Protein AF-0000000084647351 (afdb_homodimer)

Organism: NCBI:txid1178482

Structure (mmCIF, N/CA/C/O backbone):
data_AF-0000000084647351-model_v1
#
loop_
_entity.id
_entity.type
_entity.pdbx_description
1 polymer 'Uncharacterized protein'
#
loop_
_atom_site.group_PDB
_atom_site.id
_atom_site.type_symbol
_atom_site.label_atom_id
_atom_site.label_alt_id
_atom_site.label_comp_id
_atom_site.label_asym_id
_atom_site.label_entity_id
_atom_site.label_seq_id
_atom_site.pdbx_PDB_ins_code
_atom_site.Cartn_x
_atom_site.Cartn_y
_atom_site.Cartn_z
_atom_site.occupancy
_atom_site.B_iso_or_equiv
_atom_site.auth_seq_id
_atom_site.auth_comp_id
_atom_site.auth_asym_id
_atom_site.auth_atom_id
_atom_site.pdbx_PDB_model_num
ATOM 1 N N . MET A 1 1 ? -30.25 36.188 62.219 1 30.83 1 MET A N 1
ATOM 2 C CA . MET A 1 1 ? -29.047 35.375 62.094 1 30.83 1 MET A CA 1
ATOM 3 C C . MET A 1 1 ? -28.906 34.844 60.656 1 30.83 1 MET A C 1
ATOM 5 O O . MET A 1 1 ? -29.672 33.969 60.25 1 30.83 1 MET A O 1
ATOM 9 N N . GLY A 1 2 ? -28.453 35.656 59.656 1 36.5 2 GLY A N 1
ATOM 10 C CA . GLY A 1 2 ? -28.406 35.469 58.219 1 36.5 2 GLY A CA 1
ATOM 11 C C . GLY A 1 2 ? -27.438 34.375 57.781 1 36.5 2 GLY A C 1
ATOM 12 O O . GLY A 1 2 ? -26.375 34.219 58.375 1 36.5 2 GLY A O 1
ATOM 13 N N . ILE A 1 3 ? -27.953 33.156 57.438 1 47.47 3 ILE A N 1
ATOM 14 C CA . ILE A 1 3 ? -27.172 32 56.938 1 47.47 3 ILE A CA 1
ATOM 15 C C . ILE A 1 3 ? -26.188 32.5 55.875 1 47.47 3 ILE A C 1
ATOM 17 O O . ILE A 1 3 ? -26.578 33.094 54.875 1 47.47 3 ILE A O 1
ATOM 21 N N . PRO A 1 4 ? -24.891 32.688 56.312 1 42.12 4 PRO A N 1
ATOM 22 C CA . PRO A 1 4 ? -23.906 33.125 55.312 1 42.12 4 PRO A CA 1
ATOM 23 C C . PRO A 1 4 ? -23.828 32.219 54.094 1 42.12 4 PRO A C 1
ATOM 25 O O . PRO A 1 4 ? -23.938 31 54.25 1 42.12 4 PRO A O 1
ATOM 28 N N . LEU A 1 5 ? -24.438 32.562 53 1 42.91 5 LEU A N 1
ATOM 29 C CA . LEU A 1 5 ? -24.297 31.875 51.719 1 42.91 5 LEU A CA 1
ATOM 30 C C . LEU A 1 5 ? -22.828 31.578 51.406 1 42.91 5 LEU A C 1
ATOM 32 O O . LEU A 1 5 ? -21.984 32.469 51.438 1 42.91 5 LEU A O 1
ATOM 36 N N . SER A 1 6 ? -22.297 30.438 51.969 1 42.84 6 SER A N 1
ATOM 37 C CA . SER A 1 6 ? -20.953 30.016 51.625 1 42.84 6 SER A CA 1
ATOM 38 C C . SER A 1 6 ? -20.656 30.328 50.156 1 42.84 6 SER A C 1
ATOM 40 O O . SER A 1 6 ? -21.5 30.125 49.281 1 42.84 6 SER A O 1
ATOM 42 N N . PRO A 1 7 ? -19.719 31.25 49.875 1 44.84 7 PRO A N 1
ATOM 43 C CA . PRO A 1 7 ? -19.328 31.547 48.469 1 44.84 7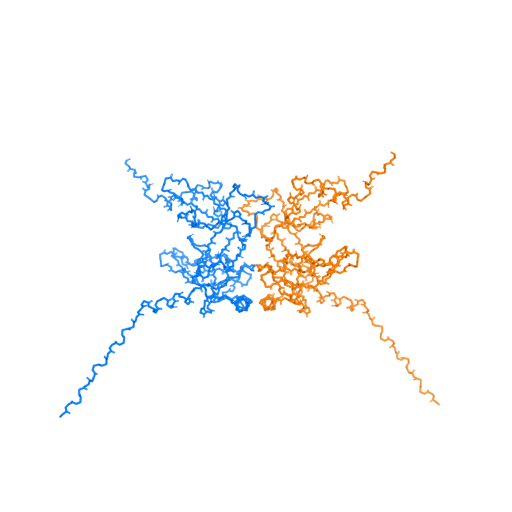 PRO A CA 1
ATOM 44 C C . PRO A 1 7 ? -19 30.281 47.688 1 44.84 7 PRO A C 1
ATOM 46 O O . PRO A 1 7 ? -18.359 29.359 48.219 1 44.84 7 PRO A O 1
ATOM 49 N N . ARG A 1 8 ? -19.906 29.719 46.938 1 44.06 8 ARG A N 1
ATOM 50 C CA . ARG A 1 8 ? -19.641 28.672 45.969 1 44.06 8 ARG A CA 1
ATOM 51 C C . ARG A 1 8 ? -18.297 28.891 45.281 1 44.06 8 ARG A C 1
ATOM 53 O O . ARG A 1 8 ? -18.016 29.969 44.75 1 44.06 8 ARG A O 1
ATOM 60 N N . SER A 1 9 ? -17.219 28.359 45.812 1 42.5 9 SER A N 1
ATOM 61 C CA . SER A 1 9 ? -15.891 28.328 45.188 1 42.5 9 SER A CA 1
ATOM 62 C C . SER A 1 9 ? -15.984 28.062 43.688 1 42.5 9 SER A C 1
ATOM 64 O O . SER A 1 9 ? -16.688 27.141 43.281 1 42.5 9 SER A O 1
ATOM 66 N N . ALA A 1 10 ? -15.805 29.016 42.844 1 42.88 10 ALA A N 1
ATOM 67 C CA . ALA A 1 10 ? -15.672 28.922 41.406 1 42.88 10 ALA A CA 1
ATOM 68 C C . ALA A 1 10 ? -14.773 27.75 41 1 42.88 10 ALA A C 1
ATOM 70 O O . ALA A 1 10 ? -13.648 27.625 41.5 1 42.88 10 ALA A O 1
ATOM 71 N N . ARG A 1 11 ? -15.266 26.641 40.812 1 49 11 ARG A N 1
ATOM 72 C CA . ARG A 1 11 ? -14.531 25.5 40.281 1 49 11 ARG A CA 1
ATOM 73 C C . ARG A 1 11 ? -13.641 25.938 39.125 1 49 11 ARG A C 1
ATOM 75 O O . ARG A 1 11 ? -14.133 26.391 38.094 1 49 11 ARG A O 1
ATOM 82 N N . VAL A 1 12 ? -12.484 26.469 39.312 1 48.19 12 VAL A N 1
ATOM 83 C CA . VAL A 1 12 ? -11.492 26.812 38.312 1 48.19 12 VAL A CA 1
ATOM 84 C C . VAL A 1 12 ? -11.352 25.672 37.312 1 48.19 12 VAL A C 1
ATOM 86 O O . VAL A 1 12 ? -11 24.547 37.688 1 48.19 12 VAL A O 1
ATOM 89 N N . ILE A 1 13 ? -12.07 25.672 36.25 1 58.06 13 ILE A N 1
ATOM 90 C CA . ILE A 1 13 ? -11.953 24.719 35.156 1 58.06 13 ILE A CA 1
ATOM 91 C C . ILE A 1 13 ? -10.57 24.844 34.5 1 58.06 13 ILE A C 1
ATOM 93 O O . ILE A 1 13 ? -10.195 25.922 34.031 1 58.06 13 ILE A O 1
ATOM 97 N N . ASP A 1 14 ? -9.594 24.062 34.906 1 65.62 14 ASP A N 1
ATOM 98 C CA . ASP A 1 14 ? -8.273 23.969 34.281 1 65.62 14 ASP A CA 1
ATOM 99 C C . ASP A 1 14 ? -8.391 23.688 32.781 1 65.62 14 ASP A C 1
ATOM 101 O O . ASP A 1 14 ? -8.508 22.547 32.375 1 65.62 14 ASP A O 1
ATOM 105 N N . LEU A 1 15 ? -8.562 24.672 32.062 1 71.75 15 LEU A N 1
ATOM 106 C CA . LEU A 1 15 ? -8.75 24.656 30.609 1 71.75 15 LEU A CA 1
ATOM 107 C C . LEU A 1 15 ? -7.586 23.953 29.922 1 71.75 15 LEU A C 1
ATOM 109 O O . LEU A 1 15 ? -7.781 23.266 28.922 1 71.75 15 LEU A O 1
ATOM 113 N N . GLU A 1 16 ? -6.43 24.141 30.594 1 69.62 16 GLU A N 1
ATOM 114 C CA . GLU A 1 16 ? -5.266 23.516 29.984 1 69.62 16 GLU A CA 1
ATOM 115 C C . GLU A 1 16 ? -5.375 21.984 30.031 1 69.62 16 GLU A C 1
ATOM 117 O O . GLU A 1 16 ? -5.094 21.312 29.047 1 69.62 16 GLU A O 1
ATOM 122 N N . SER A 1 17 ? -5.672 21.5 31.156 1 70.31 17 SER A N 1
ATOM 123 C CA . SER A 1 17 ? -5.855 20.062 31.312 1 70.31 17 SER A CA 1
ATOM 124 C C . SER A 1 17 ? -6.953 19.547 30.375 1 70.31 17 SER A C 1
ATOM 126 O O . SER A 1 17 ? -6.828 18.469 29.797 1 70.31 17 SER A O 1
ATOM 128 N N . MET A 1 18 ? -7.977 20.344 30.25 1 68.5 18 MET A N 1
ATOM 129 C CA . MET A 1 18 ? -9.07 19.969 29.359 1 68.5 18 MET A CA 1
ATOM 130 C C . MET A 1 18 ? -8.609 19.922 27.906 1 68.5 18 MET A C 1
ATOM 132 O O . MET A 1 18 ? -8.961 19.016 27.156 1 68.5 18 MET A O 1
ATOM 136 N N . ARG A 1 19 ? -7.891 20.984 27.594 1 66.62 19 ARG A N 1
ATOM 137 C CA . ARG A 1 19 ? -7.363 21.016 26.234 1 66.62 19 ARG A CA 1
ATOM 138 C C . ARG A 1 19 ? -6.449 19.828 25.969 1 66.62 19 ARG A C 1
ATOM 140 O O . ARG A 1 19 ? -6.527 19.203 24.906 1 66.62 19 ARG A O 1
ATOM 147 N N . GLN A 1 20 ? -5.648 19.531 26.891 1 68.44 20 GLN A N 1
ATOM 148 C CA . GLN A 1 20 ? -4.727 18.406 26.75 1 68.44 20 GLN A CA 1
ATOM 149 C C . GLN A 1 20 ? -5.484 17.094 26.594 1 68.44 20 GLN A C 1
ATOM 151 O O . GLN A 1 20 ? -5.109 16.25 25.781 1 68.44 20 GLN A O 1
ATOM 156 N N . ARG A 1 21 ? -6.441 17.078 27.391 1 69.5 21 ARG A N 1
ATOM 157 C CA . ARG A 1 21 ? -7.27 15.883 27.312 1 69.5 21 ARG A CA 1
ATOM 158 C C . ARG A 1 21 ? -7.98 15.789 25.969 1 69.5 21 ARG A C 1
ATOM 160 O O . ARG A 1 21 ? -8.078 14.703 25.391 1 69.5 21 ARG A O 1
ATOM 167 N N . GLN A 1 22 ? -8.43 16.859 25.516 1 69.12 22 GLN A N 1
ATOM 168 C CA . GLN A 1 22 ? -9.117 16.891 24.234 1 69.12 22 GLN A CA 1
ATOM 169 C C . GLN A 1 22 ? -8.164 16.547 23.094 1 69.12 22 GLN A C 1
ATOM 171 O O . GLN A 1 22 ? -8.516 15.805 22.172 1 69.12 22 GLN A O 1
ATOM 176 N N . GLN A 1 23 ? -7.023 17.141 23.172 1 71.44 23 GLN A N 1
ATOM 177 C CA . GLN A 1 23 ? -6.02 16.859 22.156 1 71.44 23 GLN A CA 1
ATOM 178 C C . GLN A 1 23 ? -5.629 15.383 22.172 1 71.44 23 GLN A C 1
ATOM 180 O O . GLN A 1 23 ? -5.441 14.773 21.125 1 71.44 23 GLN A O 1
ATOM 185 N N . ALA A 1 24 ? -5.535 14.945 23.344 1 71.75 24 ALA A N 1
ATOM 186 C CA . ALA A 1 24 ? -5.199 13.531 23.5 1 71.75 24 ALA A CA 1
ATOM 187 C C . ALA A 1 24 ? -6.273 12.648 22.859 1 71.75 24 ALA A C 1
ATOM 189 O O . ALA A 1 24 ? -5.961 11.617 22.266 1 71.75 24 ALA A O 1
ATOM 190 N N . ARG A 1 25 ? -7.391 13.203 22.906 1 79.06 25 ARG A N 1
ATOM 191 C CA . ARG A 1 25 ? -8.5 12.422 22.375 1 79.06 25 ARG A CA 1
ATOM 192 C C . ARG A 1 25 ? -8.516 12.461 20.859 1 79.06 25 ARG A C 1
ATOM 194 O O . ARG A 1 25 ? -9.109 11.594 20.219 1 79.06 25 ARG A O 1
ATOM 201 N N . ARG A 1 26 ? -7.711 13.375 20.375 1 83.44 26 ARG A N 1
ATOM 202 C CA . ARG A 1 26 ? -7.73 13.516 18.922 1 83.44 26 ARG A CA 1
ATOM 203 C C . ARG A 1 26 ? -6.477 12.922 18.297 1 83.44 26 ARG A C 1
ATOM 205 O O . ARG A 1 26 ? -6.262 13.039 17.078 1 83.44 26 ARG A O 1
ATOM 212 N N . ARG A 1 27 ? -5.809 12.281 19.094 1 91.81 27 ARG A N 1
ATOM 213 C CA . ARG A 1 27 ? -4.602 11.617 18.609 1 91.81 27 ARG A CA 1
ATOM 214 C C . ARG A 1 27 ? -4.945 10.391 17.766 1 91.81 27 ARG A C 1
ATOM 216 O O . ARG A 1 27 ? -5.828 9.609 18.141 1 91.81 27 ARG A O 1
ATOM 223 N N . PHE A 1 28 ? -4.277 10.312 16.688 1 95.69 28 PHE A N 1
ATOM 224 C CA . PHE A 1 28 ? -4.48 9.133 15.859 1 95.69 28 PHE A CA 1
ATOM 225 C C . PHE A 1 28 ? -3.84 7.906 16.5 1 95.69 28 PHE A C 1
ATOM 227 O O . PHE A 1 28 ? -2.73 7.988 17.031 1 95.69 28 PHE A O 1
ATOM 234 N N . VAL A 1 29 ? -4.539 6.762 16.422 1 95.69 29 VAL A N 1
ATOM 235 C CA . VAL A 1 29 ? -4.023 5.559 17.062 1 95.69 29 VAL A CA 1
ATOM 236 C C . VAL A 1 29 ? -3.852 4.449 16.031 1 95.69 29 VAL A C 1
ATOM 238 O O . VAL A 1 29 ? -3.182 3.449 16.281 1 95.69 29 VAL A O 1
ATOM 241 N N . ARG A 1 30 ? -4.445 4.574 14.883 1 97.5 30 ARG A N 1
ATOM 242 C CA . ARG A 1 30 ? -4.332 3.578 13.82 1 97.5 30 ARG A CA 1
ATOM 243 C C . ARG A 1 30 ? -4.664 4.188 12.461 1 97.5 30 ARG A C 1
ATOM 245 O O . ARG A 1 30 ? -5.508 5.078 12.359 1 97.5 30 ARG A O 1
ATOM 252 N N . LEU A 1 31 ? -3.992 3.738 11.477 1 98.31 31 LEU A N 1
ATOM 253 C CA . LEU A 1 31 ? -4.254 4.164 10.102 1 98.31 31 LEU A CA 1
ATOM 254 C C . LEU A 1 31 ? -4.582 2.967 9.219 1 98.31 31 LEU A C 1
ATOM 256 O O . LEU A 1 31 ? -4.16 1.844 9.5 1 98.31 31 LEU A O 1
ATOM 260 N N . SER A 1 32 ? -5.324 3.205 8.203 1 98.44 32 SER A N 1
ATOM 261 C CA . SER A 1 32 ? -5.633 2.25 7.145 1 98.44 32 SER A CA 1
ATOM 262 C C . SER A 1 32 ? -5.547 2.902 5.77 1 98.44 32 SER A C 1
ATOM 264 O O . SER A 1 32 ? -6.234 3.889 5.5 1 98.44 32 SER A O 1
ATOM 266 N N . PRO A 1 33 ? -4.727 2.365 4.906 1 98.38 33 PRO A N 1
ATOM 267 C CA . PRO A 1 33 ? -4.633 2.98 3.582 1 98.38 33 PRO A CA 1
ATOM 268 C C . PRO A 1 33 ? -5.941 2.906 2.801 1 98.38 33 PRO A C 1
ATOM 270 O O . PRO A 1 33 ? -6.699 1.942 2.945 1 98.38 33 PRO A O 1
ATOM 273 N N . GLU A 1 34 ? -6.203 3.904 2.064 1 98.19 34 GLU A N 1
ATOM 274 C CA . GLU A 1 34 ? -7.344 3.893 1.153 1 98.19 34 GLU A CA 1
ATOM 275 C C . GLU A 1 34 ? -6.953 3.346 -0.216 1 98.19 34 GLU A C 1
ATOM 277 O O . GLU A 1 34 ? -6.16 3.961 -0.932 1 98.19 34 GLU A O 1
ATOM 282 N N . LEU A 1 35 ? -7.551 2.275 -0.582 1 96.81 35 LEU A N 1
ATOM 283 C CA . LEU A 1 35 ? -7.109 1.594 -1.794 1 96.81 35 LEU A CA 1
ATOM 284 C C . LEU A 1 35 ? -8.281 1.377 -2.75 1 96.81 35 LEU A C 1
ATOM 286 O O . LEU A 1 35 ? -8.125 0.721 -3.783 1 96.81 35 LEU A O 1
ATOM 290 N N . ASP A 1 36 ? -9.391 1.951 -2.434 1 94.5 36 ASP A N 1
ATOM 291 C CA . ASP A 1 36 ? -10.578 1.743 -3.252 1 94.5 36 ASP A CA 1
ATOM 292 C C . ASP A 1 36 ? -10.953 3.014 -4.012 1 94.5 36 ASP A C 1
ATOM 294 O O . ASP A 1 36 ? -12.055 3.125 -4.543 1 94.5 36 ASP A O 1
ATOM 298 N N . SER A 1 37 ? -10.141 3.99 -4.023 1 93.62 37 SER A N 1
ATOM 299 C CA . SER A 1 37 ? -10.219 5.176 -4.871 1 93.62 37 SER A CA 1
ATOM 300 C C . SER A 1 37 ? -11.242 6.172 -4.34 1 93.62 37 SER A C 1
ATOM 302 O O . SER A 1 37 ? -11.797 6.965 -5.102 1 93.62 37 SER A O 1
ATOM 304 N N . LEU A 1 38 ? -11.539 6.066 -3.055 1 96.12 38 LEU A N 1
ATOM 305 C CA . LEU A 1 38 ? -12.406 7.086 -2.475 1 96.12 38 LEU A CA 1
ATOM 306 C C . LEU A 1 38 ? -11.703 8.438 -2.428 1 96.12 38 LEU A C 1
ATOM 308 O O . LEU A 1 38 ? -10.477 8.5 -2.322 1 96.12 38 LEU A O 1
ATOM 312 N N . GLU A 1 39 ? -12.578 9.461 -2.49 1 97 39 GLU A N 1
ATOM 313 C CA . GLU A 1 39 ? -12.023 10.812 -2.6 1 97 39 GLU A CA 1
ATOM 314 C C . GLU A 1 39 ? -12.656 11.75 -1.574 1 97 39 GLU A C 1
ATOM 316 O O . GLU A 1 39 ? -13.781 11.523 -1.129 1 97 39 GLU A O 1
ATOM 321 N N . MET A 1 40 ? -11.828 12.688 -1.189 1 97.19 40 MET A N 1
ATOM 322 C CA . MET A 1 40 ? -12.359 13.852 -0.483 1 97.19 40 MET A CA 1
ATOM 323 C C . MET A 1 40 ? -12.938 14.867 -1.462 1 97.19 40 MET A C 1
ATOM 325 O O . MET A 1 40 ? -12.32 15.164 -2.488 1 97.19 40 MET A O 1
ATOM 329 N N . VAL A 1 41 ? -14.07 15.383 -1.156 1 95.94 41 VAL A N 1
ATOM 330 C CA . VAL A 1 41 ? -14.688 16.438 -1.951 1 95.94 41 VAL A CA 1
ATOM 331 C C . VAL A 1 41 ? -14.43 17.797 -1.297 1 95.94 41 VAL A C 1
ATOM 333 O O . VAL A 1 41 ? -14.695 17.984 -0.107 1 95.94 41 VAL A O 1
ATOM 336 N N . TYR A 1 42 ? -13.828 18.672 -2.094 1 95 42 TYR A N 1
ATOM 337 C CA . TYR A 1 42 ? -13.414 20 -1.624 1 95 42 TYR A CA 1
ATOM 338 C C . TYR A 1 42 ? -13.977 21.094 -2.521 1 95 42 TYR A C 1
ATOM 340 O O . TYR A 1 42 ? -13.992 20.953 -3.746 1 95 42 TYR A O 1
ATOM 348 N N . CYS A 1 43 ? -14.43 22.125 -1.896 1 94.31 43 CYS A N 1
ATOM 349 C CA . CYS A 1 43 ? -14.938 23.281 -2.619 1 94.31 43 CYS A CA 1
ATOM 350 C C . CYS A 1 43 ? -14 24.484 -2.477 1 94.31 43 CYS A C 1
ATOM 352 O O . CYS A 1 43 ? -13.641 24.859 -1.362 1 94.31 43 CYS A O 1
ATOM 354 N N . LEU A 1 44 ? -13.688 25.031 -3.607 1 91.75 44 LEU A N 1
ATOM 355 C CA . LEU A 1 44 ? -12.836 26.203 -3.578 1 91.75 44 LEU A CA 1
ATOM 356 C C . LEU A 1 44 ? -13.664 27.469 -3.332 1 91.75 44 LEU A C 1
ATOM 358 O O . LEU A 1 44 ? -14.758 27.609 -3.885 1 91.75 44 LEU A O 1
ATOM 362 N N . ALA A 1 45 ? -13.086 28.312 -2.578 1 90.62 45 ALA A N 1
ATOM 363 C CA . ALA A 1 45 ? -13.773 29.578 -2.316 1 90.62 45 ALA A CA 1
ATOM 364 C C . ALA A 1 45 ? -13.867 30.422 -3.584 1 90.62 45 ALA A C 1
ATOM 366 O O . ALA A 1 45 ? -14.859 31.109 -3.799 1 90.62 45 ALA A O 1
ATOM 367 N N . SER A 1 46 ? -12.906 30.344 -4.414 1 89.81 46 SER A N 1
ATOM 368 C CA . SER A 1 46 ? -12.828 31.125 -5.641 1 89.81 46 SER A CA 1
ATOM 369 C C . SER A 1 46 ? -13.797 30.609 -6.695 1 89.81 46 SER A C 1
ATOM 371 O O . SER A 1 46 ? -14.117 31.312 -7.656 1 89.81 46 SER A O 1
ATOM 373 N N . ASP A 1 47 ? -14.219 29.391 -6.551 1 90.62 47 ASP A N 1
ATOM 374 C CA . ASP A 1 47 ? -15.133 28.766 -7.496 1 90.62 47 ASP A CA 1
ATOM 375 C C . ASP A 1 47 ? -16.141 27.859 -6.777 1 90.62 47 ASP A C 1
ATOM 377 O O . ASP A 1 47 ? -16.062 26.641 -6.883 1 90.62 47 ASP A O 1
ATOM 381 N N . PRO A 1 48 ? -17.125 28.469 -6.199 1 87.44 48 PRO A N 1
ATOM 382 C CA . PRO A 1 48 ? -18.031 27.734 -5.32 1 87.44 48 PRO A CA 1
ATOM 383 C C . PRO A 1 48 ? -18.922 26.75 -6.086 1 87.44 48 PRO A C 1
ATOM 385 O O . PRO A 1 48 ? -19.531 25.859 -5.484 1 87.44 48 PRO A O 1
ATOM 388 N N . ASP A 1 49 ? -18.953 26.828 -7.348 1 89.94 49 ASP A N 1
ATOM 389 C CA . ASP A 1 49 ? -19.828 25.969 -8.141 1 89.94 49 ASP A CA 1
ATOM 390 C C . ASP A 1 49 ? -19.109 24.703 -8.57 1 89.94 49 ASP A C 1
ATOM 392 O O . ASP A 1 49 ? -19.734 23.781 -9.125 1 89.94 49 ASP A O 1
ATOM 396 N N . THR A 1 50 ? -17.844 24.719 -8.242 1 88.75 50 THR A N 1
ATOM 397 C CA . THR A 1 50 ? -17.062 23.562 -8.695 1 88.75 50 THR A CA 1
ATOM 398 C C . THR A 1 50 ? -16.547 22.75 -7.512 1 88.75 50 THR A C 1
ATOM 400 O O . THR A 1 50 ? -15.961 23.297 -6.582 1 88.75 50 THR A O 1
ATOM 403 N N . LEU A 1 51 ? -16.828 21.453 -7.562 1 90.56 51 LEU A N 1
ATOM 404 C CA . LEU A 1 51 ? -16.359 20.531 -6.551 1 90.56 51 LEU A CA 1
ATOM 405 C C . LEU A 1 51 ? -15.156 19.734 -7.062 1 90.56 51 LEU A C 1
ATOM 407 O O . LEU A 1 51 ? -15.188 19.203 -8.172 1 90.56 51 LEU A O 1
ATOM 411 N N . TYR A 1 52 ? -14.125 19.781 -6.219 1 91.94 52 TYR A N 1
ATOM 412 C CA . TYR A 1 52 ? -12.891 19.078 -6.566 1 91.94 52 TYR A CA 1
ATOM 413 C C . TYR A 1 52 ? -12.75 17.797 -5.754 1 91.94 52 TYR A C 1
ATOM 415 O O . TYR A 1 52 ? -13.047 17.766 -4.559 1 91.94 52 TYR A O 1
ATOM 423 N N . GLY A 1 53 ? -12.328 16.688 -6.43 1 93.06 53 GLY A N 1
ATOM 424 C CA . GLY A 1 53 ? -12.023 15.438 -5.77 1 93.06 53 GLY A CA 1
ATOM 425 C C . GLY A 1 53 ? -10.539 15.211 -5.57 1 93.06 53 GLY A C 1
ATOM 426 O O . GLY A 1 53 ? -9.75 15.391 -6.496 1 93.06 53 GLY A O 1
ATOM 427 N N . MET A 1 54 ? -10.18 14.875 -4.359 1 94.19 54 MET A N 1
ATOM 428 C CA . MET A 1 54 ? -8.805 14.508 -4.039 1 94.19 54 MET A CA 1
ATOM 429 C C . MET A 1 54 ? -8.742 13.102 -3.447 1 94.19 54 MET A C 1
ATOM 431 O O . MET A 1 54 ? -9.492 12.773 -2.531 1 94.19 54 MET A O 1
ATOM 435 N N . PRO A 1 55 ? -7.863 12.32 -4 1 96.44 55 PRO A N 1
ATOM 436 C CA . PRO A 1 55 ? -7.766 10.961 -3.457 1 96.44 55 PRO A CA 1
ATOM 437 C C . PRO A 1 55 ? -7.387 10.945 -1.979 1 96.44 55 PRO A C 1
ATOM 439 O O . PRO A 1 55 ? -6.449 11.633 -1.568 1 96.44 55 PRO A O 1
ATOM 442 N N . ILE A 1 56 ? -8.133 10.133 -1.226 1 98.12 56 ILE A N 1
ATOM 443 C CA . ILE A 1 56 ? -7.809 9.922 0.18 1 98.12 56 ILE A CA 1
ATOM 444 C C . ILE A 1 56 ? -6.613 8.977 0.298 1 98.12 56 ILE A C 1
ATOM 446 O O . ILE A 1 56 ? -6.582 7.926 -0.344 1 98.12 56 ILE A O 1
ATOM 450 N N . LEU A 1 57 ? -5.645 9.43 1.083 1 98.44 57 LEU A N 1
ATOM 451 C CA . LEU A 1 57 ? -4.469 8.586 1.26 1 98.44 57 LEU A CA 1
ATOM 452 C C . LEU A 1 57 ? -4.75 7.461 2.25 1 98.44 57 LEU A C 1
ATOM 454 O O . LEU A 1 57 ? -4.387 6.309 2.006 1 98.44 57 LEU A O 1
ATOM 458 N N . ALA A 1 58 ? -5.367 7.828 3.344 1 98.69 58 ALA A N 1
ATOM 459 C CA . ALA A 1 58 ? -5.621 6.863 4.41 1 98.69 58 ALA A CA 1
ATOM 460 C C . ALA A 1 58 ? -6.781 7.32 5.293 1 98.69 58 ALA A C 1
ATOM 462 O O . ALA A 1 58 ? -7.188 8.484 5.246 1 98.69 58 ALA A O 1
ATOM 463 N N . TRP A 1 59 ? -7.32 6.359 5.957 1 98.75 59 TRP A N 1
ATOM 464 C CA . TRP A 1 59 ? -8.258 6.613 7.043 1 98.75 59 TRP A CA 1
ATOM 465 C C . TRP A 1 59 ? -7.57 6.504 8.398 1 98.75 59 TRP A C 1
ATOM 467 O O . TRP A 1 59 ? -6.777 5.586 8.625 1 98.75 59 TRP A O 1
ATOM 477 N N . GLY A 1 60 ? -7.883 7.496 9.281 1 98.44 60 GLY A N 1
ATOM 478 C CA . GLY A 1 60 ? -7.281 7.488 10.609 1 98.44 60 GLY A CA 1
ATOM 479 C C . GLY A 1 60 ? -8.297 7.367 11.727 1 98.44 60 GLY A C 1
ATOM 480 O O . GLY A 1 60 ? -9.336 8.031 11.703 1 98.44 60 GLY A O 1
ATOM 481 N N . LEU A 1 61 ? -7.957 6.5 12.625 1 98.06 61 LEU A N 1
ATOM 482 C CA . LEU A 1 61 ? -8.742 6.344 13.844 1 98.06 61 LEU A CA 1
ATOM 483 C C . LEU A 1 61 ? -8.148 7.16 14.984 1 98.06 61 LEU A C 1
ATOM 485 O O . LEU A 1 61 ? -6.973 6.996 15.32 1 98.06 61 LEU A O 1
ATOM 489 N N . ARG A 1 62 ? -8.984 7.902 15.539 1 96.12 62 ARG A N 1
ATOM 490 C CA . ARG A 1 62 ? -8.578 8.688 16.703 1 96.12 62 ARG A CA 1
ATOM 491 C C . ARG A 1 62 ? -8.852 7.938 18 1 96.12 62 ARG A C 1
ATOM 493 O O . ARG A 1 62 ? -9.656 7 18.016 1 96.12 62 ARG A O 1
ATOM 500 N N . GLU A 1 63 ? -8.227 8.414 19 1 92.88 63 GLU A N 1
ATOM 501 C CA . GLU A 1 63 ? -8.406 7.816 20.328 1 92.88 63 GLU A CA 1
ATOM 502 C C . GLU A 1 63 ? -9.867 7.895 20.766 1 92.88 63 GLU A C 1
ATOM 504 O O . GLU A 1 63 ? -10.367 6.988 21.438 1 92.88 63 GLU A O 1
ATOM 509 N N . ASN A 1 64 ? -10.547 8.883 20.359 1 92.81 64 ASN A N 1
ATOM 510 C CA . ASN A 1 64 ? -11.938 9.07 20.766 1 92.81 64 ASN A CA 1
ATOM 511 C C . ASN A 1 64 ? -12.891 8.234 19.922 1 92.81 64 ASN A C 1
ATOM 513 O O . ASN A 1 64 ? -14.109 8.297 20.094 1 92.81 64 ASN A O 1
ATOM 517 N N . GLY A 1 65 ? -12.32 7.598 18.953 1 94.31 65 GLY A N 1
ATOM 518 C CA . GLY A 1 65 ? -13.148 6.707 18.156 1 94.31 65 GLY A CA 1
ATOM 519 C C . GLY A 1 65 ? -13.523 7.289 16.812 1 94.31 65 GLY A C 1
ATOM 520 O O . GLY A 1 65 ? -14.047 6.582 15.945 1 94.31 65 GLY A O 1
ATOM 521 N N . ASP A 1 66 ? -13.227 8.555 16.641 1 95.69 66 ASP A N 1
ATOM 522 C CA . ASP A 1 66 ? -13.523 9.18 15.344 1 95.69 66 ASP A CA 1
ATOM 523 C C . ASP A 1 66 ? -12.609 8.633 14.25 1 95.69 66 ASP A C 1
ATOM 525 O O . ASP A 1 66 ? -11.422 8.414 14.477 1 95.69 66 ASP A O 1
ATOM 529 N N . ILE A 1 67 ? -13.234 8.406 13.109 1 97.81 67 ILE A N 1
ATOM 530 C CA . ILE A 1 67 ? -12.477 8.016 11.93 1 97.81 67 ILE A CA 1
ATOM 531 C C . ILE A 1 67 ? -12.617 9.086 10.852 1 97.81 67 ILE A C 1
ATOM 533 O O . ILE A 1 67 ? -13.734 9.492 10.516 1 97.81 67 ILE A O 1
ATOM 537 N N . VAL A 1 68 ? -11.453 9.531 10.336 1 97.69 68 VAL A N 1
ATOM 538 C CA . VAL A 1 68 ? -11.477 10.602 9.344 1 97.69 68 VAL A CA 1
ATOM 539 C C . VAL A 1 68 ? -10.531 10.266 8.195 1 97.69 68 VAL A C 1
ATOM 541 O O . VAL A 1 68 ? -9.555 9.531 8.383 1 97.69 68 VAL A O 1
ATOM 544 N N . GLY A 1 69 ? -10.898 10.758 7.016 1 98.38 69 GLY A N 1
ATOM 545 C CA . GLY A 1 69 ? -9.977 10.664 5.895 1 98.38 69 GLY A CA 1
ATOM 546 C C . GLY A 1 69 ? -8.805 11.609 6 1 98.38 69 GLY A C 1
ATOM 547 O O . GLY A 1 69 ? -8.938 12.727 6.516 1 98.38 69 GLY A O 1
ATOM 548 N N . LEU A 1 70 ? -7.664 11.156 5.508 1 98.5 70 LEU A N 1
ATOM 549 C CA . LEU A 1 70 ? -6.441 11.945 5.539 1 98.5 70 LEU A CA 1
ATOM 550 C C . LEU A 1 70 ? -5.918 12.203 4.129 1 98.5 70 LEU A C 1
ATOM 552 O O . LEU A 1 70 ? -5.926 11.305 3.289 1 98.5 70 LEU A O 1
ATOM 556 N N . VAL A 1 71 ? -5.504 13.414 3.859 1 97.88 71 VAL A N 1
ATOM 557 C CA . VAL A 1 71 ? -4.906 13.789 2.582 1 97.88 71 VAL A CA 1
ATOM 558 C C . VAL A 1 71 ? -3.629 14.594 2.826 1 97.88 71 VAL A C 1
ATOM 560 O O . VAL A 1 71 ? -3.535 15.336 3.807 1 97.88 71 VAL A O 1
ATOM 563 N N . PRO A 1 72 ? -2.592 14.328 1.997 1 96.5 72 PRO A N 1
ATOM 564 C CA . PRO A 1 72 ? -1.442 15.227 2.078 1 96.5 72 PRO A CA 1
ATOM 565 C C . PRO A 1 72 ? -1.785 16.656 1.655 1 96.5 72 PRO A C 1
ATOM 567 O O . PRO A 1 72 ? -2.176 16.891 0.508 1 96.5 72 PRO A O 1
ATOM 570 N N . TRP A 1 73 ? -1.686 17.531 2.533 1 91.56 73 TRP A N 1
ATOM 571 C CA . TRP A 1 73 ? -2.059 18.922 2.338 1 91.56 73 TRP A CA 1
ATOM 572 C C . TRP A 1 73 ? -1.031 19.859 2.973 1 91.56 73 TRP A C 1
ATOM 574 O O . TRP A 1 73 ? -0.898 19.891 4.199 1 91.56 73 TRP A O 1
ATOM 584 N N . MET A 1 74 ? -0.346 20.5 2.133 1 88.25 74 MET A N 1
ATOM 585 C CA . MET A 1 74 ? 0.701 21.422 2.57 1 88.25 74 MET A CA 1
ATOM 586 C C . MET A 1 74 ? 1.784 20.688 3.346 1 88.25 74 MET A C 1
ATOM 588 O O . MET A 1 74 ? 2.471 19.828 2.795 1 88.25 74 MET A O 1
ATOM 592 N N . GLU A 1 75 ? 1.852 20.859 4.66 1 89.69 75 GLU A N 1
ATOM 593 C CA . GLU A 1 75 ? 2.998 20.344 5.398 1 89.69 75 GLU A CA 1
ATOM 594 C C . GLU A 1 75 ? 2.6 19.156 6.273 1 89.69 75 GLU A C 1
ATOM 596 O O . GLU A 1 75 ? 3.381 18.703 7.117 1 89.69 75 GLU A O 1
ATOM 601 N N . SER A 1 76 ? 1.402 18.672 6.02 1 91.5 76 SER A N 1
ATOM 602 C CA . SER A 1 76 ? 0.956 17.594 6.906 1 91.5 76 SER A CA 1
ATOM 603 C C . SER A 1 76 ? -0.036 16.672 6.207 1 91.5 76 SER A C 1
ATOM 605 O O . SER A 1 76 ? -0.604 17.031 5.172 1 91.5 76 SER A O 1
ATOM 607 N N . LEU A 1 77 ? -0.038 15.453 6.77 1 95.5 77 LEU A N 1
ATOM 608 C CA . LEU A 1 77 ? -1.208 14.625 6.488 1 95.5 77 LEU A CA 1
ATOM 609 C C . LEU A 1 77 ? -2.414 15.102 7.289 1 95.5 77 LEU A C 1
ATOM 611 O O . LEU A 1 77 ? -2.518 14.828 8.484 1 95.5 77 LEU A O 1
ATOM 615 N N . THR A 1 78 ? -3.346 15.719 6.605 1 95.75 78 THR A N 1
ATOM 616 C CA . THR A 1 78 ? -4.375 16.516 7.27 1 95.75 78 THR A CA 1
ATOM 617 C C . THR A 1 78 ? -5.719 15.789 7.234 1 95.75 78 THR A C 1
ATOM 619 O O . THR A 1 78 ? -6.121 15.273 6.191 1 95.75 78 THR A O 1
ATOM 622 N N . PRO A 1 79 ? -6.336 15.75 8.406 1 97 79 PRO A N 1
ATOM 623 C CA . PRO A 1 79 ? -7.723 15.281 8.383 1 97 79 PRO A CA 1
ATOM 624 C C . PRO A 1 79 ? -8.617 16.109 7.477 1 97 79 PRO A C 1
ATOM 626 O O . PRO A 1 79 ? -8.602 17.344 7.551 1 97 79 PRO A O 1
ATOM 629 N N . CYS A 1 80 ? -9.422 15.492 6.707 1 97.12 80 CYS A N 1
ATOM 630 C CA . CYS A 1 80 ? -10.242 16.156 5.707 1 97.12 80 CYS A CA 1
ATOM 631 C C . CYS A 1 80 ? -11.18 17.172 6.355 1 97.12 80 CYS A C 1
ATOM 633 O O . CYS A 1 80 ? -11.344 18.281 5.848 1 97.12 80 CYS A O 1
ATOM 635 N N . GLU A 1 81 ? -11.68 16.812 7.453 1 94.69 81 GLU A N 1
ATOM 636 C CA . GLU A 1 81 ? -12.688 17.656 8.102 1 94.69 81 GLU A CA 1
ATOM 637 C C . GLU A 1 81 ? -12.078 18.969 8.594 1 94.69 81 GLU A C 1
ATOM 639 O O . GLU A 1 81 ? -12.805 19.906 8.914 1 94.69 81 GLU A O 1
ATOM 644 N N . GLN A 1 82 ? -10.789 19.047 8.641 1 94.75 82 GLN A N 1
ATOM 645 C CA . GLN A 1 82 ? -10.109 20.25 9.117 1 94.75 82 GLN A CA 1
ATOM 646 C C . GLN A 1 82 ? -9.812 21.203 7.961 1 94.75 82 GLN A C 1
ATOM 648 O O . GLN A 1 82 ? -9.367 22.328 8.18 1 94.75 82 GLN A O 1
ATOM 653 N N . LEU A 1 83 ? -10.055 20.75 6.801 1 94.88 83 LEU A N 1
ATOM 654 C CA . LEU A 1 83 ? -9.812 21.594 5.633 1 94.88 83 LEU A CA 1
ATOM 655 C C . LEU A 1 83 ? -10.992 22.531 5.387 1 94.88 83 LEU A C 1
ATOM 657 O O . LEU A 1 83 ? -11.75 22.344 4.434 1 94.88 83 LEU A O 1
ATOM 661 N N . ASN A 1 84 ? -11.039 23.547 6.223 1 93.75 84 ASN A N 1
ATOM 662 C CA . ASN A 1 84 ? -12.07 24.578 6.176 1 93.75 84 ASN A CA 1
ATOM 663 C C . ASN A 1 84 ? -11.477 25.969 6.348 1 93.75 84 ASN A C 1
ATOM 665 O O . ASN A 1 84 ? -11.125 26.359 7.461 1 93.75 84 ASN A O 1
ATOM 669 N N . ASP A 1 85 ? -11.32 26.562 5.23 1 90.88 85 ASP A N 1
ATOM 670 C CA . ASP A 1 85 ? -10.781 27.922 5.203 1 90.88 85 ASP A CA 1
ATOM 671 C C . ASP A 1 85 ? -11.641 28.844 4.348 1 90.88 85 ASP A C 1
ATOM 673 O O . ASP A 1 85 ? -11.781 28.625 3.141 1 90.88 85 ASP A O 1
ATOM 677 N N . PRO A 1 86 ? -12.148 29.859 4.887 1 90.56 86 PRO A N 1
ATOM 678 C CA . PRO A 1 86 ? -13.023 30.766 4.125 1 90.56 86 PRO A CA 1
ATOM 679 C C . PRO A 1 86 ? -12.32 31.391 2.922 1 90.56 86 PRO A C 1
ATOM 681 O O . PRO A 1 86 ? -12.969 31.688 1.916 1 90.56 86 PRO A O 1
ATOM 684 N N . ASP A 1 87 ? -11.062 31.516 3.031 1 90.56 87 ASP A N 1
ATOM 685 C CA . ASP A 1 87 ? -10.328 32.156 1.955 1 90.56 87 ASP A CA 1
ATOM 686 C C . ASP A 1 87 ? -9.961 31.172 0.858 1 90.56 87 ASP A C 1
ATOM 688 O O . ASP A 1 87 ? -9.773 31.547 -0.299 1 90.56 87 ASP A O 1
ATOM 692 N N . TYR A 1 88 ? -9.898 29.953 1.165 1 87.25 88 TYR A N 1
ATOM 693 C CA . TYR A 1 88 ? -9.383 29 0.191 1 87.25 88 TYR A CA 1
ATOM 694 C C . TYR A 1 88 ? -10.445 27.984 -0.203 1 87.25 88 TYR A C 1
ATOM 696 O O . TYR A 1 88 ? -10.586 27.641 -1.38 1 87.25 88 TYR A O 1
ATOM 704 N N . GLY A 1 89 ? -11.188 27.469 0.75 1 93.94 89 GLY A N 1
ATOM 705 C CA . GLY A 1 89 ? -12.195 26.453 0.467 1 93.94 89 GLY A CA 1
ATOM 706 C C . GLY A 1 89 ? -12.555 25.625 1.678 1 93.94 89 GLY A C 1
ATOM 707 O O . GLY A 1 89 ? -12.195 25.969 2.807 1 93.94 89 GLY A O 1
ATOM 708 N N . HIS A 1 90 ? -13.422 24.625 1.362 1 94.75 90 HIS A N 1
ATOM 709 C CA . HIS A 1 90 ? -13.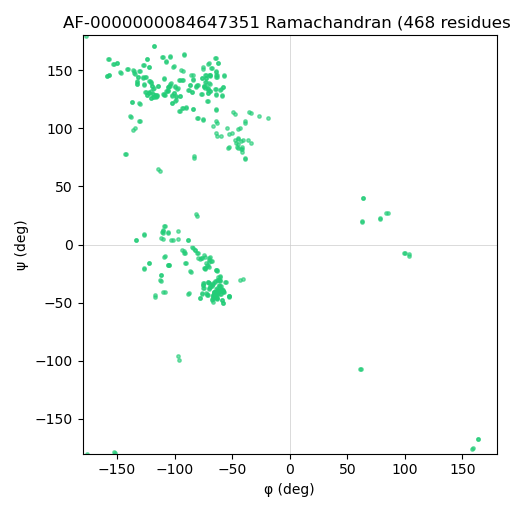844 23.828 2.504 1 94.75 90 HIS A CA 1
ATOM 710 C C . HIS A 1 90 ? -14.164 22.391 2.082 1 94.75 90 HIS A C 1
ATOM 712 O O . HIS A 1 90 ? -14.484 22.141 0.919 1 94.75 90 HIS A O 1
ATOM 718 N N . PHE A 1 91 ? -14.031 21.609 3.145 1 95.88 91 PHE A N 1
ATOM 719 C CA . PHE A 1 91 ? -14.375 20.203 3.035 1 95.88 91 PHE A CA 1
ATOM 720 C C . PHE A 1 91 ? -15.883 20.016 2.92 1 95.88 91 PHE A C 1
ATOM 722 O O . PHE A 1 91 ? -16.641 20.578 3.707 1 95.88 91 PHE A O 1
ATOM 729 N N . VAL A 1 92 ? -16.297 19.141 1.942 1 94.62 92 VAL A N 1
ATOM 730 C CA . VAL A 1 92 ? -17.719 18.922 1.712 1 94.62 92 VAL A CA 1
ATOM 731 C C . VAL A 1 92 ? -18.109 17.516 2.174 1 94.62 92 VAL A C 1
ATOM 733 O O . VAL A 1 92 ? -19.172 17.312 2.756 1 94.62 92 VAL A O 1
ATOM 736 N N . GLY A 1 93 ? -17.25 16.531 1.895 1 96.31 93 GLY A N 1
ATOM 737 C CA . GLY A 1 93 ? -17.5 15.133 2.205 1 96.31 93 GLY A CA 1
ATOM 738 C C . GLY A 1 93 ? -16.594 14.18 1.453 1 96.31 93 GLY A C 1
ATOM 739 O O . GLY A 1 93 ? -15.531 14.578 0.972 1 96.31 93 GLY A O 1
ATOM 740 N N . TYR A 1 94 ? -17 12.961 1.544 1 97.19 94 TYR A N 1
ATOM 741 C CA . TYR A 1 94 ? -16.297 11.922 0.795 1 97.19 94 TYR A CA 1
ATOM 742 C C . TYR A 1 94 ? -17.125 11.438 -0.384 1 97.19 94 TYR A C 1
ATOM 744 O O . TYR A 1 94 ? -18.344 11.625 -0.405 1 97.19 94 TYR A O 1
ATOM 752 N N . ARG A 1 95 ? -16.375 10.875 -1.374 1 95.56 95 ARG A N 1
ATOM 753 C CA . ARG A 1 95 ? -17.141 10.375 -2.518 1 95.56 95 ARG A CA 1
ATOM 754 C C . ARG A 1 95 ? -16.484 9.133 -3.109 1 95.56 95 ARG A C 1
ATOM 756 O O . ARG A 1 95 ? -15.258 8.977 -3.045 1 95.56 95 ARG A O 1
ATOM 763 N N . ASP A 1 96 ? -17.359 8.305 -3.6 1 90.38 96 ASP A N 1
ATOM 764 C CA . ASP A 1 96 ? -16.953 7.23 -4.508 1 90.38 96 ASP A CA 1
ATOM 765 C C . ASP A 1 96 ? -17.125 7.648 -5.965 1 90.38 96 ASP A C 1
ATOM 767 O O . ASP A 1 96 ? -18.266 7.824 -6.43 1 90.38 96 ASP A O 1
ATOM 771 N N . PRO A 1 97 ? -16.031 7.73 -6.609 1 88 97 PRO A N 1
ATOM 772 C CA . PRO A 1 97 ? -16.141 8.219 -7.984 1 88 97 PRO A CA 1
ATOM 773 C C . PRO A 1 97 ? -16.953 7.285 -8.875 1 88 97 PRO A C 1
ATOM 775 O O . PRO A 1 97 ? -17.484 7.715 -9.906 1 88 97 PRO A O 1
ATOM 778 N N . GLU A 1 98 ? -17.062 6.059 -8.508 1 82.88 98 GLU A N 1
ATOM 779 C CA . GLU A 1 98 ? -17.812 5.109 -9.32 1 82.88 98 GLU A CA 1
ATOM 780 C C . GLU A 1 98 ? -19.328 5.324 -9.164 1 82.88 98 GLU A C 1
ATOM 782 O O . GLU A 1 98 ? -20.078 5.176 -10.117 1 82.88 98 GLU A O 1
ATOM 787 N N . THR A 1 99 ? -19.781 5.695 -8.008 1 81.88 99 THR A N 1
ATOM 788 C CA . THR A 1 99 ? -21.203 5.859 -7.754 1 81.88 99 THR A CA 1
ATOM 789 C C . THR A 1 99 ? -21.578 7.336 -7.711 1 81.88 99 THR A C 1
ATOM 791 O O . THR A 1 99 ? -22.75 7.688 -7.801 1 81.88 99 THR A O 1
ATOM 794 N N . GLU A 1 100 ? -20.672 8.172 -7.559 1 82.38 100 GLU A N 1
ATOM 795 C CA . GLU A 1 100 ? -20.844 9.617 -7.441 1 82.38 100 GLU A CA 1
ATOM 796 C C . GLU A 1 100 ? -21.656 9.977 -6.203 1 82.38 100 GLU A C 1
ATOM 798 O O . GLU A 1 100 ? -22.203 11.078 -6.113 1 82.38 100 GLU A O 1
ATOM 803 N N . GLU A 1 101 ? -21.688 9.078 -5.332 1 84.81 101 GLU A N 1
ATOM 804 C CA . GLU A 1 101 ? -22.406 9.32 -4.086 1 84.81 101 GLU A CA 1
ATOM 805 C C . GLU A 1 101 ? -21.516 10.008 -3.057 1 84.81 101 GLU A C 1
ATOM 807 O O . GLU A 1 101 ? -20.344 9.68 -2.924 1 84.81 101 GLU A O 1
ATOM 812 N N . LEU A 1 102 ? -22.156 10.945 -2.445 1 89.75 102 LEU A N 1
ATOM 813 C CA . LEU A 1 102 ? -21.469 11.594 -1.341 1 89.75 102 LEU A CA 1
ATOM 814 C C . LEU A 1 102 ? -21.641 10.805 -0.047 1 89.75 102 LEU A C 1
ATOM 816 O O . LEU A 1 102 ? -22.734 10.336 0.25 1 89.75 102 LEU A O 1
ATOM 820 N N . LEU A 1 103 ? -20.516 10.602 0.581 1 91.25 103 LEU A N 1
ATOM 821 C CA . LEU A 1 103 ? -20.5 9.914 1.866 1 91.25 103 LEU A CA 1
ATOM 822 C C . LEU A 1 103 ? -20.172 10.891 2.998 1 91.25 103 LEU A C 1
ATOM 824 O O . LEU A 1 103 ? -19.359 11.789 2.832 1 91.25 103 LEU A O 1
ATOM 828 N N . ASP A 1 104 ? -20.812 10.688 4.094 1 88.94 104 ASP A N 1
ATOM 829 C CA . ASP A 1 104 ? -20.594 11.555 5.246 1 88.94 104 ASP A CA 1
ATOM 830 C C . ASP A 1 104 ? -19.469 11.008 6.125 1 88.94 104 ASP A C 1
ATOM 832 O O . ASP A 1 104 ? -18.922 11.734 6.965 1 88.94 104 ASP A O 1
ATOM 836 N N . GLY A 1 105 ? -19.156 9.789 5.895 1 93 105 GLY A N 1
ATOM 837 C CA . GLY A 1 105 ? -18.156 9.148 6.73 1 93 105 GLY A CA 1
ATOM 838 C C . GLY A 1 105 ? -17.406 8.031 6.02 1 93 105 GLY A C 1
ATOM 839 O O . GLY A 1 105 ? -17.594 7.82 4.82 1 93 105 GLY A O 1
ATOM 840 N N . PRO A 1 106 ? -16.547 7.473 6.797 1 95.44 106 PRO A N 1
ATOM 841 C CA . PRO A 1 106 ? -15.781 6.367 6.219 1 95.44 106 PRO A CA 1
ATOM 842 C C . PRO A 1 106 ? -16.656 5.172 5.844 1 95.44 106 PRO A C 1
ATOM 844 O O . PRO A 1 106 ? -17.719 4.965 6.445 1 95.44 106 PRO A O 1
ATOM 847 N N . PRO A 1 107 ? -16.234 4.484 4.828 1 95.06 107 PRO A N 1
ATOM 848 C CA . PRO A 1 107 ? -16.969 3.25 4.543 1 95.06 107 PRO A CA 1
ATOM 849 C C . PRO A 1 107 ? -16.891 2.24 5.688 1 95.06 107 PRO A C 1
ATOM 851 O O . PRO A 1 107 ? -15.914 2.227 6.438 1 95.06 107 PRO A O 1
ATOM 854 N N . GLU A 1 108 ? -17.828 1.401 5.75 1 95 108 GLU A N 1
ATOM 855 C CA . GLU A 1 108 ? -17.984 0.485 6.875 1 95 108 GLU A CA 1
ATOM 856 C C . GLU A 1 108 ? -16.781 -0.448 6.996 1 95 108 GLU A C 1
ATOM 858 O O . GLU A 1 108 ? -16.344 -0.764 8.102 1 95 108 GLU A O 1
ATOM 863 N N . HIS A 1 109 ? -16.297 -0.888 5.91 1 96.5 109 HIS A N 1
ATOM 864 C CA . HIS A 1 109 ? -15.188 -1.842 5.969 1 96.5 109 HIS A CA 1
ATOM 865 C C . HIS A 1 109 ? -13.938 -1.205 6.57 1 96.5 109 HIS A C 1
ATOM 867 O O . HIS A 1 109 ? -13.164 -1.877 7.25 1 96.5 109 HIS A O 1
ATOM 873 N N . LYS A 1 110 ? -13.75 0.023 6.359 1 97.94 110 LYS A N 1
ATOM 874 C CA . LYS A 1 110 ? -12.617 0.707 6.977 1 97.94 110 LYS A CA 1
ATOM 875 C C . LYS A 1 110 ? -12.867 0.953 8.461 1 97.94 110 LYS A C 1
ATOM 877 O O . LYS A 1 110 ? -11.953 0.843 9.281 1 97.94 110 LYS A O 1
ATOM 882 N N . GLU A 1 111 ? -14.109 1.276 8.773 1 97.56 111 GLU A N 1
ATOM 883 C CA . GLU A 1 111 ? -14.461 1.438 10.18 1 97.56 111 GLU A CA 1
ATOM 884 C C . GLU A 1 111 ? -14.195 0.159 10.961 1 97.56 111 GLU A C 1
ATOM 886 O O . GLU A 1 111 ? -13.57 0.195 12.031 1 97.56 111 GLU A O 1
ATOM 891 N N . MET A 1 112 ? -14.641 -0.889 10.43 1 97.38 112 MET A N 1
ATOM 892 C CA . MET A 1 112 ? -14.477 -2.184 11.086 1 97.38 112 MET A CA 1
ATOM 893 C C . MET A 1 112 ? -13.008 -2.564 11.195 1 97.38 112 MET A C 1
ATOM 895 O O . MET A 1 112 ? -12.555 -3.027 12.242 1 97.38 112 MET A O 1
ATOM 899 N N . GLU A 1 113 ? -12.281 -2.379 10.156 1 98.06 113 GLU A N 1
ATOM 900 C CA . GLU A 1 113 ? -10.852 -2.686 10.172 1 98.06 113 GLU A CA 1
ATOM 901 C C . GLU A 1 113 ? -10.133 -1.906 11.266 1 98.06 113 GLU A C 1
ATOM 903 O O . GLU A 1 113 ? -9.406 -2.488 12.078 1 98.06 113 GLU A O 1
ATOM 908 N N . LEU A 1 114 ? -10.375 -0.643 11.273 1 98.12 114 LEU A N 1
ATOM 909 C CA . LEU A 1 114 ? -9.641 0.25 12.156 1 98.12 114 LEU A CA 1
ATOM 910 C C . LEU A 1 114 ? -9.969 -0.04 13.617 1 98.12 114 LEU A C 1
ATOM 912 O O . LEU A 1 114 ? -9.07 -0.128 14.453 1 98.12 114 LEU A O 1
ATOM 916 N N . HIS A 1 115 ? -11.203 -0.239 13.914 1 96.81 115 HIS A N 1
ATOM 917 C CA . HIS A 1 115 ? -11.586 -0.521 15.289 1 96.81 115 HIS A CA 1
ATOM 918 C C . HIS A 1 115 ? -11 -1.842 15.773 1 96.81 115 HIS A C 1
ATOM 920 O O . HIS A 1 115 ? -10.43 -1.914 16.859 1 96.81 115 HIS A O 1
ATOM 926 N N . HIS A 1 116 ? -11.062 -2.779 14.969 1 96 116 HIS A N 1
ATOM 927 C CA . HIS A 1 116 ? -10.57 -4.094 15.367 1 96 116 HIS A CA 1
ATOM 928 C C . HIS A 1 116 ? -9.047 -4.129 15.383 1 96 116 HIS A C 1
ATOM 930 O O . HIS A 1 116 ? -8.445 -4.82 16.203 1 96 116 HIS A O 1
ATOM 936 N N . ALA A 1 117 ? -8.461 -3.404 14.5 1 95.56 117 ALA A N 1
ATOM 937 C CA . ALA A 1 117 ? -7.004 -3.322 14.5 1 95.56 117 ALA A CA 1
ATOM 938 C C . ALA A 1 117 ? -6.492 -2.631 15.766 1 95.56 117 ALA A C 1
ATOM 940 O O . ALA A 1 117 ? -5.527 -3.084 16.375 1 95.56 117 ALA A O 1
ATOM 941 N N . ALA A 1 118 ? -7.133 -1.576 16.078 1 94 118 ALA A N 1
ATOM 942 C CA . ALA A 1 118 ? -6.73 -0.856 17.281 1 94 118 ALA A CA 1
ATOM 943 C C . ALA A 1 118 ? -6.848 -1.746 18.516 1 94 118 ALA A C 1
ATOM 945 O O . ALA A 1 118 ? -5.992 -1.7 19.406 1 94 118 ALA A O 1
ATOM 946 N N . ALA A 1 119 ? -7.863 -2.512 18.547 1 91.69 119 ALA A N 1
ATOM 947 C CA . ALA A 1 119 ? -8.062 -3.436 19.656 1 91.69 119 ALA A CA 1
ATOM 948 C C . ALA A 1 119 ? -7.004 -4.531 19.672 1 91.69 119 ALA A C 1
ATOM 950 O O . ALA A 1 119 ? -6.523 -4.938 20.734 1 91.69 119 ALA A O 1
ATOM 951 N N . TYR A 1 120 ? -6.594 -4.957 18.547 1 88.62 120 TYR A N 1
ATOM 952 C CA . TYR A 1 120 ? -5.637 -6.043 18.375 1 88.62 120 TYR A CA 1
ATOM 953 C C . TYR A 1 120 ? -4.238 -5.602 18.797 1 88.62 120 TYR A C 1
ATOM 955 O O . TYR A 1 120 ? -3.533 -6.332 19.5 1 88.62 120 TYR A O 1
ATOM 963 N N . PHE A 1 121 ? -3.838 -4.414 18.422 1 86.94 121 PHE A N 1
ATOM 964 C CA . PHE A 1 121 ? -2.469 -3.957 18.625 1 86.94 121 PHE A CA 1
ATOM 965 C C . PHE A 1 121 ? -2.369 -3.115 19.906 1 86.94 121 PHE A C 1
ATOM 967 O O . PHE A 1 121 ? -1.273 -2.732 20.312 1 86.94 121 PHE A O 1
ATOM 974 N N . GLU A 1 122 ? -3.283 -2.961 20.641 1 75.5 122 GLU A N 1
ATOM 975 C CA . GLU A 1 122 ? -3.354 -2.162 21.859 1 75.5 122 GLU A CA 1
ATOM 976 C C . GLU A 1 122 ? -1.959 -1.858 22.391 1 75.5 122 GLU A C 1
ATOM 978 O O . GLU A 1 122 ? -1.244 -2.766 22.828 1 75.5 122 GLU A O 1
ATOM 983 N N . TYR A 1 123 ? -1.658 -0.581 22.219 1 68 123 TYR A N 1
ATOM 984 C CA . TYR A 1 123 ? -0.328 -0.163 22.656 1 68 123 TYR A CA 1
ATOM 985 C C . TYR A 1 123 ? -0.374 0.454 24.047 1 68 123 TYR A C 1
ATOM 987 O O . TYR A 1 123 ? -1.354 1.108 24.406 1 68 123 TYR A O 1
ATOM 995 N N . GLU A 1 124 ? 0.558 -0.009 24.719 1 67.5 124 GLU A N 1
ATOM 996 C CA . GLU A 1 124 ? 0.692 0.535 26.078 1 67.5 124 GLU A CA 1
ATOM 997 C C . GLU A 1 124 ? 1.233 1.961 26.047 1 67.5 124 GLU A C 1
ATOM 999 O O . GLU A 1 124 ? 2.072 2.293 25.203 1 67.5 124 GLU A O 1
ATOM 1004 N N . ASP A 1 125 ? 0.582 2.709 26.859 1 66.31 125 ASP A N 1
ATOM 1005 C CA . ASP A 1 125 ? 1.061 4.082 27 1 66.31 125 ASP A CA 1
ATOM 1006 C C . ASP A 1 125 ? 2.467 4.113 27.594 1 66.31 125 ASP A C 1
ATOM 1008 O O . ASP A 1 125 ? 2.713 3.531 28.656 1 66.31 125 ASP A O 1
ATOM 1012 N N . THR A 1 126 ? 3.289 4.398 26.703 1 69.69 126 THR A N 1
ATOM 1013 C CA . THR A 1 126 ? 4.637 4.602 27.219 1 69.69 126 THR A CA 1
ATOM 1014 C C . THR A 1 126 ? 4.957 6.09 27.328 1 69.69 126 THR A C 1
ATOM 1016 O O . THR A 1 126 ? 4.32 6.914 26.672 1 69.69 126 THR A O 1
ATOM 1019 N N . ALA A 1 127 ? 5.824 6.367 28.234 1 74.5 127 ALA A N 1
ATOM 1020 C CA . ALA A 1 127 ? 6.254 7.746 28.438 1 74.5 127 ALA A CA 1
ATOM 1021 C C . ALA A 1 127 ? 6.949 8.297 27.188 1 74.5 127 ALA A C 1
ATOM 1023 O O . ALA A 1 127 ? 6.711 9.438 26.781 1 74.5 127 ALA A O 1
ATOM 1024 N N . GLU A 1 128 ? 7.703 7.43 26.609 1 89.19 128 GLU A N 1
ATOM 1025 C CA . GLU A 1 128 ? 8.438 7.867 25.422 1 89.19 128 GLU A CA 1
ATOM 1026 C C . GLU A 1 128 ? 7.645 7.574 24.141 1 89.19 128 GLU A C 1
ATOM 1028 O O . GLU A 1 128 ? 6.961 6.555 24.047 1 89.19 128 GLU A O 1
ATOM 1033 N N . THR A 1 129 ? 7.746 8.508 23.266 1 91 129 THR A N 1
ATOM 1034 C CA . THR A 1 129 ? 7.082 8.359 21.969 1 91 129 THR A CA 1
ATOM 1035 C C . THR A 1 129 ? 7.672 7.188 21.188 1 91 129 THR A C 1
ATOM 1037 O O . THR A 1 129 ? 8.891 7.074 21.062 1 91 129 THR A O 1
ATOM 1040 N N . THR A 1 130 ? 6.762 6.305 20.703 1 92.56 130 THR A N 1
ATOM 1041 C CA . THR A 1 130 ? 7.207 5.117 19.984 1 92.56 130 THR A CA 1
ATOM 1042 C C . THR A 1 130 ? 6.508 5.008 18.625 1 92.56 130 THR A C 1
ATOM 1044 O O . THR A 1 130 ? 5.426 5.57 18.438 1 92.56 130 THR A O 1
ATOM 1047 N N . LEU A 1 131 ? 7.203 4.336 17.75 1 93.31 131 LEU A N 1
ATOM 1048 C CA . LEU A 1 131 ? 6.617 4.031 16.453 1 93.31 131 LEU A CA 1
ATOM 1049 C C . LEU A 1 131 ? 5.52 2.982 16.594 1 93.31 131 LEU A C 1
ATOM 1051 O O . LEU A 1 131 ? 5.738 1.921 17.172 1 93.31 131 LEU A O 1
ATOM 1055 N N . ILE A 1 132 ? 4.332 3.275 15.992 1 92.69 132 ILE A N 1
ATOM 1056 C CA . ILE A 1 132 ? 3.227 2.34 16.156 1 92.69 132 ILE A CA 1
ATOM 1057 C C . ILE A 1 132 ? 2.906 1.678 14.82 1 92.69 132 ILE A C 1
ATOM 1059 O O . ILE A 1 132 ? 2.455 0.53 14.781 1 92.69 132 ILE A O 1
ATOM 1063 N N . GLN A 1 133 ? 3.135 2.414 13.758 1 95.94 133 GLN A N 1
ATOM 1064 C CA . GLN A 1 133 ? 2.73 1.865 12.469 1 95.94 133 GLN A CA 1
ATOM 1065 C C . GLN A 1 133 ? 3.529 2.494 11.328 1 95.94 133 GLN A C 1
ATOM 1067 O O . GLN A 1 133 ? 3.922 3.66 11.414 1 95.94 133 GLN A O 1
ATOM 1072 N N . THR A 1 134 ? 3.764 1.7 10.375 1 97.12 134 THR A N 1
ATOM 1073 C CA . THR A 1 134 ? 4.312 2.18 9.109 1 97.12 134 THR A CA 1
ATOM 1074 C C . THR A 1 134 ? 3.416 1.775 7.945 1 97.12 134 THR A C 1
ATOM 1076 O O . THR A 1 134 ? 3 0.62 7.844 1 97.12 134 THR A O 1
ATOM 1079 N N . LEU A 1 135 ? 3.07 2.752 7.137 1 98.06 135 LEU A N 1
ATOM 1080 C CA . LEU A 1 135 ? 2.281 2.496 5.938 1 98.06 135 LEU A CA 1
ATOM 1081 C C . LEU A 1 135 ? 3.088 2.801 4.68 1 98.06 135 LEU A C 1
ATOM 1083 O O . LEU A 1 135 ? 3.777 3.822 4.609 1 98.06 135 LEU A O 1
ATOM 1087 N N . PRO A 1 136 ? 2.988 1.928 3.713 1 98.38 136 PRO A N 1
ATOM 1088 C CA . PRO A 1 136 ? 3.586 2.287 2.426 1 98.38 136 PRO A CA 1
ATOM 1089 C C . PRO A 1 136 ? 2.836 3.414 1.72 1 98.38 136 PRO A C 1
ATOM 1091 O O . PRO A 1 136 ? 1.614 3.523 1.85 1 98.38 136 PRO A O 1
ATOM 1094 N N . GLU A 1 137 ? 3.586 4.223 1.029 1 98.25 137 GLU A N 1
ATOM 1095 C CA . GLU A 1 137 ? 2.99 5.223 0.151 1 98.25 137 GLU A CA 1
ATOM 1096 C C . GLU A 1 137 ? 2.559 4.609 -1.177 1 98.25 137 GLU A C 1
ATOM 1098 O O . GLU A 1 137 ? 3.301 3.828 -1.775 1 98.25 137 GLU A O 1
ATOM 1103 N N . HIS A 1 138 ? 1.347 5.012 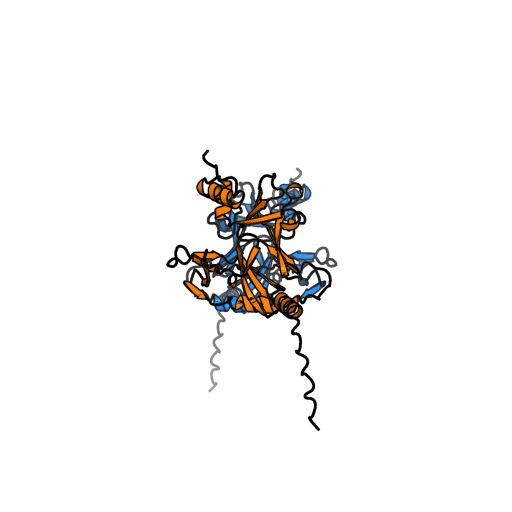-1.629 1 97.75 138 HIS A N 1
ATOM 1104 C CA . HIS A 1 138 ? 0.871 4.309 -2.814 1 97.75 138 HIS A CA 1
ATOM 1105 C C . HIS A 1 138 ? 0.328 5.285 -3.854 1 97.75 138 HIS A C 1
ATOM 1107 O O . HIS A 1 138 ? -0.148 4.871 -4.91 1 97.75 138 HIS A O 1
ATOM 1113 N N . GLN A 1 139 ? 0.434 6.566 -3.576 1 97.38 139 GLN A N 1
ATOM 1114 C CA . GLN A 1 139 ? -0.166 7.539 -4.48 1 97.38 139 GLN A CA 1
ATOM 1115 C C . GLN A 1 139 ? 0.904 8.305 -5.254 1 97.38 139 GLN A C 1
ATOM 1117 O O . GLN A 1 139 ? 0.592 9.047 -6.188 1 97.38 139 GLN A O 1
ATOM 1122 N N . GLY A 1 140 ? 2.098 8.156 -4.898 1 97.75 140 GLY A N 1
ATOM 1123 C CA . GLY A 1 140 ? 3.186 8.859 -5.566 1 97.75 140 GLY A CA 1
ATOM 1124 C C . GLY A 1 140 ? 3.404 10.266 -5.039 1 97.75 140 GLY A C 1
ATOM 1125 O O . GLY A 1 140 ? 3.934 11.125 -5.75 1 97.75 140 GLY A O 1
ATOM 1126 N N . THR A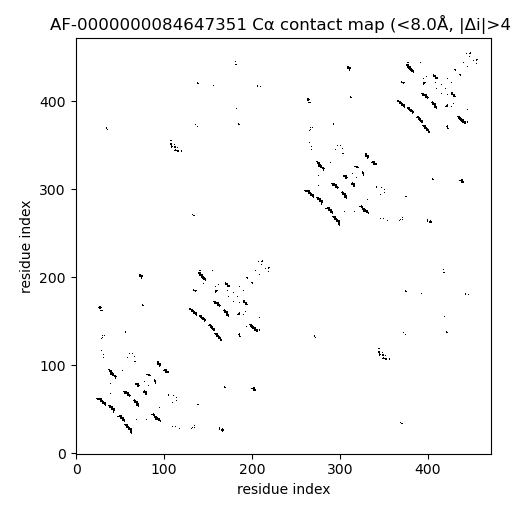 1 141 ? 3.059 10.5 -3.803 1 97.31 141 THR A N 1
ATOM 1127 C CA . THR A 1 141 ? 3.215 11.812 -3.172 1 97.31 141 THR A CA 1
ATOM 1128 C C . THR A 1 141 ? 4.691 12.188 -3.076 1 97.31 141 THR A C 1
ATOM 1130 O O . THR A 1 141 ? 5.547 11.328 -2.885 1 97.31 141 THR A O 1
ATOM 1133 N N . HIS A 1 142 ? 4.906 13.531 -3.223 1 97.12 142 HIS A N 1
ATOM 1134 C CA . HIS A 1 142 ? 6.262 14.062 -3.1 1 97.12 142 HIS A CA 1
ATOM 1135 C C . HIS A 1 142 ? 6.328 15.156 -2.037 1 97.12 142 HIS A C 1
ATOM 1137 O O . HIS A 1 142 ? 5.301 15.711 -1.646 1 97.12 142 HIS A O 1
ATOM 1143 N N . ALA A 1 143 ? 7.574 15.32 -1.621 1 95.94 143 ALA A N 1
ATOM 1144 C CA . ALA A 1 143 ? 7.848 16.375 -0.658 1 95.94 143 ALA A CA 1
ATOM 1145 C C . ALA A 1 143 ? 8.859 17.375 -1.215 1 95.94 143 ALA A C 1
ATOM 1147 O O . ALA A 1 143 ? 9.898 16.984 -1.743 1 95.94 143 ALA A O 1
ATOM 1148 N N . LEU A 1 144 ? 8.461 18.594 -1.182 1 92.25 144 LEU A N 1
ATOM 1149 C CA . LEU A 1 144 ? 9.445 19.656 -1.348 1 92.25 144 LEU A CA 1
ATOM 1150 C C . LEU A 1 144 ? 10.125 19.984 -0.021 1 92.25 144 LEU A C 1
ATOM 1152 O O . LEU A 1 144 ? 9.469 20.438 0.917 1 92.25 144 LEU A O 1
ATOM 1156 N N . CYS A 1 145 ? 11.383 19.766 0.028 1 92.69 145 CYS A N 1
ATOM 1157 C CA . CYS A 1 145 ? 12.125 19.891 1.273 1 92.69 145 CYS A CA 1
ATOM 1158 C C . CYS A 1 145 ? 13.023 21.125 1.242 1 92.69 145 CYS A C 1
ATOM 1160 O O . CYS A 1 145 ? 13.766 21.344 0.283 1 92.69 145 CYS A O 1
ATOM 1162 N N . LEU A 1 146 ? 12.883 21.938 2.334 1 87.38 146 LEU A N 1
ATOM 1163 C CA . LEU A 1 146 ? 13.742 23.094 2.533 1 87.38 146 LEU A CA 1
ATOM 1164 C C . LEU A 1 146 ? 14.547 22.969 3.82 1 87.38 146 LEU A C 1
ATOM 1166 O O . LEU A 1 146 ? 14 22.594 4.863 1 87.38 146 LEU A O 1
ATOM 1170 N N . ASP A 1 147 ? 15.805 23.109 3.768 1 81.94 147 ASP A N 1
ATOM 1171 C CA . ASP A 1 147 ? 16.656 23.031 4.949 1 81.94 147 ASP A CA 1
ATOM 1172 C C . ASP A 1 147 ? 16.969 24.422 5.5 1 81.94 147 ASP A C 1
ATOM 1174 O O . ASP A 1 147 ? 16.547 24.75 6.609 1 81.94 147 ASP A O 1
ATOM 1178 N N . GLU A 1 148 ? 18.062 24.938 5.137 1 71.5 148 GLU A N 1
ATOM 1179 C CA . GLU A 1 148 ? 18.438 26.281 5.562 1 71.5 148 GLU A CA 1
ATOM 1180 C C . GLU A 1 148 ? 18.047 27.328 4.52 1 71.5 148 GLU A C 1
ATOM 1182 O O . GLU A 1 148 ? 17.812 27 3.357 1 71.5 148 GLU A O 1
ATOM 1187 N N . GLU A 1 149 ? 17.766 28.531 4.953 1 64.19 149 GLU A N 1
ATOM 1188 C CA . GLU A 1 149 ? 17.312 29.656 4.133 1 64.19 149 GLU A CA 1
ATOM 1189 C C . GLU A 1 149 ? 18.109 29.734 2.832 1 64.19 149 GLU A C 1
ATOM 1191 O O . GLU A 1 149 ? 17.547 30.062 1.78 1 64.19 149 GLU A O 1
ATOM 1196 N N . GLN A 1 150 ? 19.297 29.328 2.893 1 65.94 150 GLN A N 1
ATOM 1197 C CA . GLN A 1 150 ? 20.094 29.531 1.689 1 65.94 150 GLN A CA 1
ATOM 1198 C C . GLN A 1 150 ? 20.359 28.203 0.972 1 65.94 150 GLN A C 1
ATOM 1200 O O . GLN A 1 150 ? 21.016 28.188 -0.074 1 65.94 150 GLN A O 1
ATOM 1205 N N . SER A 1 151 ? 19.609 27.266 1.341 1 71.75 151 SER A N 1
ATOM 1206 C CA . SER A 1 151 ? 19.859 25.984 0.695 1 71.75 151 SER A CA 1
ATOM 1207 C C . SER A 1 151 ? 18.812 25.703 -0.384 1 71.75 151 SER A C 1
ATOM 1209 O O . SER A 1 151 ? 17.656 26.109 -0.267 1 71.75 151 SER A O 1
ATOM 1211 N N . PRO A 1 152 ? 19.297 25.172 -1.469 1 81 152 PRO A N 1
ATOM 1212 C CA . PRO A 1 152 ? 18.359 24.797 -2.521 1 81 152 PRO A CA 1
ATOM 1213 C C . PRO A 1 152 ? 17.297 23.812 -2.039 1 81 152 PRO A C 1
ATOM 1215 O O . PRO A 1 152 ? 17.562 23 -1.154 1 81 152 PRO A O 1
ATOM 1218 N N . TRP A 1 153 ? 16.141 24 -2.604 1 83.19 153 TRP A N 1
ATOM 1219 C CA . TRP A 1 153 ? 15.062 23.062 -2.291 1 83.19 153 TRP A CA 1
ATOM 1220 C C . TRP A 1 153 ? 15.266 21.734 -3.014 1 83.19 153 TRP A C 1
ATOM 1222 O O . TRP A 1 153 ? 15.945 21.688 -4.043 1 83.19 153 TRP A O 1
ATOM 1232 N N . GLN A 1 154 ? 14.734 20.672 -2.414 1 89.25 154 GLN A N 1
ATOM 1233 C CA . GLN A 1 154 ? 14.805 19.328 -2.998 1 89.25 154 GLN A CA 1
ATOM 1234 C C . GLN A 1 154 ? 13.406 18.719 -3.117 1 89.25 154 GLN A C 1
ATOM 1236 O O . GLN A 1 154 ? 12.609 18.781 -2.182 1 89.25 154 GLN A O 1
ATOM 1241 N N . LEU A 1 155 ? 13.148 18.219 -4.277 1 93 155 LEU A N 1
ATOM 1242 C CA . LEU A 1 155 ? 11.938 17.453 -4.488 1 93 155 LEU A CA 1
ATOM 1243 C C . LEU A 1 155 ? 12.203 15.961 -4.281 1 93 155 LEU A C 1
ATOM 1245 O O . LEU A 1 155 ? 13.016 15.367 -4.992 1 93 155 LEU A O 1
ATOM 1249 N N . LYS A 1 156 ? 11.523 15.367 -3.271 1 96.12 156 LYS A N 1
ATOM 1250 C CA . LYS A 1 156 ? 11.797 13.977 -2.918 1 96.12 156 LYS A CA 1
ATOM 1251 C C . LYS A 1 156 ? 10.516 13.148 -2.936 1 96.12 156 LYS A C 1
ATOM 1253 O O . LYS A 1 156 ? 9.453 13.633 -2.547 1 96.12 156 LYS A O 1
ATOM 1258 N N . GLN A 1 157 ? 10.688 11.938 -3.354 1 97.56 157 GLN A N 1
ATOM 1259 C CA . GLN A 1 157 ? 9.578 10.984 -3.297 1 97.56 157 GLN A CA 1
ATOM 1260 C C . GLN A 1 157 ? 9.336 10.508 -1.867 1 97.56 157 GLN A C 1
ATOM 1262 O O . GLN A 1 157 ? 10.281 10.258 -1.121 1 97.56 157 GLN A O 1
ATOM 1267 N N . ILE A 1 158 ? 8.07 10.453 -1.505 1 98.38 158 ILE A N 1
ATOM 1268 C CA . ILE A 1 158 ? 7.703 9.859 -0.222 1 98.38 158 ILE A CA 1
ATOM 1269 C C . ILE A 1 158 ? 7.488 8.359 -0.385 1 98.38 158 ILE A C 1
ATOM 1271 O O . ILE A 1 158 ? 6.754 7.922 -1.273 1 98.38 158 ILE A O 1
ATOM 1275 N N . PHE A 1 159 ? 8.102 7.543 0.549 1 98.56 159 PHE A N 1
ATOM 1276 C CA . PHE A 1 159 ? 8.047 6.094 0.401 1 98.56 159 PHE A CA 1
ATOM 1277 C C . PHE A 1 159 ? 7.07 5.484 1.397 1 98.56 159 PHE A C 1
ATOM 1279 O O . PHE A 1 159 ? 6.652 4.336 1.241 1 98.56 159 PHE A O 1
ATOM 1286 N N . GLY A 1 160 ? 6.75 6.246 2.398 1 98.5 160 GLY A N 1
ATOM 1287 C CA . GLY A 1 160 ? 5.848 5.754 3.426 1 98.5 160 GLY A CA 1
ATOM 1288 C C . GLY A 1 160 ? 5.512 6.793 4.477 1 98.5 160 GLY A C 1
ATOM 1289 O O . GLY A 1 160 ? 5.918 7.953 4.363 1 98.5 160 GLY A O 1
ATOM 1290 N N . TRP A 1 161 ? 4.703 6.344 5.398 1 98.56 161 TRP A N 1
ATOM 1291 C CA . TRP A 1 161 ? 4.223 7.16 6.508 1 98.56 161 TRP A CA 1
ATOM 1292 C C . TRP A 1 161 ? 4.359 6.418 7.832 1 98.56 161 TRP A C 1
ATOM 1294 O O . TRP A 1 161 ? 4.07 5.223 7.914 1 98.56 161 TRP A O 1
ATOM 1304 N N . ARG A 1 162 ? 4.793 7.156 8.828 1 97.94 162 ARG A N 1
ATOM 1305 C CA . ARG A 1 162 ? 4.918 6.582 10.164 1 97.94 162 ARG A CA 1
ATOM 1306 C C . ARG A 1 162 ? 3.967 7.262 11.141 1 97.94 162 ARG A C 1
ATOM 1308 O O . ARG A 1 162 ? 3.908 8.492 11.203 1 97.94 162 ARG A O 1
ATOM 1315 N N . LEU A 1 163 ? 3.252 6.438 11.781 1 97.06 163 LEU A N 1
ATOM 1316 C CA . LEU A 1 163 ? 2.422 6.906 12.891 1 97.06 163 LEU A CA 1
ATOM 1317 C C . LEU A 1 163 ? 3.105 6.648 14.227 1 97.06 163 LEU A C 1
ATOM 1319 O O . LEU A 1 163 ? 3.506 5.52 14.516 1 97.06 163 LEU A O 1
ATOM 1323 N N . TYR A 1 164 ? 3.197 7.734 15 1 95.12 164 TYR A N 1
ATOM 1324 C CA . TYR A 1 164 ? 3.811 7.629 16.312 1 95.12 164 TYR A CA 1
ATOM 1325 C C . TYR A 1 164 ? 2.752 7.641 17.422 1 95.12 164 TYR A C 1
ATOM 1327 O O . TYR A 1 164 ? 1.606 8.031 17.172 1 95.12 164 TYR A O 1
ATOM 1335 N N . SER A 1 165 ? 3.156 7.188 18.609 1 92.69 165 SER A N 1
ATOM 1336 C CA . SER A 1 165 ? 2.238 6.988 19.719 1 92.69 165 SER A CA 1
ATOM 1337 C C . SER A 1 165 ? 1.626 8.312 20.172 1 92.69 165 SER A C 1
ATOM 1339 O O . SER A 1 165 ? 0.587 8.328 20.844 1 92.69 165 SER A O 1
ATOM 1341 N N . ASP A 1 166 ? 2.244 9.391 19.891 1 91.81 166 ASP A N 1
ATOM 1342 C CA . ASP A 1 166 ? 1.691 10.695 20.266 1 91.81 166 ASP A CA 1
ATOM 1343 C C . ASP A 1 166 ? 0.697 11.188 19.219 1 91.81 166 ASP A C 1
ATOM 1345 O O . ASP A 1 166 ? 0.146 12.281 19.344 1 91.81 166 ASP A O 1
ATOM 1349 N N . GLY A 1 167 ? 0.544 10.406 18.172 1 93.44 167 GLY A N 1
ATOM 1350 C CA . GLY A 1 167 ? -0.453 10.727 17.156 1 93.44 167 GLY A CA 1
ATOM 1351 C C . GLY A 1 167 ? 0.132 11.414 15.945 1 93.44 167 GLY A C 1
ATOM 1352 O O . GLY A 1 167 ? -0.562 11.609 14.945 1 93.44 167 GLY A O 1
ATOM 1353 N N . ASN A 1 168 ? 1.368 11.742 16.047 1 94 168 ASN A N 1
ATOM 1354 C CA . ASN A 1 168 ? 2.012 12.398 14.914 1 94 168 ASN A CA 1
ATOM 1355 C C . ASN A 1 168 ? 2.266 11.422 13.766 1 94 168 ASN A C 1
ATOM 1357 O O . ASN A 1 168 ? 2.605 10.258 14 1 94 168 ASN A O 1
ATOM 1361 N N . ILE A 1 169 ? 2.1 11.984 12.555 1 97.25 169 ILE A N 1
ATOM 1362 C CA . ILE A 1 169 ? 2.379 11.219 11.344 1 97.25 169 ILE A CA 1
ATOM 1363 C C . ILE A 1 169 ? 3.498 11.898 10.555 1 97.25 169 ILE A C 1
ATOM 1365 O O . ILE A 1 169 ? 3.432 13.094 10.273 1 97.25 169 ILE A O 1
ATOM 1369 N N . GLU A 1 170 ? 4.492 11.117 10.18 1 97.56 170 GLU A N 1
ATOM 1370 C CA . GLU A 1 170 ? 5.637 11.656 9.453 1 97.56 170 GLU A CA 1
ATOM 1371 C C . GLU A 1 170 ? 5.816 10.953 8.109 1 97.56 170 GLU A C 1
ATOM 1373 O O . GLU A 1 170 ? 5.637 9.734 8.008 1 97.56 170 GLU A O 1
ATOM 1378 N N . ALA A 1 171 ? 6.164 11.742 7.137 1 98.31 171 ALA A N 1
ATOM 1379 C CA . ALA A 1 171 ? 6.531 11.188 5.836 1 98.31 171 ALA A CA 1
ATOM 1380 C C . ALA A 1 171 ? 7.934 10.586 5.867 1 98.31 171 ALA A C 1
ATOM 1382 O O . ALA A 1 171 ? 8.836 11.141 6.504 1 98.31 171 ALA A O 1
ATOM 1383 N N . LEU A 1 172 ? 8.086 9.492 5.141 1 98.62 172 LEU A N 1
ATOM 1384 C CA . LEU A 1 172 ? 9.383 8.836 5.066 1 98.62 172 LEU A CA 1
ATOM 1385 C C . LEU A 1 172 ? 10.086 9.148 3.748 1 98.62 172 LEU A C 1
ATOM 1387 O O . LEU A 1 172 ? 9.539 8.883 2.672 1 98.62 172 LEU A O 1
ATOM 1391 N N . LEU A 1 173 ? 11.211 9.703 3.895 1 98.38 173 LEU A N 1
ATOM 1392 C CA . LEU A 1 173 ? 12.078 10.016 2.764 1 98.38 173 LEU A CA 1
ATOM 1393 C C . LEU A 1 173 ? 13.32 9.133 2.758 1 98.38 173 LEU A C 1
ATOM 1395 O O . LEU A 1 173 ? 13.672 8.547 3.785 1 98.38 173 LEU A O 1
ATOM 1399 N N . ALA A 1 174 ? 13.945 9.086 1.599 1 98.25 174 ALA A N 1
ATOM 1400 C CA . ALA A 1 174 ? 15.078 8.18 1.477 1 98.25 174 ALA A CA 1
ATOM 1401 C C . ALA A 1 174 ? 16.406 8.945 1.483 1 98.25 174 ALA A C 1
ATOM 1403 O O . ALA A 1 174 ? 16.516 10.008 0.861 1 98.25 174 ALA A O 1
ATOM 1404 N N . ASP A 1 175 ? 17.328 8.398 2.254 1 97.38 175 ASP A N 1
ATOM 1405 C CA . ASP A 1 175 ? 18.734 8.766 2.068 1 97.38 175 ASP A CA 1
ATOM 1406 C C . ASP A 1 175 ? 19.344 8 0.896 1 97.38 175 ASP A C 1
ATOM 1408 O O . ASP A 1 175 ? 19.672 6.82 1.017 1 97.38 175 ASP A O 1
ATOM 1412 N N . GLU A 1 176 ? 19.594 8.664 -0.125 1 95 176 GLU A N 1
ATOM 1413 C CA . GLU A 1 176 ? 20 8.047 -1.379 1 95 176 GLU A CA 1
ATOM 1414 C C . GLU A 1 176 ? 21.328 7.312 -1.216 1 95 176 GLU A C 1
ATOM 1416 O O . GLU A 1 176 ? 21.578 6.297 -1.868 1 95 176 GLU A O 1
ATOM 1421 N N . GLU A 1 177 ? 22.141 7.75 -0.392 1 96.12 177 GLU A N 1
ATOM 1422 C CA . GLU A 1 177 ? 23.469 7.164 -0.198 1 96.12 177 GLU A CA 1
ATOM 1423 C C . GLU A 1 177 ? 23.375 5.859 0.59 1 96.12 177 GLU A C 1
ATOM 1425 O O . GLU A 1 177 ? 24.328 5.082 0.614 1 96.12 177 GLU A O 1
ATOM 1430 N N . GLN A 1 178 ? 22.25 5.633 1.122 1 97.31 178 GLN A N 1
ATOM 1431 C CA . GLN A 1 178 ? 22.109 4.473 1.995 1 97.31 178 GLN A CA 1
ATOM 1432 C C . GLN A 1 178 ? 21.234 3.398 1.357 1 97.31 178 GLN A C 1
ATOM 1434 O O . GLN A 1 178 ? 20.922 2.389 1.99 1 97.31 178 GLN A O 1
ATOM 1439 N N . ILE A 1 179 ? 20.844 3.604 0.168 1 96.12 179 ILE A N 1
ATOM 1440 C CA . ILE A 1 179 ? 19.984 2.633 -0.509 1 96.12 179 ILE A CA 1
ATOM 1441 C C . ILE A 1 179 ? 20.797 1.384 -0.85 1 96.12 179 ILE A C 1
ATOM 1443 O O . ILE A 1 179 ? 21.797 1.463 -1.562 1 96.12 179 ILE A O 1
ATOM 1447 N N . GLN A 1 180 ? 20.312 0.24 -0.358 1 93.25 180 GLN A N 1
ATOM 1448 C CA . GLN A 1 180 ? 21.016 -1.018 -0.584 1 93.25 180 GLN A CA 1
ATOM 1449 C C . GLN A 1 180 ? 20.219 -1.932 -1.515 1 93.25 180 GLN A C 1
ATOM 1451 O O . GLN A 1 180 ? 20.781 -2.82 -2.152 1 93.25 180 GLN A O 1
ATOM 1456 N N . SER A 1 181 ? 18.922 -1.715 -1.485 1 94 181 SER A N 1
ATOM 1457 C CA . SER A 1 181 ? 18.031 -2.561 -2.289 1 94 181 SER A CA 1
ATOM 1458 C C . SER A 1 181 ? 17 -1.729 -3.039 1 94 181 SER A C 1
ATOM 1460 O O . SER A 1 181 ? 16.609 -0.661 -2.574 1 94 181 SER A O 1
ATOM 1462 N N . VAL A 1 182 ? 16.688 -2.234 -4.176 1 93.56 182 VAL A N 1
ATOM 1463 C CA . VAL A 1 182 ? 15.641 -1.602 -4.977 1 93.56 182 VAL A CA 1
ATOM 1464 C C . VAL A 1 182 ? 14.586 -2.641 -5.367 1 93.56 182 VAL A C 1
ATOM 1466 O O . VAL A 1 182 ? 14.914 -3.807 -5.598 1 93.56 182 VAL A O 1
ATOM 1469 N N . PRO A 1 183 ? 13.273 -2.238 -5.41 1 96.88 183 PRO A N 1
ATOM 1470 C CA . PRO A 1 183 ? 12.766 -0.915 -5.043 1 96.88 183 PRO A CA 1
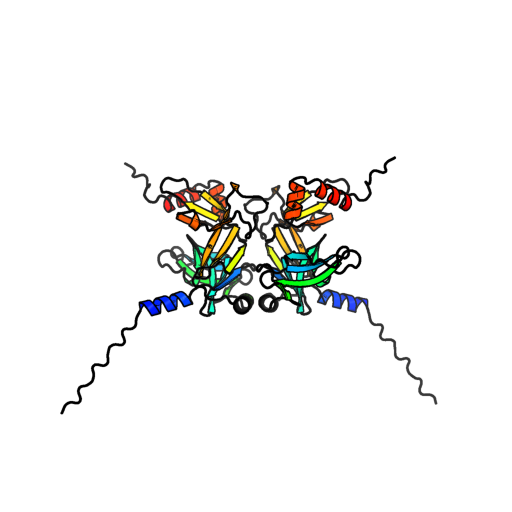ATOM 1471 C C . PRO A 1 183 ? 12.82 -0.653 -3.541 1 96.88 183 PRO A C 1
ATOM 1473 O O . PRO A 1 183 ? 12.906 -1.596 -2.75 1 96.88 183 PRO A O 1
ATOM 1476 N N . VAL A 1 184 ? 12.875 0.637 -3.199 1 97.81 184 VAL A N 1
ATOM 1477 C CA . VAL A 1 184 ? 12.797 1.018 -1.793 1 97.81 184 VAL A CA 1
ATOM 1478 C C . VAL A 1 184 ? 11.391 0.744 -1.266 1 97.81 184 VAL A C 1
ATOM 1480 O O . VAL A 1 184 ? 10.398 1.068 -1.925 1 97.81 184 VAL A O 1
ATOM 1483 N N . VAL A 1 185 ? 11.344 0.1 -0.112 1 97.44 185 VAL A N 1
ATOM 1484 C CA . VAL A 1 185 ? 10.047 -0.157 0.512 1 97.44 185 VAL A CA 1
ATOM 1485 C C . VAL A 1 185 ? 9.977 0.554 1.861 1 97.44 185 VAL A C 1
ATOM 1487 O O . VAL A 1 185 ? 10.992 0.998 2.393 1 97.44 185 VAL A O 1
ATOM 1490 N N . ALA A 1 186 ? 8.82 0.585 2.463 1 97.06 186 ALA A N 1
ATOM 1491 C CA . ALA A 1 186 ? 8.523 1.461 3.594 1 97.06 186 ALA A CA 1
ATOM 1492 C C . ALA A 1 186 ? 9.281 1.015 4.844 1 97.06 186 ALA A C 1
ATOM 1494 O O . ALA A 1 186 ? 9.391 1.768 5.812 1 97.06 186 ALA A O 1
ATOM 1495 N N . THR A 1 187 ? 9.82 -0.168 4.863 1 94.69 187 THR A N 1
ATOM 1496 C CA . THR A 1 187 ? 10.477 -0.69 6.055 1 94.69 187 THR A CA 1
ATOM 1497 C C . THR A 1 187 ? 11.992 -0.585 5.926 1 94.69 187 THR A C 1
ATOM 1499 O O . THR A 1 187 ? 12.734 -1.025 6.812 1 94.69 187 THR A O 1
ATOM 1502 N N . ASP A 1 188 ? 12.484 -0.017 4.898 1 97.56 188 ASP A N 1
ATOM 1503 C CA . ASP A 1 188 ? 13.922 0.031 4.648 1 97.56 188 ASP A CA 1
ATOM 1504 C C . ASP A 1 188 ? 14.617 0.949 5.648 1 97.56 188 ASP A C 1
ATOM 1506 O O . ASP A 1 188 ? 14.102 2.018 5.984 1 97.56 188 ASP A O 1
ATOM 1510 N N . PRO A 1 189 ? 15.805 0.563 5.988 1 97.19 189 PRO A N 1
ATOM 1511 C CA . PRO A 1 189 ? 16.531 1.367 6.969 1 97.19 189 PRO A CA 1
ATOM 1512 C C . PRO A 1 189 ? 17.031 2.695 6.398 1 97.19 189 PRO A C 1
ATOM 1514 O O . PRO A 1 189 ? 17.406 3.598 7.152 1 97.19 189 PRO A O 1
ATOM 1517 N N . CYS A 1 190 ? 17.062 2.834 5.152 1 98.25 190 CYS A N 1
ATOM 1518 C CA . CYS A 1 190 ? 17.547 4.066 4.535 1 98.25 190 CYS A CA 1
ATOM 1519 C C . CYS A 1 190 ? 16.516 5.18 4.676 1 98.25 190 CYS A C 1
ATOM 1521 O O . CYS A 1 190 ? 16.797 6.34 4.367 1 98.25 190 CYS A O 1
ATOM 1523 N N . LEU A 1 191 ? 15.352 4.855 5.121 1 98.5 191 LEU A N 1
ATOM 1524 C CA . LEU A 1 191 ? 14.289 5.848 5.207 1 98.5 191 LEU A CA 1
ATOM 1525 C C . LEU A 1 191 ? 14.375 6.625 6.52 1 98.5 191 LEU A C 1
ATOM 1527 O O . LEU A 1 191 ? 14.773 6.07 7.547 1 98.5 191 LEU A O 1
ATOM 1531 N N . TYR A 1 192 ? 14.023 7.859 6.461 1 98.12 192 TYR A N 1
ATOM 1532 C CA . TYR A 1 192 ? 14 8.727 7.629 1 98.12 192 TYR A CA 1
ATOM 1533 C C . TYR A 1 192 ? 12.789 9.648 7.605 1 98.12 192 TYR A C 1
ATOM 1535 O O . TYR A 1 192 ? 12.289 10 6.535 1 98.12 192 TYR A O 1
ATOM 1543 N N . PRO A 1 193 ? 12.312 10.047 8.812 1 97.38 193 PRO A N 1
ATOM 1544 C CA . PRO A 1 193 ? 11.227 11.023 8.852 1 97.38 193 PRO A CA 1
ATOM 1545 C C . PRO A 1 193 ? 11.625 12.383 8.289 1 97.38 193 PRO A C 1
ATOM 1547 O O . PRO A 1 193 ? 12.703 12.898 8.609 1 97.38 193 PRO A O 1
ATOM 1550 N N . GLY A 1 194 ? 10.805 12.938 7.469 1 96.5 194 GLY A N 1
ATOM 1551 C CA . GLY A 1 194 ? 11.117 14.172 6.766 1 96.5 194 GLY A CA 1
ATOM 1552 C C . GLY A 1 194 ? 11.555 15.289 7.691 1 96.5 194 GLY A C 1
ATOM 1553 O O . GLY A 1 194 ? 12.602 15.906 7.477 1 96.5 194 GLY A O 1
ATOM 1554 N N . HIS A 1 195 ? 10.883 15.453 8.75 1 94.38 195 HIS A N 1
ATOM 1555 C CA . HIS A 1 195 ? 11.125 16.594 9.625 1 94.38 195 HIS A CA 1
ATOM 1556 C C . HIS A 1 195 ? 12.344 16.359 10.516 1 94.38 195 HIS A C 1
ATOM 1558 O O . HIS A 1 195 ? 12.766 17.266 11.242 1 94.38 195 HIS A O 1
ATOM 1564 N N . SER A 1 196 ? 12.859 15.219 10.484 1 94.12 196 SER A N 1
ATOM 1565 C CA . SER A 1 196 ? 14.086 14.977 11.234 1 94.12 196 SER A CA 1
ATOM 1566 C C . SER A 1 196 ? 15.289 15.625 10.555 1 94.12 196 SER A C 1
ATOM 1568 O O . SER A 1 196 ? 16.312 15.891 11.195 1 94.12 196 SER A O 1
ATOM 1570 N N . ARG A 1 197 ? 15.148 15.906 9.289 1 93.56 197 ARG A N 1
ATOM 1571 C CA . ARG A 1 197 ? 16.312 16.422 8.555 1 93.56 197 ARG A CA 1
ATOM 1572 C C . ARG A 1 197 ? 15.969 17.719 7.848 1 93.56 197 ARG A C 1
ATOM 1574 O O . ARG A 1 197 ? 16.875 18.453 7.434 1 93.56 197 ARG A O 1
ATOM 1581 N N . HIS A 1 198 ? 14.703 17.922 7.645 1 93.19 198 HIS A N 1
ATOM 1582 C CA . HIS A 1 198 ? 14.305 19.109 6.891 1 93.19 198 HIS A CA 1
ATOM 1583 C C . HIS A 1 198 ? 13.398 20.016 7.723 1 93.19 198 HIS A C 1
ATOM 1585 O O . HIS A 1 198 ? 12.477 19.531 8.391 1 93.19 198 HIS A O 1
ATOM 1591 N N . ARG A 1 199 ? 13.633 21.25 7.594 1 90.44 199 ARG A N 1
ATOM 1592 C CA . ARG A 1 199 ? 12.844 22.219 8.344 1 90.44 199 ARG A CA 1
ATOM 1593 C C . ARG A 1 199 ? 11.422 22.312 7.801 1 90.44 199 ARG A C 1
ATOM 1595 O O . ARG A 1 199 ? 10.461 22.391 8.57 1 90.44 199 ARG A O 1
ATOM 1602 N N . VAL A 1 200 ? 11.422 22.344 6.477 1 89.38 200 VAL A N 1
ATOM 1603 C CA . VAL A 1 200 ? 10.125 22.422 5.812 1 89.38 200 VAL A CA 1
ATOM 1604 C C . VAL A 1 200 ? 9.938 21.219 4.891 1 89.38 200 VAL A C 1
ATOM 1606 O O . VAL A 1 200 ? 10.852 20.844 4.164 1 89.38 200 VAL A O 1
ATOM 1609 N N . VAL A 1 201 ? 8.812 20.641 5.02 1 93.62 201 VAL A N 1
ATOM 1610 C CA . VAL A 1 201 ? 8.406 19.547 4.148 1 93.62 201 VAL A CA 1
ATOM 1611 C C . VAL A 1 201 ? 7 19.812 3.605 1 93.62 201 VAL A C 1
ATOM 1613 O O . VAL A 1 201 ? 6.012 19.672 4.328 1 93.62 201 VAL A O 1
ATOM 1616 N N . TYR A 1 202 ? 6.957 20.188 2.299 1 92.62 202 TYR A N 1
ATOM 1617 C CA . TYR A 1 202 ? 5.68 20.484 1.652 1 92.62 202 TYR A CA 1
ATOM 1618 C C . TYR A 1 202 ? 5.277 19.359 0.713 1 92.62 202 TYR A C 1
ATOM 1620 O O . TYR A 1 202 ? 6.051 18.953 -0.158 1 92.62 202 TYR A O 1
ATOM 1628 N N . PHE A 1 203 ? 4.07 18.938 0.812 1 95 203 PHE A N 1
ATOM 1629 C CA . PHE A 1 203 ? 3.641 17.781 0.048 1 95 203 PHE A CA 1
ATOM 1630 C C . PHE A 1 203 ? 2.975 18.203 -1.256 1 95 203 PHE A C 1
ATOM 1632 O O . PHE A 1 203 ? 2.213 19.172 -1.283 1 95 203 PHE A O 1
ATOM 1639 N N . PHE A 1 204 ? 3.275 17.406 -2.26 1 92.56 204 PHE A N 1
ATOM 1640 C CA . PHE A 1 204 ? 2.67 17.578 -3.574 1 92.56 204 PHE A CA 1
ATOM 1641 C C . PHE A 1 204 ? 2.152 16.25 -4.113 1 92.56 204 PHE A C 1
ATOM 1643 O O . PHE A 1 204 ? 2.771 15.203 -3.902 1 92.56 204 PHE A O 1
ATOM 1650 N N . GLN A 1 205 ? 1.073 16.344 -4.785 1 93.06 205 GLN A N 1
ATOM 1651 C CA . GLN A 1 205 ? 0.596 15.188 -5.527 1 93.06 205 GLN A CA 1
ATOM 1652 C C . GLN A 1 205 ? 1.57 14.805 -6.637 1 93.06 205 GLN A C 1
ATOM 1654 O O . GLN A 1 205 ? 2.357 15.641 -7.094 1 93.06 205 GLN A O 1
ATOM 1659 N N . ARG A 1 206 ? 1.42 13.641 -7.023 1 95.5 206 ARG A N 1
ATOM 1660 C CA . ARG A 1 206 ? 2.311 13.07 -8.031 1 95.5 206 ARG A CA 1
ATOM 1661 C C . ARG A 1 206 ? 2.285 13.906 -9.312 1 95.5 206 ARG A C 1
ATOM 1663 O O . ARG A 1 206 ? 3.334 14.18 -9.898 1 95.5 206 ARG A O 1
ATOM 1670 N N . GLN A 1 207 ? 1.142 14.352 -9.703 1 92.38 207 GLN A N 1
ATOM 1671 C CA . GLN A 1 207 ? 1.01 15.117 -10.938 1 92.38 207 GLN A CA 1
ATOM 1672 C C . GLN A 1 207 ? 1.782 16.422 -10.859 1 92.38 207 GLN A C 1
ATOM 1674 O O . GLN A 1 207 ? 2.486 16.797 -11.797 1 92.38 207 GLN A O 1
ATOM 1679 N N . ILE A 1 208 ? 1.642 17.078 -9.82 1 91.25 208 ILE A N 1
ATOM 1680 C CA . ILE A 1 208 ? 2.326 18.359 -9.617 1 91.25 208 ILE A CA 1
ATOM 1681 C C . ILE A 1 208 ? 3.834 18.125 -9.539 1 91.25 208 ILE A C 1
ATOM 1683 O O . ILE A 1 208 ? 4.617 18.875 -10.125 1 91.25 208 ILE A O 1
ATOM 1687 N N . ALA A 1 209 ? 4.199 17.109 -8.844 1 93 209 ALA A N 1
ATOM 1688 C CA . ALA A 1 209 ? 5.617 16.766 -8.734 1 93 209 ALA A CA 1
ATOM 1689 C C . ALA A 1 209 ? 6.23 16.516 -10.109 1 93 209 ALA A C 1
ATOM 1691 O O . ALA A 1 209 ? 7.352 16.953 -10.383 1 93 209 ALA A O 1
ATOM 1692 N N . ASN A 1 210 ? 5.484 15.883 -10.922 1 93.69 210 ASN A N 1
ATOM 1693 C CA . ASN A 1 210 ? 5.98 15.609 -12.266 1 93.69 210 ASN A CA 1
ATOM 1694 C C . ASN A 1 210 ? 6.051 16.875 -13.109 1 93.69 210 ASN A C 1
ATOM 1696 O O . ASN A 1 210 ? 6.953 17.031 -13.93 1 93.69 210 ASN A O 1
ATOM 1700 N N . LEU A 1 211 ? 5.188 17.766 -12.883 1 92.5 211 LEU A N 1
ATOM 1701 C CA . LEU A 1 211 ? 5.246 19.062 -13.555 1 92.5 211 LEU A CA 1
ATOM 1702 C C . LEU A 1 211 ? 6.48 19.844 -13.117 1 92.5 211 LEU A C 1
ATOM 1704 O O . LEU A 1 211 ? 7.137 20.484 -13.938 1 92.5 211 LEU A O 1
ATOM 1708 N N . ILE A 1 212 ? 6.734 19.766 -11.883 1 89 212 ILE A N 1
ATOM 1709 C CA . ILE A 1 212 ? 7.922 20.438 -11.352 1 89 212 ILE A CA 1
ATOM 1710 C C . ILE A 1 212 ? 9.18 19.812 -11.953 1 89 212 ILE A C 1
ATOM 1712 O O . ILE A 1 212 ? 10.062 20.516 -12.43 1 89 212 ILE A O 1
ATOM 1716 N N . ARG A 1 213 ? 9.172 18.5 -11.961 1 88.62 213 ARG A N 1
ATOM 1717 C CA . ARG A 1 213 ? 10.312 17.766 -12.492 1 88.62 213 ARG A CA 1
ATOM 1718 C C . ARG A 1 213 ? 10.539 18.094 -13.969 1 88.62 213 ARG A C 1
ATOM 1720 O O . ARG A 1 213 ? 11.68 18.172 -14.422 1 88.62 213 ARG A O 1
ATOM 1727 N N . ASN A 1 214 ? 9.484 18.297 -14.633 1 90.88 214 ASN A N 1
ATOM 1728 C CA . ASN A 1 214 ? 9.547 18.594 -16.062 1 90.88 214 ASN A CA 1
ATOM 1729 C C . ASN A 1 214 ? 9.695 20.094 -16.312 1 90.88 214 ASN A C 1
ATOM 1731 O O . ASN A 1 214 ? 9.586 20.547 -17.453 1 90.88 214 ASN A O 1
ATOM 1735 N N . GLU A 1 215 ? 9.82 20.859 -15.281 1 91.12 215 GLU A N 1
ATOM 1736 C CA . GLU A 1 215 ? 10.094 22.297 -15.32 1 91.12 215 GLU A CA 1
ATOM 1737 C C . GLU A 1 215 ? 8.953 23.047 -15.992 1 91.12 215 GLU A C 1
ATOM 1739 O O . GLU A 1 215 ? 9.195 23.953 -16.812 1 91.12 215 GLU A O 1
ATOM 1744 N N . ASP A 1 216 ? 7.816 22.609 -15.672 1 91.31 216 ASP A N 1
ATOM 1745 C CA . ASP A 1 216 ? 6.656 23.359 -16.141 1 91.31 216 ASP A CA 1
ATOM 1746 C C . ASP A 1 216 ? 6.695 24.797 -15.633 1 91.31 216 ASP A C 1
ATOM 1748 O O . ASP A 1 216 ? 6.719 25.031 -14.422 1 91.31 216 ASP A O 1
ATOM 1752 N N . ALA A 1 217 ? 6.574 25.75 -16.438 1 90.75 217 ALA A N 1
ATOM 1753 C CA . ALA A 1 217 ? 6.805 27.141 -16.109 1 90.75 217 ALA A CA 1
ATOM 1754 C C . ALA A 1 217 ? 5.766 27.656 -15.117 1 90.75 217 ALA A C 1
ATOM 1756 O O . ALA A 1 217 ? 6.113 28.297 -14.125 1 90.75 217 ALA A O 1
ATOM 1757 N N . ALA A 1 218 ? 4.594 27.344 -15.398 1 88.88 218 ALA A N 1
ATOM 1758 C CA . ALA A 1 218 ? 3.516 27.828 -14.539 1 88.88 218 ALA A CA 1
ATOM 1759 C C . ALA A 1 218 ? 3.662 27.266 -13.125 1 88.88 218 ALA A C 1
ATOM 1761 O O . ALA A 1 218 ? 3.49 27.984 -12.141 1 88.88 218 ALA A O 1
ATOM 1762 N N . THR A 1 219 ? 4.008 26.047 -13.047 1 87 219 THR A N 1
ATOM 1763 C CA . THR A 1 219 ? 4.145 25.391 -11.758 1 87 219 THR A CA 1
ATOM 1764 C C . THR A 1 219 ? 5.355 25.922 -11 1 87 219 THR A C 1
ATOM 1766 O O . THR A 1 219 ? 5.277 26.172 -9.789 1 87 219 THR A O 1
ATOM 1769 N N . LEU A 1 220 ? 6.383 26.188 -11.664 1 86.25 220 LEU A N 1
ATOM 1770 C CA . LEU A 1 220 ? 7.594 26.703 -11.031 1 86.25 220 LEU A CA 1
ATOM 1771 C C . LEU A 1 220 ? 7.383 28.125 -10.516 1 86.25 220 LEU A C 1
ATOM 1773 O O . LEU A 1 220 ? 7.891 28.484 -9.445 1 86.25 220 LEU A O 1
ATOM 1777 N N . GLU A 1 221 ? 6.668 28.812 -11.227 1 83.62 221 GLU A N 1
ATOM 1778 C CA . GLU A 1 221 ? 6.348 30.172 -10.789 1 83.62 221 GLU A CA 1
ATOM 1779 C C . GLU A 1 221 ? 5.523 30.141 -9.508 1 83.62 221 GLU A C 1
ATOM 1781 O O . GLU A 1 221 ? 5.801 30.906 -8.57 1 83.62 221 GLU A O 1
ATOM 1786 N N . ALA A 1 222 ? 4.602 29.266 -9.484 1 80.5 222 ALA A N 1
ATOM 1787 C CA . ALA A 1 222 ? 3.768 29.141 -8.289 1 80.5 222 ALA A CA 1
ATOM 1788 C C . ALA A 1 222 ? 4.602 28.703 -7.086 1 80.5 222 ALA A C 1
ATOM 1790 O O . ALA A 1 222 ? 4.414 29.219 -5.98 1 80.5 222 ALA A O 1
ATOM 1791 N N . LEU A 1 223 ? 5.473 27.875 -7.355 1 81.94 223 LEU A N 1
ATOM 1792 C CA . LEU A 1 223 ? 6.348 27.375 -6.297 1 81.94 223 LEU A CA 1
ATOM 1793 C C . LEU A 1 223 ? 7.242 28.484 -5.762 1 81.94 223 LEU A C 1
ATOM 1795 O O . LEU A 1 223 ? 7.469 28.578 -4.551 1 81.94 223 LEU A O 1
ATOM 1799 N N . ALA A 1 224 ? 7.707 29.25 -6.637 1 78.06 224 ALA A N 1
ATOM 1800 C CA . ALA A 1 224 ? 8.57 30.375 -6.262 1 78.06 224 ALA A CA 1
ATOM 1801 C C . ALA A 1 224 ? 7.844 31.344 -5.336 1 78.06 224 ALA A C 1
ATOM 1803 O O . ALA A 1 224 ? 8.43 31.859 -4.387 1 78.06 224 ALA A O 1
ATOM 1804 N N . MET A 1 225 ? 6.66 31.469 -5.594 1 75.62 225 MET A N 1
ATOM 1805 C CA . MET A 1 225 ? 5.844 32.375 -4.777 1 75.62 225 MET A CA 1
ATOM 1806 C C . MET A 1 225 ? 5.629 31.797 -3.383 1 75.62 225 MET A C 1
ATOM 1808 O O . MET A 1 225 ? 5.539 32.531 -2.406 1 75.62 225 MET A O 1
ATOM 1812 N N . MET A 1 226 ? 5.582 30.516 -3.42 1 71.38 226 MET A N 1
ATOM 1813 C CA . MET A 1 226 ? 5.324 29.844 -2.152 1 71.38 226 MET A CA 1
ATOM 1814 C C . MET A 1 226 ? 6.574 29.828 -1.279 1 71.38 226 MET A C 1
ATOM 1816 O O . MET A 1 226 ? 6.492 30.031 -0.067 1 71.38 226 MET A O 1
ATOM 1820 N N . VAL A 1 227 ? 7.68 29.578 -1.9 1 68.06 227 VAL A N 1
ATOM 1821 C CA . VAL A 1 227 ? 8.906 29.344 -1.146 1 68.06 227 VAL A CA 1
ATOM 1822 C C . VAL A 1 227 ? 9.609 30.672 -0.885 1 68.06 227 VAL A C 1
ATOM 1824 O O . VAL A 1 227 ? 10.273 30.844 0.144 1 68.06 227 VAL A O 1
ATOM 1827 N N . MET A 1 228 ? 9.695 31.609 -1.865 1 61.97 228 MET A N 1
ATOM 1828 C CA . MET A 1 228 ? 10.391 32.875 -1.736 1 61.97 228 MET A CA 1
ATOM 1829 C C . MET A 1 228 ? 9.398 34.062 -1.772 1 61.97 228 MET A C 1
ATOM 1831 O O . MET A 1 228 ? 9.406 34.844 -2.711 1 61.97 228 MET A O 1
ATOM 1835 N N . PRO A 1 229 ? 8.578 34.125 -0.858 1 56.06 229 PRO A N 1
ATOM 1836 C CA . PRO A 1 229 ? 7.598 35.219 -0.995 1 56.06 229 PRO A CA 1
ATOM 1837 C C . PRO A 1 229 ? 8.25 36.562 -1.201 1 56.06 229 PRO A C 1
ATOM 1839 O O . PRO A 1 229 ? 7.695 37.438 -1.886 1 56.06 229 PRO A O 1
ATOM 1842 N N . ASP A 1 230 ? 9.266 36.906 -0.487 1 53.53 230 ASP A N 1
ATOM 1843 C CA . ASP A 1 230 ? 9.812 38.25 -0.518 1 53.53 230 ASP A CA 1
ATOM 1844 C C . ASP A 1 230 ? 10.523 38.531 -1.841 1 53.53 230 ASP A C 1
ATOM 1846 O O . ASP A 1 230 ? 10.961 39.656 -2.096 1 53.53 230 ASP A O 1
ATOM 1850 N N . SER A 1 231 ? 10.891 37.656 -2.58 1 45.72 231 SER A N 1
ATOM 1851 C CA . SER A 1 231 ? 11.695 38.062 -3.729 1 45.72 231 SER A CA 1
ATOM 1852 C C . SER A 1 231 ? 10.82 38.562 -4.867 1 45.72 231 SER A C 1
ATOM 1854 O O . SER A 1 231 ? 10.68 37.906 -5.895 1 45.72 231 SER A O 1
ATOM 1856 N N . SER A 1 232 ? 9.727 39.031 -4.672 1 43.44 232 SER A N 1
ATOM 1857 C CA . SER A 1 232 ? 9.031 39.781 -5.723 1 43.44 232 SER A CA 1
ATOM 1858 C C . SER A 1 232 ? 9.953 40.812 -6.375 1 43.44 232 SER A C 1
ATOM 1860 O O . SER A 1 232 ? 10.656 41.531 -5.68 1 43.44 232 SER A O 1
ATOM 1862 N N . PRO A 1 233 ? 10.344 40.656 -7.66 1 42.66 233 PRO A N 1
ATOM 1863 C CA . PRO A 1 233 ? 11.109 41.75 -8.273 1 42.66 233 PRO A CA 1
ATOM 1864 C C . PRO A 1 233 ? 10.516 43.125 -7.984 1 42.66 233 PRO A C 1
ATOM 1866 O O . PRO A 1 233 ? 9.312 43.344 -8.18 1 42.66 233 PRO A O 1
ATOM 1869 N N . GLU A 1 234 ? 10.836 43.781 -6.902 1 37.88 234 GLU A N 1
ATOM 1870 C CA . GLU A 1 234 ? 10.664 45.219 -6.949 1 37.88 234 GLU A CA 1
ATOM 1871 C C . GLU A 1 234 ? 11.133 45.781 -8.281 1 37.88 234 GLU A C 1
ATOM 1873 O O . GLU A 1 234 ? 12.281 45.594 -8.68 1 37.88 234 GLU A O 1
ATOM 1878 N N . THR A 1 235 ? 10.328 45.75 -9.344 1 35.41 235 THR A N 1
ATOM 1879 C CA . THR A 1 235 ? 10.555 46.688 -10.445 1 35.41 235 THR A CA 1
ATOM 1880 C C . THR A 1 235 ? 10.953 48.062 -9.922 1 35.41 235 THR A C 1
ATOM 1882 O O . THR A 1 235 ? 10.133 48.781 -9.344 1 35.41 235 THR A O 1
ATOM 1885 N N . SER A 1 236 ? 12.219 48.188 -9.445 1 27.75 236 SER A N 1
ATOM 1886 C CA . SER A 1 236 ? 12.742 49.531 -9.602 1 27.75 236 SER A CA 1
ATOM 1887 C C . SER A 1 236 ? 12.875 49.906 -11.07 1 27.75 236 SER A C 1
ATOM 1889 O O . SER A 1 236 ? 13.242 49.062 -11.898 1 27.75 236 SER A O 1
ATOM 1891 N N . MET B 1 1 ? -47.406 -62.094 -7.281 1 30.69 1 MET B N 1
ATOM 1892 C CA . MET B 1 1 ? -47.406 -60.844 -8.062 1 30.69 1 MET B CA 1
ATOM 1893 C C . MET B 1 1 ? -46.375 -59.844 -7.527 1 30.69 1 MET B C 1
ATOM 1895 O O . MET B 1 1 ? -46.562 -59.312 -6.43 1 30.69 1 MET B O 1
ATOM 1899 N N . GLY B 1 2 ? -45.031 -60.062 -7.82 1 35.5 2 GLY B N 1
ATOM 1900 C CA . GLY B 1 2 ? -43.812 -59.469 -7.309 1 35.5 2 GLY B CA 1
ATOM 1901 C C . GLY B 1 2 ? -43.719 -58 -7.641 1 35.5 2 GLY B C 1
ATOM 1902 O O . GLY B 1 2 ? -44.062 -57.562 -8.75 1 35.5 2 GLY B O 1
ATOM 1903 N N . ILE B 1 3 ? -44.125 -57.094 -6.684 1 46.34 3 ILE B N 1
ATOM 1904 C CA . ILE B 1 3 ? -44 -55.656 -6.855 1 46.34 3 ILE B CA 1
ATOM 1905 C C . ILE B 1 3 ? -42.625 -55.312 -7.453 1 46.34 3 ILE B C 1
ATOM 1907 O O . ILE B 1 3 ? -41.594 -55.719 -6.91 1 46.34 3 ILE B O 1
ATOM 1911 N N . PRO B 1 4 ? -42.594 -55.062 -8.812 1 41.97 4 PRO B N 1
ATOM 1912 C CA . PRO B 1 4 ? -41.312 -54.719 -9.438 1 41.97 4 PRO B CA 1
ATOM 1913 C C . PRO B 1 4 ? -40.594 -53.562 -8.742 1 41.97 4 PRO B C 1
ATOM 1915 O O . PRO B 1 4 ? -41.219 -52.594 -8.352 1 41.97 4 PRO B O 1
ATOM 1918 N N . LEU B 1 5 ? -39.688 -53.844 -7.828 1 42.75 5 LEU B N 1
ATOM 1919 C CA . LEU B 1 5 ? -38.844 -52.844 -7.242 1 42.75 5 LEU B CA 1
ATOM 1920 C C . LEU B 1 5 ? -38.281 -51.906 -8.312 1 42.75 5 LEU B C 1
ATOM 1922 O O . LEU B 1 5 ? -37.719 -52.344 -9.305 1 42.75 5 LEU B O 1
ATOM 1926 N N . SER B 1 6 ? -39.125 -50.875 -8.688 1 41.91 6 SER B N 1
ATOM 1927 C CA . SER B 1 6 ? -38.594 -49.844 -9.602 1 41.91 6 SER B CA 1
ATOM 1928 C C . SER B 1 6 ? -37.125 -49.594 -9.344 1 41.91 6 SER B C 1
ATOM 1930 O O . SER B 1 6 ? -36.656 -49.562 -8.195 1 41.91 6 SER B O 1
ATOM 1932 N N . PRO B 1 7 ? -36.219 -49.938 -10.305 1 43.78 7 PRO B N 1
ATOM 1933 C CA . PRO B 1 7 ? -34.781 -49.656 -10.188 1 43.78 7 PRO B CA 1
ATOM 1934 C C . PRO B 1 7 ? -34.5 -48.219 -9.758 1 43.78 7 PRO B C 1
ATOM 1936 O O . PRO B 1 7 ? -35.125 -47.281 -10.258 1 43.78 7 PRO B O 1
ATOM 1939 N N . ARG B 1 8 ? -34.406 -47.938 -8.492 1 43.59 8 ARG B N 1
ATOM 1940 C CA . ARG B 1 8 ? -33.906 -46.656 -8.008 1 43.59 8 ARG B CA 1
ATOM 1941 C C . ARG B 1 8 ? -32.812 -46.094 -8.93 1 43.59 8 ARG B C 1
ATOM 1943 O O . ARG B 1 8 ? -31.828 -46.781 -9.211 1 43.59 8 ARG B O 1
ATOM 1950 N N . SER B 1 9 ? -33.156 -45.344 -9.969 1 41.44 9 SER B N 1
ATOM 1951 C CA . SER B 1 9 ? -32.219 -44.625 -10.844 1 41.44 9 SER B CA 1
ATOM 1952 C C . SER B 1 9 ? -31.062 -44.031 -10.055 1 41.44 9 SER B C 1
ATOM 1954 O O . SER B 1 9 ? -31.266 -43.438 -9 1 41.44 9 SER B O 1
ATOM 1956 N N . ALA B 1 10 ? -29.859 -44.562 -10.109 1 42 10 ALA B N 1
ATOM 1957 C CA . ALA B 1 10 ? -28.594 -44.031 -9.609 1 42 10 ALA B CA 1
ATOM 1958 C C . ALA B 1 10 ? -28.5 -42.531 -9.875 1 42 10 ALA B C 1
ATOM 1960 O O . ALA B 1 10 ? -28.672 -42.094 -11.008 1 42 10 ALA B O 1
ATOM 1961 N N . ARG B 1 11 ? -28.922 -41.75 -9.031 1 48.06 11 ARG B N 1
ATOM 1962 C CA . ARG B 1 11 ? -28.719 -40.312 -9.117 1 48.06 11 ARG B CA 1
ATOM 1963 C C . ARG B 1 11 ? -27.297 -40 -9.578 1 48.06 11 ARG B C 1
ATOM 1965 O O . ARG B 1 11 ? -26.328 -40.312 -8.875 1 48.06 11 ARG B O 1
ATOM 1972 N N . VAL B 1 12 ? -26.922 -40.062 -10.812 1 47.59 12 VAL B N 1
ATOM 1973 C CA . VAL B 1 12 ? -25.641 -39.688 -11.398 1 47.59 12 VAL B CA 1
ATOM 1974 C C . VAL B 1 12 ? -25.203 -38.344 -10.828 1 47.59 12 VAL B C 1
ATOM 1976 O O . VAL B 1 12 ? -25.891 -37.344 -10.961 1 47.59 12 VAL B O 1
ATOM 1979 N N . ILE B 1 13 ? -24.469 -38.344 -9.766 1 57.72 13 ILE B N 1
ATOM 1980 C CA . ILE B 1 13 ? -23.844 -37.156 -9.188 1 57.72 13 ILE B CA 1
ATOM 1981 C C . ILE B 1 13 ? -22.906 -36.531 -10.211 1 57.72 13 ILE B C 1
ATOM 1983 O O . ILE B 1 13 ? -21.953 -37.156 -10.68 1 57.72 13 ILE B O 1
ATOM 1987 N N . ASP B 1 14 ? -23.359 -35.562 -10.992 1 65.94 14 ASP B N 1
ATOM 1988 C CA . ASP B 1 14 ? -22.547 -34.781 -11.906 1 65.94 14 ASP B CA 1
ATOM 1989 C C . ASP B 1 14 ? -21.359 -34.156 -11.188 1 65.94 14 ASP B C 1
ATOM 1991 O O . ASP B 1 14 ? -21.469 -33.062 -10.609 1 65.94 14 ASP B O 1
ATOM 1995 N N . LEU B 1 15 ? -20.328 -34.875 -11.023 1 71.56 15 LEU B N 1
ATOM 1996 C CA . LEU B 1 15 ? -19.094 -34.5 -10.336 1 71.56 15 LEU B CA 1
ATOM 1997 C C . LEU B 1 15 ? -18.5 -33.219 -10.93 1 71.56 15 LEU B C 1
ATOM 1999 O O . LEU B 1 15 ? -17.938 -32.406 -10.203 1 71.56 15 LEU B O 1
ATOM 2003 N N . GLU B 1 16 ? -18.781 -33.156 -12.25 1 69.62 16 GLU B N 1
ATOM 2004 C CA . GLU B 1 16 ? -18.219 -31.953 -12.883 1 69.62 16 GLU B CA 1
ATOM 2005 C C . GLU B 1 16 ? -18.906 -30.688 -12.375 1 69.62 16 GLU B C 1
ATOM 2007 O O . GLU B 1 16 ? -18.234 -29.688 -12.078 1 69.62 16 GLU B O 1
ATOM 2012 N N . SER B 1 17 ? -20.172 -30.719 -12.352 1 69.94 17 SER B N 1
ATOM 2013 C CA . SER B 1 17 ? -20.938 -29.578 -11.836 1 69.94 17 SER B CA 1
ATOM 2014 C C . SER B 1 17 ? -20.562 -29.281 -10.383 1 69.94 17 SER B C 1
ATOM 2016 O O . SER B 1 17 ? -20.453 -28.125 -9.984 1 69.94 17 SER B O 1
ATOM 2018 N N . MET B 1 18 ? -20.344 -30.344 -9.641 1 68.69 18 MET B N 1
ATOM 2019 C CA . MET B 1 18 ? -19.953 -30.172 -8.242 1 68.69 18 MET B CA 1
ATOM 2020 C C . MET B 1 18 ? -18.578 -29.531 -8.125 1 68.69 18 MET B C 1
ATOM 2022 O O . MET B 1 18 ? -18.375 -28.641 -7.289 1 68.69 18 MET B O 1
ATOM 2026 N N . ARG B 1 19 ? -17.719 -30.062 -8.945 1 66.62 19 ARG B N 1
ATOM 2027 C CA . ARG B 1 19 ? -16.375 -29.484 -8.945 1 66.62 19 ARG B CA 1
ATOM 2028 C C . ARG B 1 19 ? -16.406 -28.016 -9.328 1 66.62 19 ARG B C 1
ATOM 2030 O O . ARG B 1 19 ? -15.734 -27.188 -8.711 1 66.62 19 ARG B O 1
ATOM 2037 N N . GLN B 1 20 ? -17.188 -27.719 -10.305 1 68.44 20 GLN B N 1
ATOM 2038 C CA . GLN B 1 20 ? -17.297 -26.344 -10.758 1 68.44 20 GLN B CA 1
ATOM 2039 C C . GLN B 1 20 ? -17.859 -25.453 -9.656 1 68.44 20 GLN B C 1
ATOM 2041 O O . GLN B 1 20 ? -17.406 -24.328 -9.461 1 68.44 20 GLN B O 1
ATOM 2046 N N . ARG B 1 21 ? -18.797 -26.047 -9.062 1 69.56 21 ARG B N 1
ATOM 2047 C CA . ARG B 1 21 ? -19.406 -25.312 -7.961 1 69.56 21 ARG B CA 1
ATOM 2048 C C . ARG B 1 21 ? -18.406 -25.109 -6.824 1 69.56 21 ARG B C 1
ATOM 2050 O O . ARG B 1 21 ? -18.359 -24.031 -6.223 1 69.56 21 ARG B O 1
ATOM 2057 N N . GLN B 1 22 ? -17.672 -26.078 -6.566 1 69.5 22 GLN B N 1
ATOM 2058 C CA . GLN B 1 22 ? -16.688 -25.984 -5.504 1 69.5 22 GLN B CA 1
ATOM 2059 C C . GLN B 1 22 ? -15.586 -24.984 -5.855 1 69.5 22 GLN B C 1
ATOM 2061 O O . GLN B 1 22 ? -15.164 -24.188 -5.008 1 69.5 22 GLN B O 1
ATOM 2066 N N . GLN B 1 23 ? -15.172 -25.078 -7.074 1 71.44 23 GLN B N 1
ATOM 2067 C CA . GLN B 1 23 ? -14.156 -24.141 -7.531 1 71.44 23 GLN B CA 1
ATOM 2068 C C . GLN B 1 23 ? -14.68 -22.703 -7.477 1 71.44 23 GLN B C 1
ATOM 2070 O O . GLN B 1 23 ? -13.945 -21.781 -7.098 1 71.44 23 GLN B O 1
ATOM 2075 N N . ALA B 1 24 ? -15.875 -22.641 -7.848 1 71.69 24 ALA B N 1
ATOM 2076 C CA . ALA B 1 24 ? -16.5 -21.312 -7.805 1 71.69 24 ALA B CA 1
ATOM 2077 C C . ALA B 1 24 ? -16.547 -20.781 -6.375 1 71.69 24 ALA B C 1
ATOM 2079 O O . ALA B 1 24 ? -16.375 -19.578 -6.152 1 71.69 24 ALA B O 1
ATOM 2080 N N . ARG B 1 25 ? -16.594 -21.719 -5.551 1 79.12 25 ARG B N 1
ATOM 2081 C CA . ARG B 1 25 ? -16.688 -21.312 -4.152 1 79.12 25 ARG B CA 1
ATOM 2082 C C . ARG B 1 25 ? -15.336 -20.906 -3.607 1 79.12 25 ARG B C 1
ATOM 2084 O O . ARG B 1 25 ? -15.25 -20.203 -2.6 1 79.12 25 ARG B O 1
ATOM 2091 N N . ARG B 1 26 ? -14.359 -21.234 -4.398 1 83.38 26 ARG B N 1
ATOM 2092 C CA . ARG B 1 26 ? -13.023 -20.938 -3.906 1 83.38 26 ARG B CA 1
ATOM 2093 C C . ARG B 1 26 ? -12.43 -19.734 -4.637 1 83.38 26 ARG B C 1
ATOM 2095 O O . ARG B 1 26 ? -11.266 -19.391 -4.43 1 83.38 26 ARG B O 1
ATOM 2102 N N . ARG B 1 27 ? -13.258 -19.141 -5.316 1 91.75 27 ARG B N 1
ATOM 2103 C CA . ARG B 1 27 ? -12.828 -17.938 -6.031 1 91.75 27 ARG B CA 1
ATOM 2104 C C . ARG B 1 27 ? -12.664 -16.766 -5.074 1 91.75 27 ARG B C 1
ATOM 2106 O O . ARG B 1 27 ? -13.5 -16.531 -4.199 1 91.75 27 ARG B O 1
ATOM 2113 N N . PHE B 1 28 ? -11.594 -16.094 -5.266 1 95.62 28 PHE B N 1
ATOM 2114 C CA . PHE B 1 28 ? -11.383 -14.906 -4.445 1 95.62 28 PHE B CA 1
ATOM 2115 C C . PHE B 1 28 ? -12.312 -13.773 -4.887 1 95.62 28 PHE B C 1
ATOM 2117 O O . PHE B 1 28 ? -12.508 -13.555 -6.082 1 95.62 28 PHE B O 1
ATOM 2124 N N . VAL B 1 29 ? -12.844 -13.047 -3.898 1 95.62 29 VAL B N 1
ATOM 2125 C CA . VAL B 1 29 ? -13.789 -11.984 -4.23 1 95.62 29 VAL B CA 1
ATOM 2126 C C . VAL B 1 29 ? -13.281 -10.648 -3.697 1 95.62 29 VAL B C 1
ATOM 2128 O O . VAL B 1 29 ? -13.766 -9.586 -4.094 1 95.62 29 VAL B O 1
ATOM 2131 N N . ARG B 1 30 ? -12.336 -10.656 -2.807 1 97.44 30 ARG B N 1
ATOM 2132 C CA . ARG B 1 30 ? -11.766 -9.438 -2.246 1 97.44 30 ARG B CA 1
ATOM 2133 C C . ARG B 1 30 ? -10.383 -9.695 -1.654 1 97.44 30 ARG B C 1
ATOM 2135 O O . ARG B 1 30 ? -10.117 -10.781 -1.133 1 97.44 30 ARG B O 1
ATOM 2142 N N . LEU B 1 31 ? -9.539 -8.742 -1.777 1 98.31 31 LEU B N 1
ATOM 2143 C CA . LEU B 1 31 ? -8.211 -8.812 -1.189 1 98.31 31 LEU B CA 1
ATOM 2144 C C . LEU B 1 31 ? -7.973 -7.648 -0.235 1 98.31 31 LEU B C 1
ATOM 2146 O O . LEU B 1 31 ? -8.586 -6.59 -0.38 1 98.31 31 LEU B O 1
ATOM 2150 N N . SER B 1 32 ? -7.133 -7.852 0.713 1 98.44 32 SER B N 1
ATOM 2151 C CA . SER B 1 32 ? -6.648 -6.836 1.641 1 98.44 32 SER B CA 1
ATOM 2152 C C . SER B 1 32 ? -5.141 -6.961 1.856 1 98.44 32 SER B C 1
ATOM 2154 O O . SER B 1 32 ? -4.656 -8.016 2.271 1 98.44 32 SER B O 1
ATOM 2156 N N . PRO B 1 33 ? -4.422 -5.91 1.584 1 98.38 33 PRO B N 1
ATOM 2157 C CA . PRO B 1 33 ? -2.975 -6.012 1.785 1 98.38 33 PRO B CA 1
ATOM 2158 C C . PRO B 1 33 ? -2.596 -6.246 3.246 1 98.38 33 PRO B C 1
ATOM 2160 O O . PRO B 1 33 ? -3.279 -5.758 4.148 1 98.38 33 PRO B O 1
ATOM 2163 N N . GLU B 1 34 ? -1.598 -6.992 3.455 1 98.19 34 GLU B N 1
ATOM 2164 C CA . GLU B 1 34 ? -1.041 -7.176 4.793 1 98.19 34 GLU B CA 1
ATOM 2165 C C . GLU B 1 34 ? 0.039 -6.137 5.086 1 98.19 34 GLU B C 1
ATOM 2167 O O . GLU B 1 34 ? 1.095 -6.137 4.453 1 98.19 34 GLU B O 1
ATOM 2172 N N . LEU B 1 35 ? -0.193 -5.348 6.062 1 96.88 35 LEU B N 1
ATOM 2173 C CA . LEU B 1 35 ? 0.703 -4.223 6.297 1 96.88 35 LEU B CA 1
ATOM 2174 C C . LEU B 1 35 ? 1.206 -4.219 7.734 1 96.88 35 LEU B C 1
ATOM 2176 O O . LEU B 1 35 ? 1.867 -3.27 8.164 1 96.88 35 LEU B O 1
ATOM 2180 N N . ASP B 1 36 ? 0.922 -5.27 8.438 1 94.56 36 ASP B N 1
ATOM 2181 C CA . ASP B 1 36 ? 1.308 -5.328 9.844 1 94.56 36 ASP B CA 1
ATOM 2182 C C . ASP B 1 36 ? 2.418 -6.352 10.07 1 94.56 36 ASP B C 1
ATOM 2184 O O . ASP B 1 36 ? 2.691 -6.742 11.211 1 94.56 36 ASP B O 1
ATOM 2188 N N . SER B 1 37 ? 3.01 -6.863 9.062 1 93.62 37 SER B N 1
ATOM 2189 C CA . SER B 1 37 ? 4.227 -7.672 9.078 1 93.62 37 SER B CA 1
ATOM 2190 C C . SER B 1 37 ? 3.932 -9.102 9.508 1 93.62 37 SER B C 1
ATOM 2192 O O . SER B 1 37 ? 4.809 -9.789 10.039 1 93.62 37 SER B O 1
ATOM 2194 N N . LEU B 1 38 ? 2.682 -9.508 9.344 1 96.12 38 LEU B N 1
ATOM 2195 C CA . LEU B 1 38 ? 2.387 -10.914 9.617 1 96.12 38 LEU B CA 1
ATOM 2196 C C . LEU B 1 38 ? 3.041 -11.82 8.578 1 96.12 38 LEU B C 1
ATOM 2198 O O . LEU B 1 38 ? 3.232 -11.414 7.426 1 96.12 38 LEU B O 1
ATOM 2202 N N . GLU B 1 39 ? 3.32 -13.039 9.078 1 97 39 GLU B N 1
ATOM 2203 C CA . GLU B 1 39 ? 4.078 -13.953 8.227 1 97 39 GLU B CA 1
ATOM 2204 C C . GLU B 1 39 ? 3.408 -15.32 8.156 1 97 39 GLU B C 1
ATOM 2206 O O . GLU B 1 39 ? 2.678 -15.711 9.07 1 97 39 GLU B O 1
ATOM 2211 N N . MET B 1 40 ? 3.617 -15.922 7.012 1 97.19 40 MET B N 1
ATOM 2212 C CA . MET B 1 40 ? 3.34 -17.359 6.902 1 97.19 40 MET B CA 1
ATOM 2213 C C . MET B 1 40 ? 4.5 -18.172 7.457 1 97.19 40 MET B C 1
ATOM 2215 O O . MET B 1 40 ? 5.664 -17.875 7.191 1 97.19 40 MET B O 1
ATOM 2219 N N . VAL B 1 41 ? 4.191 -19.172 8.211 1 95.94 41 VAL B N 1
ATOM 2220 C CA . VAL B 1 41 ? 5.195 -20.109 8.719 1 95.94 41 VAL B CA 1
ATOM 2221 C C . VAL B 1 41 ? 5.215 -21.359 7.863 1 95.94 41 VAL B C 1
ATOM 2223 O O . VAL B 1 41 ? 4.176 -21.984 7.637 1 95.94 41 VAL B O 1
ATOM 2226 N N . TYR B 1 42 ? 6.402 -21.656 7.344 1 95.06 42 TYR B N 1
ATOM 2227 C CA . TYR B 1 42 ? 6.605 -22.766 6.422 1 95.06 42 TYR B CA 1
ATOM 2228 C C . TYR B 1 42 ? 7.719 -23.688 6.91 1 95.06 42 TYR B C 1
ATOM 2230 O O . TYR B 1 42 ? 8.75 -23.219 7.402 1 95.06 42 TYR B O 1
ATOM 2238 N N . CYS B 1 43 ? 7.488 -24.938 6.797 1 94.5 43 CYS B N 1
ATOM 2239 C CA . CYS B 1 43 ? 8.484 -25.938 7.16 1 94.5 43 CYS B CA 1
ATOM 2240 C C . CYS B 1 43 ? 9.039 -26.641 5.922 1 94.5 43 CYS B C 1
ATOM 2242 O O . CYS B 1 43 ? 8.273 -27.172 5.109 1 94.5 43 CYS B O 1
ATOM 2244 N N . LEU B 1 44 ? 10.336 -26.656 5.875 1 91.81 44 LEU B N 1
ATOM 2245 C CA . LEU B 1 44 ? 10.969 -27.344 4.754 1 91.81 44 LEU B CA 1
ATOM 2246 C C . LEU B 1 44 ? 11.078 -28.844 5.035 1 91.81 44 LEU B C 1
ATOM 2248 O O . LEU B 1 44 ? 11.406 -29.25 6.156 1 91.81 44 LEU B O 1
ATOM 2252 N N . ALA B 1 45 ? 10.875 -29.562 4.02 1 90.81 45 ALA B N 1
ATOM 2253 C CA . ALA B 1 45 ? 11.008 -31.016 4.168 1 90.81 45 ALA B CA 1
ATOM 2254 C C . ALA B 1 45 ? 12.461 -31.406 4.449 1 90.81 45 ALA B C 1
ATOM 2256 O O . ALA B 1 45 ? 12.719 -32.344 5.203 1 90.81 45 ALA B O 1
ATOM 2257 N N . SER B 1 46 ? 13.367 -30.688 3.91 1 89.88 46 SER B N 1
ATOM 2258 C CA . SER B 1 46 ? 14.797 -30.969 4.035 1 89.88 46 SER B CA 1
ATOM 2259 C C . SER B 1 46 ? 15.312 -30.594 5.418 1 89.88 46 SER B C 1
ATOM 2261 O O . SER B 1 46 ? 16.391 -31.031 5.828 1 89.88 46 SER B O 1
ATOM 2263 N N . ASP B 1 47 ? 14.609 -29.75 6.109 1 90.69 47 ASP B N 1
ATOM 2264 C CA . ASP B 1 47 ? 15 -29.297 7.438 1 90.69 47 ASP B CA 1
ATOM 2265 C C . ASP B 1 47 ? 13.781 -29.141 8.344 1 90.69 47 ASP B C 1
ATOM 2267 O O . ASP B 1 47 ? 13.398 -28.016 8.68 1 90.69 47 ASP B O 1
ATOM 2271 N N . PRO B 1 48 ? 13.305 -30.25 8.836 1 87.62 48 PRO B N 1
ATOM 2272 C CA . PRO B 1 48 ? 12.031 -30.234 9.562 1 87.62 48 PRO B CA 1
ATOM 2273 C C . PRO B 1 48 ? 12.125 -29.516 10.906 1 87.62 48 PRO B C 1
ATOM 2275 O O . PRO B 1 48 ? 11.102 -29.172 11.5 1 87.62 48 PRO B O 1
ATOM 2278 N N . ASP B 1 49 ? 13.289 -29.203 11.352 1 90.31 49 ASP B N 1
ATOM 2279 C CA . ASP B 1 49 ? 13.453 -28.594 12.664 1 90.31 49 ASP B CA 1
ATOM 2280 C C . ASP B 1 49 ? 13.484 -27.062 12.547 1 90.31 49 ASP B C 1
ATOM 2282 O O . ASP B 1 49 ? 13.477 -26.359 13.562 1 90.31 49 ASP B O 1
ATOM 2286 N N . THR B 1 50 ? 13.453 -26.672 11.297 1 88.81 50 THR B N 1
ATOM 2287 C CA . THR B 1 50 ? 13.562 -25.234 11.094 1 88.81 50 THR B CA 1
ATOM 2288 C C . THR B 1 50 ? 12.289 -24.672 10.469 1 88.81 50 THR B C 1
ATOM 2290 O O . THR B 1 50 ? 11.812 -25.203 9.461 1 88.81 50 THR B O 1
ATOM 2293 N N . LEU B 1 51 ? 11.742 -23.656 11.109 1 90.56 51 LEU B N 1
ATOM 2294 C CA . LEU B 1 51 ? 10.562 -22.969 10.602 1 90.56 51 LEU B CA 1
ATOM 2295 C C . LEU B 1 51 ? 10.953 -21.641 9.953 1 90.56 51 LEU B C 1
ATOM 2297 O O . LEU B 1 51 ? 11.703 -20.859 10.531 1 90.56 51 LEU B O 1
ATOM 2301 N N . TYR B 1 52 ? 10.461 -21.5 8.719 1 91.88 52 TYR B N 1
ATOM 2302 C CA . TYR B 1 52 ? 10.75 -20.297 7.957 1 91.88 52 TYR B CA 1
ATOM 2303 C C . TYR B 1 52 ? 9.539 -19.375 7.922 1 91.88 52 TYR B C 1
ATOM 2305 O O . TYR B 1 52 ? 8.406 -19.828 7.766 1 91.88 52 TYR B O 1
ATOM 2313 N N . GLY B 1 53 ? 9.797 -18.047 8.117 1 92.94 53 GLY B N 1
ATOM 2314 C CA . GLY B 1 53 ? 8.766 -17.031 7.988 1 92.94 53 GLY B CA 1
ATOM 2315 C C . GLY B 1 53 ? 8.82 -16.297 6.66 1 92.94 53 GLY B C 1
ATOM 2316 O O . GLY B 1 53 ? 9.891 -15.867 6.227 1 92.94 53 GLY B O 1
ATOM 2317 N N . MET B 1 54 ? 7.684 -16.219 6.016 1 94.12 54 MET B N 1
ATOM 2318 C CA . MET B 1 54 ? 7.551 -15.445 4.785 1 94.12 54 MET B CA 1
ATOM 2319 C C . MET B 1 54 ? 6.473 -14.375 4.934 1 94.12 54 MET B C 1
ATOM 2321 O O . MET B 1 54 ? 5.359 -14.664 5.375 1 94.12 54 MET B O 1
ATOM 2325 N N . PRO B 1 55 ? 6.836 -13.172 4.574 1 96.38 55 PRO B N 1
ATOM 2326 C CA . PRO B 1 55 ? 5.824 -12.117 4.695 1 96.38 55 PRO B CA 1
ATOM 2327 C C . PRO B 1 55 ? 4.582 -12.391 3.848 1 96.38 55 PRO B C 1
ATOM 2329 O O . PRO B 1 55 ? 4.699 -12.734 2.668 1 96.38 55 PRO B O 1
ATOM 2332 N N . ILE B 1 56 ? 3.422 -12.203 4.488 1 98.06 56 ILE B N 1
ATOM 2333 C CA . ILE B 1 56 ? 2.16 -12.305 3.762 1 98.06 56 ILE B CA 1
ATOM 2334 C C . ILE B 1 56 ? 1.932 -11.039 2.938 1 98.06 56 ILE B C 1
ATOM 2336 O O . ILE B 1 56 ? 2.078 -9.93 3.443 1 98.06 56 ILE B O 1
ATOM 2340 N N . LEU B 1 57 ? 1.63 -11.273 1.671 1 98.38 57 LEU B N 1
ATOM 2341 C CA . LEU B 1 57 ? 1.39 -10.125 0.808 1 98.38 57 LEU B CA 1
ATOM 2342 C C . LEU B 1 57 ? -0.005 -9.555 1.042 1 98.38 57 LEU B C 1
ATOM 2344 O O . LEU B 1 57 ? -0.172 -8.336 1.141 1 98.38 57 LEU B O 1
ATOM 2348 N N . ALA B 1 58 ? -0.964 -10.438 1.094 1 98.69 58 ALA B N 1
ATOM 2349 C CA . ALA B 1 58 ? -2.357 -10.016 1.231 1 98.69 58 ALA B CA 1
ATOM 2350 C C . ALA B 1 58 ? -3.209 -11.141 1.818 1 98.69 58 ALA B C 1
ATOM 2352 O O . ALA B 1 58 ? -2.787 -12.297 1.85 1 98.69 58 ALA B O 1
ATOM 2353 N N . TRP B 1 59 ? -4.301 -10.727 2.344 1 98.75 59 TRP B N 1
ATOM 2354 C CA . TRP B 1 59 ? -5.367 -11.648 2.725 1 98.75 59 TRP B CA 1
ATOM 2355 C C . TRP B 1 59 ? -6.465 -11.672 1.669 1 98.75 59 TRP B C 1
ATOM 2357 O O . TRP B 1 59 ? -6.867 -10.625 1.156 1 98.75 59 TRP B O 1
ATOM 2367 N N . GLY B 1 60 ? -6.922 -12.922 1.354 1 98.38 60 GLY B N 1
ATOM 2368 C CA . GLY B 1 60 ? -7.969 -13.062 0.357 1 98.38 60 GLY B CA 1
ATOM 2369 C C . GLY B 1 60 ? -9.234 -13.695 0.906 1 98.38 60 GLY B C 1
ATOM 2370 O O . GLY B 1 60 ? -9.172 -14.68 1.642 1 98.38 60 GLY B O 1
ATOM 2371 N N . LEU B 1 61 ? -10.312 -13.062 0.549 1 98.06 61 LEU B N 1
ATOM 2372 C CA . LEU B 1 61 ? -11.633 -13.609 0.87 1 98.06 61 LEU B CA 1
ATOM 2373 C C . LEU B 1 61 ? -12.188 -14.414 -0.301 1 98.06 61 LEU B C 1
ATOM 2375 O O . LEU B 1 61 ? -12.297 -13.898 -1.416 1 98.06 61 LEU B O 1
ATOM 2379 N N . ARG B 1 62 ? -12.562 -15.562 0.036 1 96.12 62 ARG B N 1
ATOM 2380 C CA . ARG B 1 62 ? -13.188 -16.422 -0.966 1 96.12 62 ARG B CA 1
ATOM 2381 C C . ARG B 1 62 ? -14.703 -16.266 -0.951 1 96.12 62 ARG B C 1
ATOM 2383 O O . ARG B 1 62 ? -15.273 -15.781 0.029 1 96.12 62 ARG B O 1
ATOM 2390 N N . GLU B 1 63 ? -15.266 -16.734 -2.008 1 92.88 63 GLU B N 1
ATOM 2391 C CA . GLU B 1 63 ? -16.719 -16.672 -2.127 1 92.88 63 GLU B CA 1
ATOM 2392 C C . GLU B 1 63 ? -17.391 -17.453 -1.009 1 92.88 63 GLU B C 1
ATOM 2394 O O . GLU B 1 63 ? -18.469 -17.062 -0.532 1 92.88 63 GLU B O 1
ATOM 2399 N N . ASN B 1 64 ? -16.781 -18.453 -0.553 1 92.88 64 ASN B N 1
ATOM 2400 C CA . ASN B 1 64 ? -17.375 -19.297 0.484 1 92.88 64 ASN B CA 1
ATOM 2401 C C . ASN B 1 64 ? -17.172 -18.703 1.874 1 92.88 64 ASN B C 1
ATOM 2403 O O . ASN B 1 64 ? -17.562 -19.297 2.875 1 92.88 64 ASN B O 1
ATOM 2407 N N . GLY B 1 65 ? -16.453 -17.656 1.893 1 94.25 65 GLY B N 1
ATOM 2408 C CA . GLY B 1 65 ? -16.281 -16.969 3.168 1 94.25 65 GLY B CA 1
ATOM 2409 C C . GLY B 1 65 ? -14.922 -17.234 3.805 1 94.25 65 GLY B C 1
ATOM 2410 O O . GLY B 1 65 ? -14.555 -16.562 4.777 1 94.25 65 GLY B O 1
ATOM 2411 N N . ASP B 1 66 ? -14.195 -18.141 3.232 1 95.69 66 ASP B N 1
ATOM 2412 C CA . ASP B 1 66 ? -12.867 -18.422 3.77 1 95.69 66 ASP B CA 1
ATOM 2413 C C . ASP B 1 66 ? -11.914 -17.266 3.498 1 95.69 66 ASP B C 1
ATOM 2415 O O . ASP B 1 66 ? -11.945 -16.672 2.42 1 95.69 66 ASP B O 1
ATOM 2419 N N . ILE B 1 67 ? -11.133 -16.984 4.516 1 97.81 67 ILE B N 1
ATOM 2420 C CA . ILE B 1 67 ? -10.078 -15.992 4.363 1 97.81 67 ILE B CA 1
ATOM 2421 C C . ILE B 1 67 ? -8.711 -16.656 4.555 1 97.81 67 ILE B C 1
ATOM 2423 O O . ILE B 1 67 ? -8.492 -17.359 5.547 1 97.81 67 ILE B O 1
ATOM 2427 N N . VAL B 1 68 ? -7.82 -16.422 3.566 1 97.69 68 VAL B N 1
ATOM 2428 C CA . VAL B 1 68 ? -6.516 -17.062 3.625 1 97.69 68 VAL B CA 1
ATOM 2429 C C . VAL B 1 68 ? -5.422 -16.062 3.275 1 97.69 68 VAL B C 1
ATOM 2431 O O . VAL B 1 68 ? -5.668 -15.094 2.551 1 97.69 68 VAL B O 1
ATOM 2434 N N . GLY B 1 69 ? -4.254 -16.297 3.865 1 98.38 69 GLY B N 1
ATOM 2435 C CA . GLY B 1 69 ? -3.098 -15.508 3.469 1 98.38 69 GLY B CA 1
ATOM 2436 C C . GLY B 1 69 ? -2.557 -15.883 2.104 1 98.38 69 GLY B C 1
ATOM 2437 O O . GLY B 1 69 ? -2.598 -17.062 1.72 1 98.38 69 GLY B O 1
ATOM 2438 N N . LEU B 1 70 ? -2.059 -14.883 1.402 1 98.5 70 LEU B N 1
ATOM 2439 C CA . LEU B 1 70 ? -1.504 -15.086 0.069 1 98.5 70 LEU B CA 1
ATOM 2440 C C . LEU B 1 70 ? -0.035 -14.688 0.023 1 98.5 70 LEU B C 1
ATOM 2442 O O . LEU B 1 70 ? 0.349 -13.656 0.59 1 98.5 70 LEU B O 1
ATOM 2446 N N . VAL B 1 71 ? 0.793 -15.484 -0.609 1 97.88 71 VAL B N 1
ATOM 2447 C CA . VAL B 1 71 ? 2.209 -15.195 -0.803 1 97.88 71 VAL B CA 1
ATOM 2448 C C . VAL B 1 71 ? 2.596 -15.453 -2.258 1 97.88 71 VAL B C 1
ATOM 2450 O O . VAL B 1 71 ? 2.051 -16.344 -2.902 1 97.88 71 VAL B O 1
ATOM 2453 N N . PRO B 1 72 ? 3.443 -14.562 -2.814 1 96.44 72 PRO B N 1
ATOM 2454 C CA . PRO B 1 72 ? 3.988 -14.906 -4.129 1 96.44 72 PRO B CA 1
ATOM 2455 C C . PRO B 1 72 ? 4.859 -16.156 -4.094 1 96.44 72 PRO B C 1
ATOM 2457 O O . PRO B 1 72 ? 5.883 -16.188 -3.402 1 96.44 72 PRO B O 1
ATOM 2460 N N . TRP B 1 73 ? 4.465 -17.125 -4.75 1 91.56 73 TRP B N 1
ATOM 2461 C CA . TRP B 1 73 ? 5.117 -18.438 -4.762 1 91.56 73 TRP B CA 1
ATOM 2462 C C . TRP B 1 73 ? 5.148 -19.016 -6.172 1 91.56 73 TRP B C 1
ATOM 2464 O O . TRP B 1 73 ? 4.102 -19.359 -6.734 1 91.56 73 TRP B O 1
ATOM 2474 N N . MET B 1 74 ? 6.305 -19.062 -6.684 1 88.06 74 MET B N 1
ATOM 2475 C CA . MET B 1 74 ? 6.508 -19.562 -8.039 1 88.06 74 MET B CA 1
ATOM 2476 C C . MET B 1 74 ? 5.75 -18.719 -9.055 1 88.06 74 MET B C 1
ATOM 2478 O O . MET B 1 74 ? 6.035 -17.531 -9.211 1 88.06 74 MET B O 1
ATOM 2482 N N . GLU B 1 75 ? 4.672 -19.234 -9.617 1 89.62 75 GLU B N 1
ATOM 2483 C CA . GLU B 1 75 ? 4.055 -18.547 -10.75 1 89.62 75 GLU B CA 1
ATOM 2484 C C . GLU B 1 75 ? 2.713 -17.938 -10.352 1 89.62 75 GLU B C 1
ATOM 2486 O O . GLU B 1 75 ? 1.948 -17.484 -11.211 1 89.62 75 GLU B O 1
ATOM 2491 N N . SER B 1 76 ? 2.486 -17.906 -9.039 1 91.5 76 SER B N 1
ATOM 2492 C CA . SER B 1 76 ? 1.17 -17.422 -8.641 1 91.5 76 SER B CA 1
ATOM 2493 C C . SER B 1 76 ? 1.205 -16.812 -7.246 1 91.5 76 SER B C 1
ATOM 2495 O O . SER B 1 76 ? 2.145 -17.047 -6.484 1 91.5 76 SER B O 1
ATOM 2497 N N . LEU B 1 77 ? 0.218 -15.922 -7.082 1 95.5 77 LEU B N 1
ATOM 2498 C CA . LEU B 1 77 ? -0.118 -15.594 -5.699 1 95.5 77 LEU B CA 1
ATOM 2499 C C . LEU B 1 77 ? -0.907 -16.719 -5.051 1 95.5 77 LEU B C 1
ATOM 2501 O O . LEU B 1 77 ? -2.104 -16.875 -5.301 1 95.5 77 LEU B O 1
ATOM 2505 N N . THR B 1 78 ? -0.252 -17.422 -4.16 1 95.62 78 THR B N 1
ATOM 2506 C CA . THR B 1 78 ? -0.75 -18.719 -3.713 1 95.62 78 THR B CA 1
ATOM 2507 C C . THR B 1 78 ? -1.298 -18.625 -2.291 1 95.62 78 THR B C 1
ATOM 2509 O O . THR B 1 78 ? -0.669 -18.031 -1.416 1 95.62 78 THR B O 1
ATOM 2512 N N . PRO B 1 79 ? -2.498 -19.188 -2.139 1 97 79 PRO B N 1
ATOM 2513 C CA . PRO B 1 79 ? -2.969 -19.328 -0.758 1 97 79 PRO B CA 1
ATOM 2514 C C . PRO B 1 79 ? -2.014 -20.141 0.11 1 97 79 PRO B C 1
ATOM 2516 O O . PRO B 1 79 ? -1.581 -21.234 -0.292 1 97 79 PRO B O 1
ATOM 2519 N N . CYS B 1 80 ? -1.749 -19.703 1.276 1 97.12 80 CYS B N 1
ATOM 2520 C CA . CYS B 1 80 ? -0.765 -20.312 2.16 1 97.12 80 CYS B CA 1
ATOM 2521 C C . CYS B 1 80 ? -1.137 -21.766 2.467 1 97.12 80 CYS B C 1
ATOM 2523 O O . CYS B 1 80 ? -0.274 -22.641 2.467 1 97.12 80 CYS B O 1
ATOM 2525 N N . GLU B 1 81 ? -2.369 -21.969 2.643 1 94.69 81 GLU B N 1
ATOM 2526 C CA . GLU B 1 81 ? -2.826 -23.297 3.064 1 94.69 81 GLU B CA 1
ATOM 2527 C C . GLU B 1 81 ? -2.602 -24.328 1.969 1 94.69 81 GLU B C 1
ATOM 2529 O O . GLU B 1 81 ? -2.668 -25.531 2.223 1 94.69 81 GLU B O 1
ATOM 2534 N N . GLN B 1 82 ? -2.334 -23.906 0.779 1 94.75 82 GLN B N 1
ATOM 2535 C CA . GLN B 1 82 ? -2.129 -24.828 -0.345 1 94.75 82 GLN B CA 1
ATOM 2536 C C . GLN B 1 82 ? -0.655 -25.188 -0.491 1 94.75 82 GLN B C 1
ATOM 2538 O O . GLN B 1 82 ? -0.304 -26.062 -1.297 1 94.75 82 GLN B O 1
ATOM 2543 N N . LEU B 1 83 ? 0.157 -24.547 0.264 1 94.88 83 LEU B N 1
ATOM 2544 C CA . LEU B 1 83 ? 1.587 -24.844 0.205 1 94.88 83 LEU B CA 1
ATOM 2545 C C . LEU B 1 83 ? 1.937 -26.047 1.058 1 94.88 83 LEU B C 1
ATOM 2547 O O . LEU B 1 83 ? 2.559 -25.922 2.115 1 94.88 83 LEU B O 1
ATOM 2551 N N . ASN B 1 84 ? 1.569 -27.188 0.521 1 93.81 84 ASN B N 1
ATOM 2552 C CA . ASN B 1 84 ? 1.814 -28.484 1.148 1 93.81 84 ASN B CA 1
ATOM 2553 C C . ASN B 1 84 ? 2.35 -29.5 0.144 1 93.81 84 ASN B C 1
ATOM 2555 O O . ASN B 1 84 ? 1.598 -30.016 -0.683 1 93.81 84 ASN B O 1
ATOM 2559 N N . ASP B 1 85 ? 3.619 -29.641 0.222 1 91 85 ASP B N 1
ATOM 2560 C CA . ASP B 1 85 ? 4.305 -30.594 -0.651 1 91 85 ASP B CA 1
ATOM 2561 C C . ASP B 1 85 ? 5.254 -31.484 0.146 1 91 85 ASP B C 1
ATOM 2563 O O . ASP B 1 85 ? 6.203 -31 0.762 1 91 85 ASP B O 1
ATOM 2567 N N . PRO B 1 86 ? 5.094 -32.719 0.108 1 90.56 86 PRO B N 1
ATOM 2568 C CA . PRO B 1 86 ? 5.945 -33.625 0.882 1 90.56 86 PRO B CA 1
ATOM 2569 C C . PRO B 1 86 ? 7.418 -33.531 0.496 1 90.56 86 PRO B C 1
ATOM 2571 O O . PRO B 1 86 ? 8.297 -33.75 1.331 1 90.56 86 PRO B O 1
ATOM 2574 N N . ASP B 1 87 ? 7.633 -33.156 -0.705 1 90.38 87 ASP B N 1
ATOM 2575 C CA . ASP B 1 87 ? 9.016 -33.125 -1.178 1 90.38 87 ASP B CA 1
ATOM 2576 C C . ASP B 1 87 ? 9.664 -31.781 -0.822 1 90.38 87 ASP B C 1
ATOM 2578 O O . ASP B 1 87 ? 10.883 -31.688 -0.698 1 90.38 87 ASP B O 1
ATOM 2582 N N . TYR B 1 88 ? 8.914 -30.797 -0.625 1 87.12 88 TYR B N 1
ATOM 2583 C CA . TYR B 1 88 ? 9.5 -29.469 -0.458 1 87.12 88 TYR B CA 1
ATOM 2584 C C . TYR B 1 88 ? 9.211 -28.922 0.931 1 87.12 88 TYR B C 1
ATOM 2586 O O . TYR B 1 88 ? 10.086 -28.328 1.57 1 87.12 88 TYR B O 1
ATOM 2594 N N . GLY B 1 89 ? 7.988 -29.031 1.415 1 94 89 GLY B N 1
ATOM 2595 C CA . GLY B 1 89 ? 7.613 -28.484 2.711 1 94 89 GLY B CA 1
ATOM 2596 C C . GLY B 1 89 ? 6.121 -28.266 2.855 1 94 89 GLY B C 1
ATOM 2597 O O . GLY B 1 89 ? 5.332 -28.75 2.043 1 94 89 GLY B O 1
ATOM 2598 N N . HIS B 1 90 ? 5.805 -27.656 4.027 1 94.69 90 HIS B N 1
ATOM 2599 C CA . HIS B 1 90 ? 4.375 -27.469 4.246 1 94.69 90 HIS B CA 1
ATOM 2600 C C . HIS B 1 90 ? 4.105 -26.234 5.094 1 94.69 90 HIS B C 1
ATOM 2602 O O . HIS B 1 90 ? 4.973 -25.797 5.852 1 94.69 90 HIS B O 1
ATOM 2608 N N . PHE B 1 91 ? 2.854 -25.812 4.832 1 95.94 91 PHE B N 1
ATOM 2609 C CA . PHE B 1 91 ? 2.309 -24.703 5.59 1 95.94 91 PHE B CA 1
ATOM 2610 C C . PHE B 1 91 ? 2.01 -25.109 7.027 1 95.94 91 PHE B C 1
ATOM 2612 O O . PHE B 1 91 ? 1.357 -26.125 7.262 1 95.94 91 PHE B O 1
ATOM 2619 N N . VAL B 1 92 ? 2.465 -24.234 7.988 1 94.62 92 VAL B N 1
ATOM 2620 C CA . VAL B 1 92 ? 2.275 -24.547 9.398 1 94.62 92 VAL B CA 1
ATOM 2621 C C . VAL B 1 92 ? 1.217 -23.625 10 1 94.62 92 VAL B C 1
ATOM 2623 O O . VAL B 1 92 ? 0.394 -24.047 10.812 1 94.62 92 VAL B O 1
ATOM 2626 N N . GLY B 1 93 ? 1.266 -22.328 9.617 1 96.31 93 GLY B N 1
ATOM 2627 C CA . GLY B 1 93 ? 0.37 -21.312 10.141 1 96.31 93 GLY B CA 1
ATOM 2628 C C . GLY B 1 93 ? 0.85 -19.906 9.883 1 96.31 93 GLY B C 1
ATOM 2629 O O . GLY B 1 93 ? 1.665 -19.672 8.984 1 96.31 93 GLY B O 1
ATOM 2630 N N . TYR B 1 94 ? 0.189 -19.031 10.57 1 97.19 94 TYR B N 1
ATOM 2631 C CA . TYR B 1 94 ? 0.586 -17.625 10.516 1 97.19 94 TYR B CA 1
ATOM 2632 C C . TYR B 1 94 ? 1.256 -17.203 11.812 1 97.19 94 TYR B C 1
ATOM 2634 O O . TYR B 1 94 ? 1.087 -17.844 12.852 1 97.19 94 TYR B O 1
ATOM 2642 N N . ARG B 1 95 ? 2.059 -16.109 11.664 1 95.62 95 ARG B N 1
ATOM 2643 C CA . ARG B 1 95 ? 2.701 -15.641 12.891 1 95.62 95 ARG B CA 1
ATOM 2644 C C . ARG B 1 95 ? 2.881 -14.125 12.867 1 95.62 95 ARG B C 1
ATOM 2646 O O . ARG B 1 95 ? 3.023 -13.531 11.805 1 95.62 95 ARG B O 1
ATOM 2653 N N . ASP B 1 96 ? 2.809 -13.625 14.055 1 90.44 96 ASP B N 1
ATOM 2654 C CA . ASP B 1 96 ? 3.281 -12.266 14.328 1 90.44 96 ASP B CA 1
ATOM 2655 C C . ASP B 1 96 ? 4.707 -12.281 14.875 1 90.44 96 ASP B C 1
ATOM 2657 O O . ASP B 1 96 ? 4.945 -12.758 15.984 1 90.44 96 ASP B O 1
ATOM 2661 N N . PRO B 1 97 ? 5.547 -11.719 14.086 1 87.88 97 PRO B N 1
ATOM 2662 C CA . PRO B 1 97 ? 6.941 -11.789 14.523 1 87.88 97 PRO B CA 1
ATOM 2663 C C . PRO B 1 97 ? 7.184 -11.047 15.836 1 87.88 97 PRO B C 1
ATOM 2665 O O . PRO B 1 97 ? 8.156 -11.336 16.547 1 87.88 97 PRO B O 1
ATOM 2668 N N . GLU B 1 98 ? 6.348 -10.141 16.172 1 82.88 98 GLU B N 1
ATOM 2669 C CA . GLU B 1 98 ? 6.52 -9.391 17.406 1 82.88 98 GLU B CA 1
ATOM 2670 C C . GLU B 1 98 ? 6.129 -10.227 18.625 1 82.88 98 GLU B C 1
ATOM 2672 O O . GLU B 1 98 ? 6.738 -10.109 19.688 1 82.88 98 GLU B O 1
ATOM 2677 N N . THR B 1 99 ? 5.156 -11.07 18.516 1 81.56 99 THR B N 1
ATOM 2678 C CA . THR B 1 99 ? 4.68 -11.859 19.656 1 81.56 99 THR B CA 1
ATOM 2679 C C . THR B 1 99 ? 5.156 -13.305 19.531 1 81.56 99 THR B C 1
ATOM 2681 O O . THR B 1 99 ? 5.129 -14.055 20.516 1 81.56 99 THR B O 1
ATOM 2684 N N . GLU B 1 100 ? 5.551 -13.727 18.438 1 81.94 100 GLU B N 1
ATOM 2685 C CA . GLU B 1 100 ? 5.996 -15.086 18.125 1 81.94 100 GLU B CA 1
ATOM 2686 C C . GLU B 1 100 ? 4.867 -16.094 18.312 1 81.94 100 GLU B C 1
ATOM 2688 O O . GLU B 1 100 ? 5.117 -17.297 18.438 1 81.94 100 GLU B O 1
ATOM 2693 N N . GLU B 1 101 ? 3.723 -15.578 18.312 1 84.94 101 GLU B N 1
ATOM 2694 C CA . GLU B 1 101 ? 2.562 -16.453 18.438 1 84.94 101 GLU B CA 1
ATOM 2695 C C . GLU B 1 101 ? 2.111 -16.984 17.078 1 84.94 101 GLU B C 1
ATOM 2697 O O . GLU B 1 101 ? 2.105 -16.25 16.094 1 84.94 101 GLU B O 1
ATOM 2702 N N . LEU B 1 102 ? 1.814 -18.234 17.156 1 89.88 102 LEU B N 1
ATOM 2703 C CA . LEU B 1 102 ? 1.248 -18.844 15.945 1 89.88 102 LEU B CA 1
ATOM 2704 C C . LEU B 1 102 ? -0.259 -18.609 15.883 1 89.88 102 LEU B C 1
ATOM 2706 O O . LEU B 1 102 ? -0.953 -18.734 16.891 1 89.88 102 LEU B O 1
ATOM 2710 N N . LEU B 1 103 ? -0.663 -18.156 14.727 1 91.31 103 LEU B N 1
ATOM 2711 C CA . LEU B 1 103 ? -2.08 -17.938 14.469 1 91.31 103 LEU B CA 1
ATOM 2712 C C . LEU B 1 103 ? -2.621 -18.969 13.484 1 91.31 103 LEU B C 1
ATOM 2714 O O . LEU B 1 103 ? -1.929 -19.359 12.547 1 91.31 103 LEU B O 1
ATOM 2718 N N . ASP B 1 104 ? -3.826 -19.375 13.711 1 89.38 104 ASP B N 1
ATOM 2719 C CA . ASP B 1 104 ? -4.445 -20.375 12.844 1 89.38 104 ASP B CA 1
ATOM 2720 C C . ASP B 1 104 ? -5.199 -19.703 11.695 1 89.38 104 ASP B C 1
ATOM 2722 O O . ASP B 1 104 ? -5.531 -20.344 10.703 1 89.38 104 ASP B O 1
ATOM 2726 N N . GLY B 1 105 ? -5.418 -18.453 11.867 1 93.12 105 GLY B N 1
ATOM 2727 C CA . GLY B 1 105 ? -6.207 -17.734 10.875 1 93.12 105 GLY B CA 1
ATOM 2728 C C . GLY B 1 105 ? -5.863 -16.266 10.789 1 93.12 105 GLY B C 1
ATOM 2729 O O . GLY B 1 105 ? -4.922 -15.805 11.438 1 93.12 105 GLY B O 1
ATOM 2730 N N . PRO B 1 106 ? -6.594 -15.656 9.914 1 95.56 106 PRO B N 1
ATOM 2731 C CA . PRO B 1 106 ? -6.363 -14.219 9.766 1 95.56 106 PRO B CA 1
ATOM 2732 C C . PRO B 1 106 ? -6.703 -13.43 11.023 1 95.56 106 PRO B C 1
ATOM 2734 O O . PRO B 1 106 ? -7.551 -13.852 11.812 1 95.56 106 PRO B O 1
ATOM 2737 N N . PRO B 1 107 ? -5.988 -12.367 11.219 1 95.06 107 PRO B N 1
ATOM 2738 C CA . PRO B 1 107 ? -6.391 -11.508 12.344 1 95.06 107 PRO B CA 1
ATOM 2739 C C . PRO B 1 107 ? -7.797 -10.938 12.172 1 95.06 107 PRO B C 1
ATOM 2741 O O . PRO B 1 107 ? -8.258 -10.75 11.047 1 95.06 107 PRO B O 1
ATOM 2744 N N . GLU B 1 108 ? -8.391 -10.602 13.227 1 95.12 108 GLU B N 1
ATOM 2745 C CA . GLU B 1 108 ? -9.789 -10.203 13.242 1 95.12 108 GLU B CA 1
ATOM 2746 C C . GLU B 1 108 ? -10.008 -8.938 12.406 1 95.12 108 GLU B C 1
ATOM 2748 O O . GLU B 1 108 ? -11.031 -8.812 11.727 1 95.12 108 GLU B O 1
ATOM 2753 N N . HIS B 1 109 ? -9.117 -8.039 12.484 1 96.56 109 HIS B N 1
ATOM 2754 C CA . HIS B 1 109 ? -9.312 -6.789 11.766 1 96.56 109 HIS B CA 1
ATOM 2755 C C . HIS B 1 109 ? -9.32 -7.012 10.258 1 96.56 109 HIS B C 1
ATOM 2757 O O . HIS B 1 109 ? -10.023 -6.309 9.523 1 96.56 109 HIS B O 1
ATOM 2763 N N . LYS B 1 110 ? -8.609 -7.945 9.805 1 97.94 110 LYS B N 1
ATOM 2764 C CA . LYS B 1 110 ? -8.641 -8.266 8.375 1 97.94 110 LYS B CA 1
ATOM 2765 C C . LYS B 1 110 ? -9.914 -9.016 8.008 1 97.94 110 LYS B C 1
ATOM 2767 O O . LYS B 1 110 ? -10.484 -8.789 6.938 1 97.94 110 LYS B O 1
ATOM 2772 N N . GLU B 1 111 ? -10.328 -9.883 8.906 1 97.62 111 GLU B N 1
ATOM 2773 C CA . GLU B 1 111 ? -11.594 -10.578 8.68 1 97.62 111 GLU B CA 1
ATOM 2774 C C . GLU B 1 111 ? -12.75 -9.594 8.547 1 97.62 111 GLU B C 1
ATOM 2776 O O . GLU B 1 111 ? -13.547 -9.688 7.609 1 97.62 111 GLU B O 1
ATOM 2781 N N . MET B 1 112 ? -12.797 -8.703 9.438 1 97.38 112 MET B N 1
ATOM 2782 C CA . MET B 1 112 ? -13.867 -7.711 9.445 1 97.38 112 MET B CA 1
ATOM 2783 C C . MET B 1 112 ? -13.789 -6.816 8.211 1 97.38 112 MET B C 1
ATOM 2785 O O . MET B 1 112 ? -14.805 -6.539 7.582 1 97.38 112 MET B O 1
ATOM 2789 N N . GLU B 1 113 ? -12.641 -6.387 7.875 1 98.06 113 GLU B N 1
ATOM 2790 C CA . GLU B 1 113 ? -12.461 -5.551 6.691 1 98.06 113 GLU B CA 1
ATOM 2791 C C . GLU B 1 113 ? -12.969 -6.254 5.438 1 98.06 113 GLU B C 1
ATOM 2793 O O . GLU B 1 113 ? -13.766 -5.691 4.68 1 98.06 113 GLU B O 1
ATOM 2798 N N . LEU B 1 114 ? -12.523 -7.453 5.285 1 98.12 114 LEU B N 1
ATOM 2799 C CA . LEU B 1 114 ? -12.789 -8.188 4.055 1 98.12 114 LEU B CA 1
ATOM 2800 C C . LEU B 1 114 ? -14.281 -8.5 3.922 1 98.12 114 LEU B C 1
ATOM 2802 O O . LEU B 1 114 ? -14.859 -8.305 2.852 1 98.12 114 LEU B O 1
ATOM 2806 N N . HIS B 1 115 ? -14.883 -8.922 4.969 1 96.81 115 HIS B N 1
ATOM 2807 C CA . HIS B 1 115 ? -16.312 -9.234 4.914 1 96.81 115 HIS B CA 1
ATOM 2808 C C . HIS B 1 115 ? -17.141 -7.992 4.609 1 96.81 115 HIS B C 1
ATOM 2810 O O . HIS B 1 115 ? -18.016 -8.023 3.748 1 96.81 115 HIS B O 1
ATOM 2816 N N . HIS B 1 116 ? -16.812 -6.957 5.227 1 95.94 116 HIS B N 1
ATOM 2817 C CA . HIS B 1 116 ? -17.594 -5.738 5.035 1 95.94 116 HIS B CA 1
ATOM 2818 C C . HIS B 1 116 ? -17.281 -5.102 3.684 1 95.94 116 HIS B C 1
ATOM 2820 O O . HIS B 1 116 ? -18.172 -4.5 3.062 1 95.94 116 HIS B O 1
ATOM 2826 N N . ALA B 1 117 ? -16.078 -5.234 3.252 1 95.56 117 ALA B N 1
ATOM 2827 C CA . ALA B 1 117 ? -15.734 -4.723 1.931 1 95.56 117 ALA B CA 1
ATOM 2828 C C . ALA B 1 117 ? -16.469 -5.488 0.833 1 95.56 117 ALA B C 1
ATOM 2830 O O . ALA B 1 117 ? -16.984 -4.887 -0.11 1 95.56 117 ALA B O 1
ATOM 2831 N N . ALA B 1 118 ? -16.453 -6.754 0.992 1 93.94 118 ALA B N 1
ATOM 2832 C CA . ALA B 1 118 ? -17.141 -7.574 0.002 1 93.94 118 ALA B CA 1
ATOM 2833 C C . ALA B 1 118 ? -18.625 -7.211 -0.069 1 93.94 118 ALA B C 1
ATOM 2835 O O . ALA B 1 118 ? -19.219 -7.176 -1.153 1 93.94 118 ALA B O 1
ATOM 2836 N N . ALA B 1 119 ? -19.203 -6.961 1.045 1 91.62 119 ALA B N 1
ATOM 2837 C CA . ALA B 1 119 ? -20.609 -6.57 1.103 1 91.62 119 ALA B CA 1
ATOM 2838 C C . ALA B 1 119 ? -20.812 -5.195 0.476 1 91.62 119 ALA B C 1
ATOM 2840 O O . ALA B 1 119 ? -21.812 -4.965 -0.21 1 91.62 119 ALA B O 1
ATOM 2841 N N . TYR B 1 120 ? -19.875 -4.344 0.627 1 88.69 120 TYR B N 1
ATOM 2842 C CA . TYR B 1 120 ? -19.969 -2.971 0.146 1 88.69 120 TYR B CA 1
ATOM 2843 C C . TYR B 1 120 ? -19.844 -2.914 -1.372 1 88.69 120 TYR B C 1
ATOM 2845 O O . TYR B 1 120 ? -20.609 -2.209 -2.037 1 88.69 120 TYR B O 1
ATOM 2853 N N . PHE B 1 121 ? -18.938 -3.68 -1.926 1 86.75 121 PHE B N 1
ATOM 2854 C CA . PHE B 1 121 ? -18.641 -3.6 -3.352 1 86.75 121 PHE B CA 1
ATOM 2855 C C . PHE B 1 121 ? -19.391 -4.676 -4.121 1 86.75 121 PHE B C 1
ATOM 2857 O O . PHE B 1 121 ? -19.266 -4.781 -5.344 1 86.75 121 PHE B O 1
ATOM 2864 N N . GLU B 1 122 ? -20.234 -5.316 -3.656 1 75.69 122 GLU B N 1
ATOM 2865 C CA . GLU B 1 122 ? -21 -6.406 -4.254 1 75.69 122 GLU B CA 1
ATOM 2866 C C . GLU B 1 122 ? -21.062 -6.262 -5.773 1 75.69 122 GLU B C 1
ATOM 2868 O O . GLU B 1 122 ? -21.656 -5.312 -6.285 1 75.69 122 GLU B O 1
ATOM 2873 N N . TYR B 1 123 ? -20.328 -7.223 -6.348 1 67.94 123 TYR B N 1
ATOM 2874 C CA . TYR B 1 123 ? -20.25 -7.18 -7.805 1 67.94 123 TYR B CA 1
ATOM 2875 C C . TYR B 1 123 ? -21.25 -8.148 -8.43 1 67.94 123 TYR B C 1
ATOM 2877 O O . TYR B 1 123 ? -21.516 -9.219 -7.875 1 67.94 123 TYR B O 1
ATOM 2885 N N . GLU B 1 124 ? -21.859 -7.578 -9.344 1 67.06 124 GLU B N 1
ATOM 2886 C CA . GLU B 1 124 ? -22.797 -8.398 -10.094 1 67.06 124 GLU B CA 1
ATOM 2887 C C . GLU B 1 124 ? -22.078 -9.406 -10.984 1 67.06 124 GLU B C 1
ATOM 2889 O O . GLU B 1 124 ? -21.016 -9.102 -11.531 1 67.06 124 GLU B O 1
ATOM 2894 N N . ASP B 1 125 ? -22.609 -10.562 -10.898 1 65.94 125 ASP B N 1
ATOM 2895 C CA . ASP B 1 125 ? -22.078 -11.602 -11.773 1 65.94 125 ASP B CA 1
ATOM 2896 C C . ASP B 1 125 ? -22.297 -11.25 -13.242 1 65.94 125 ASP B C 1
ATOM 2898 O O . ASP B 1 125 ? -23.438 -10.984 -13.656 1 65.94 125 ASP B O 1
ATOM 2902 N N . THR B 1 126 ? -21.219 -10.875 -13.75 1 69.44 126 THR B N 1
ATOM 2903 C CA . THR B 1 126 ? -21.328 -10.672 -15.195 1 69.44 126 THR B CA 1
ATOM 2904 C C . THR B 1 126 ? -20.75 -11.859 -15.953 1 69.44 126 THR B C 1
ATOM 2906 O O . THR B 1 126 ? -19.953 -12.633 -15.398 1 69.44 126 THR B O 1
ATOM 2909 N N . ALA B 1 127 ? -21.25 -12.016 -17.109 1 74.38 127 ALA B N 1
ATOM 2910 C CA . ALA B 1 127 ? -20.781 -13.102 -17.969 1 74.38 127 ALA B CA 1
ATOM 2911 C C . ALA B 1 127 ? -19.312 -12.93 -18.328 1 74.38 127 ALA B C 1
ATOM 2913 O O . ALA B 1 127 ? -18.547 -13.898 -18.312 1 74.38 127 ALA B O 1
ATOM 2914 N N . GLU B 1 128 ? -18.969 -11.703 -18.531 1 88.88 128 GLU B N 1
ATOM 2915 C CA . GLU B 1 128 ? -17.578 -11.438 -18.906 1 88.88 128 GLU B CA 1
ATOM 2916 C C . GLU B 1 128 ? -16.734 -11.125 -17.672 1 88.88 128 GLU B C 1
ATOM 2918 O O . GLU B 1 128 ? -17.219 -10.492 -16.719 1 88.88 128 GLU B O 1
ATOM 2923 N N . THR B 1 129 ? -15.547 -11.641 -17.734 1 90.88 129 THR B N 1
ATOM 2924 C CA . THR B 1 129 ? -14.602 -11.398 -16.641 1 90.88 129 THR B CA 1
ATOM 2925 C C . THR B 1 129 ? -14.258 -9.914 -16.547 1 90.88 129 THR B C 1
ATOM 2927 O O . THR B 1 129 ? -13.922 -9.289 -17.562 1 90.88 129 THR B O 1
ATOM 2930 N N . THR B 1 130 ? -14.391 -9.367 -15.312 1 92.38 130 THR B N 1
ATOM 2931 C CA . THR B 1 130 ? -14.133 -7.945 -15.109 1 92.38 130 THR B CA 1
ATOM 2932 C C . THR B 1 130 ? -13.125 -7.738 -13.984 1 92.38 130 THR B C 1
ATOM 2934 O O . THR B 1 130 ? -12.961 -8.602 -13.117 1 92.38 130 THR B O 1
ATOM 2937 N N . LEU B 1 131 ? -12.461 -6.617 -14.086 1 93.38 131 LEU B N 1
ATOM 2938 C CA . LEU B 1 131 ? -11.555 -6.207 -13.023 1 93.38 131 LEU B CA 1
ATOM 2939 C C . LEU B 1 131 ? -12.336 -5.781 -11.781 1 93.38 131 LEU B C 1
ATOM 2941 O O . LEU B 1 131 ? -13.234 -4.945 -11.867 1 93.38 131 LEU B O 1
ATOM 2945 N N . ILE B 1 132 ? -11.938 -6.336 -10.609 1 92.56 132 ILE B N 1
ATOM 2946 C CA . ILE B 1 132 ? -12.703 -6.023 -9.398 1 92.56 132 ILE B CA 1
ATOM 2947 C C . ILE B 1 132 ? -11.852 -5.172 -8.461 1 92.56 132 ILE B C 1
ATOM 2949 O O . ILE B 1 132 ? -12.375 -4.344 -7.715 1 92.56 132 ILE B O 1
ATOM 2953 N N . GLN B 1 133 ? -10.562 -5.406 -8.516 1 95.94 133 GLN B N 1
ATOM 2954 C CA . GLN B 1 133 ? -9.719 -4.707 -7.547 1 95.94 133 GLN B CA 1
ATOM 2955 C C . GLN B 1 133 ? -8.281 -4.598 -8.039 1 95.94 133 GLN B C 1
ATOM 2957 O O . GLN B 1 133 ? -7.801 -5.477 -8.758 1 95.94 133 GLN B O 1
ATOM 2962 N N . THR B 1 134 ? -7.707 -3.527 -7.68 1 97.12 134 THR B N 1
ATOM 2963 C CA . THR B 1 134 ? -6.273 -3.35 -7.867 1 97.12 134 THR B CA 1
ATOM 2964 C C . THR B 1 134 ? -5.59 -3.018 -6.543 1 97.12 134 THR B C 1
ATOM 2966 O O . THR B 1 134 ? -6.059 -2.156 -5.797 1 97.12 134 THR B O 1
ATOM 2969 N N . LEU B 1 135 ? -4.547 -3.766 -6.242 1 98.06 135 LEU B N 1
ATOM 2970 C CA . LEU B 1 135 ? -3.754 -3.51 -5.047 1 98.06 135 LEU B CA 1
ATOM 2971 C C . LEU B 1 135 ? -2.338 -3.08 -5.418 1 98.06 135 LEU B C 1
ATOM 2973 O O . LEU B 1 135 ? -1.719 -3.666 -6.305 1 98.06 135 LEU B O 1
ATOM 2977 N N . PRO B 1 136 ? -1.855 -2.07 -4.727 1 98.38 136 PRO B N 1
ATOM 2978 C CA . PRO B 1 136 ? -0.436 -1.763 -4.914 1 98.38 136 PRO B CA 1
ATOM 2979 C C . PRO B 1 136 ? 0.482 -2.834 -4.336 1 98.38 136 PRO B C 1
ATOM 2981 O O . PRO B 1 136 ? 0.15 -3.453 -3.32 1 98.38 136 PRO B O 1
ATOM 2984 N N . GLU B 1 137 ? 1.581 -3.039 -5 1 98.31 137 GLU B N 1
ATOM 2985 C CA . GLU B 1 137 ? 2.639 -3.889 -4.461 1 98.31 137 GLU B CA 1
ATOM 2986 C C . GLU B 1 137 ? 3.475 -3.139 -3.428 1 98.31 137 GLU B C 1
ATOM 2988 O O . GLU B 1 137 ? 3.852 -1.984 -3.646 1 98.31 137 GLU B O 1
ATOM 2993 N N . HIS B 1 138 ? 3.781 -3.84 -2.309 1 97.69 138 HIS B N 1
ATOM 2994 C CA . HIS B 1 138 ? 4.445 -3.072 -1.263 1 97.69 138 HIS B CA 1
ATOM 2995 C C . HIS B 1 138 ? 5.648 -3.828 -0.703 1 97.69 138 HIS B C 1
ATOM 2997 O O . HIS B 1 138 ? 6.32 -3.346 0.21 1 97.69 138 HIS B O 1
ATOM 3003 N N . GLN B 1 139 ? 5.941 -4.977 -1.278 1 97.38 139 GLN B N 1
ATOM 3004 C CA . GLN B 1 139 ? 7.008 -5.797 -0.714 1 97.38 139 GLN B CA 1
ATOM 3005 C C . GLN B 1 139 ? 8.234 -5.805 -1.623 1 97.38 139 GLN B C 1
ATOM 3007 O O . GLN B 1 139 ? 9.297 -6.289 -1.233 1 97.38 139 GLN B O 1
ATOM 3012 N N . GLY B 1 140 ? 8.117 -5.316 -2.768 1 97.75 140 GLY B N 1
ATOM 3013 C CA . GLY B 1 140 ? 9.227 -5.289 -3.707 1 97.75 140 GLY B CA 1
ATOM 3014 C C . GLY B 1 140 ? 9.367 -6.574 -4.5 1 97.75 140 GLY B C 1
ATOM 3015 O O . GLY B 1 140 ? 10.461 -6.902 -4.973 1 97.75 140 GLY B O 1
ATOM 3016 N N . THR B 1 141 ? 8.289 -7.289 -4.688 1 97.38 141 THR B N 1
ATOM 3017 C CA . THR B 1 141 ? 8.289 -8.539 -5.434 1 97.38 141 THR B CA 1
ATOM 3018 C C . THR B 1 141 ? 8.68 -8.305 -6.891 1 97.38 141 THR B C 1
ATOM 3020 O O . THR B 1 141 ? 8.336 -7.27 -7.469 1 97.38 141 THR B O 1
ATOM 3023 N N . HIS B 1 142 ? 9.398 -9.328 -7.438 1 97.12 142 HIS B N 1
ATOM 3024 C CA . HIS B 1 142 ? 9.789 -9.281 -8.836 1 97.12 142 HIS B CA 1
ATOM 3025 C C . HIS B 1 142 ? 9.305 -10.508 -9.594 1 97.12 142 HIS B C 1
ATOM 3027 O O . HIS B 1 142 ? 8.953 -11.516 -8.984 1 97.12 142 HIS B O 1
ATOM 3033 N N . ALA B 1 143 ? 9.266 -10.273 -10.898 1 95.94 143 ALA B N 1
ATOM 3034 C CA . ALA B 1 143 ? 8.891 -11.367 -11.789 1 95.94 143 ALA B CA 1
ATOM 3035 C C . ALA B 1 143 ? 10.008 -11.664 -12.789 1 95.94 143 ALA B C 1
ATOM 3037 O O . ALA B 1 143 ? 10.547 -10.75 -13.414 1 95.94 143 ALA B O 1
ATOM 3038 N N . LEU B 1 144 ? 10.383 -12.883 -12.805 1 92.19 144 LEU B N 1
ATOM 3039 C CA . LEU B 1 144 ? 11.172 -13.367 -13.93 1 92.19 144 LEU B CA 1
ATOM 3040 C C . LEU B 1 144 ? 10.266 -13.766 -15.094 1 92.19 144 LEU B C 1
ATOM 3042 O O . LEU B 1 144 ? 9.477 -14.703 -14.977 1 92.19 144 LEU B O 1
ATOM 3046 N N . CYS B 1 145 ? 10.422 -13.078 -16.172 1 92.56 145 CYS B N 1
ATOM 3047 C CA . CYS B 1 145 ? 9.531 -13.258 -17.297 1 92.56 145 CYS B CA 1
ATOM 3048 C C . CYS B 1 145 ? 10.25 -13.961 -18.453 1 92.56 145 CYS B C 1
ATOM 3050 O O . CYS B 1 145 ? 11.344 -13.555 -18.844 1 92.56 145 CYS B O 1
ATOM 3052 N N . LEU B 1 146 ? 9.57 -15.039 -18.938 1 87.19 146 LEU B N 1
ATOM 3053 C CA . LEU B 1 146 ? 10.047 -15.758 -20.109 1 87.19 146 LEU B CA 1
ATOM 3054 C C . LEU B 1 146 ? 9.023 -15.695 -21.25 1 87.19 146 LEU B C 1
ATOM 3056 O O . LEU B 1 146 ? 7.828 -15.906 -21.016 1 87.19 146 LEU B O 1
ATOM 3060 N N . ASP B 1 147 ? 9.414 -15.289 -22.375 1 81.56 147 ASP B N 1
ATOM 3061 C CA . ASP B 1 147 ? 8.516 -15.219 -23.531 1 81.56 147 ASP B CA 1
ATOM 3062 C C . ASP B 1 147 ? 8.656 -16.469 -24.406 1 81.56 147 ASP B C 1
ATOM 3064 O O . ASP B 1 147 ? 7.832 -17.391 -24.312 1 81.56 147 ASP B O 1
ATOM 3068 N N . GLU B 1 148 ? 9.383 -16.375 -25.438 1 70.81 148 GLU B N 1
ATOM 3069 C CA . GLU B 1 148 ? 9.625 -17.516 -26.328 1 70.81 148 GLU B CA 1
ATOM 3070 C C . GLU B 1 148 ? 10.891 -18.266 -25.938 1 70.81 148 GLU B C 1
ATOM 3072 O O . GLU B 1 148 ? 11.742 -17.719 -25.234 1 70.81 148 GLU B O 1
ATOM 3077 N N . GLU B 1 149 ? 10.953 -19.562 -26.156 1 63.69 149 GLU B N 1
ATOM 3078 C CA . GLU B 1 149 ? 12.047 -20.469 -25.797 1 63.69 149 GLU B CA 1
ATOM 3079 C C . GLU B 1 149 ? 13.406 -19.828 -26.062 1 63.69 149 GLU B C 1
ATOM 3081 O O . GLU B 1 149 ? 14.352 -20.016 -25.297 1 63.69 149 GLU B O 1
ATOM 3086 N N . GLN B 1 150 ? 13.422 -18.984 -27.016 1 65.62 150 GLN B N 1
ATOM 3087 C CA . GLN B 1 150 ? 14.742 -18.469 -27.375 1 65.62 150 GLN B CA 1
ATOM 3088 C C . GLN B 1 150 ? 14.898 -17 -26.969 1 65.62 150 GLN B C 1
ATOM 3090 O O . GLN B 1 150 ? 15.953 -16.406 -27.172 1 65.62 150 GLN B O 1
ATOM 3095 N N . SER B 1 151 ? 14.031 -16.625 -26.141 1 71.69 151 SER B N 1
ATOM 3096 C CA . SER B 1 151 ? 14.133 -15.219 -25.766 1 71.69 151 SER B CA 1
ATOM 3097 C C . SER B 1 151 ? 14.758 -15.078 -24.375 1 71.69 151 SER B C 1
ATOM 3099 O O . SER B 1 151 ? 14.578 -15.938 -23.516 1 71.69 151 SER B O 1
ATOM 3101 N N . PRO B 1 152 ? 15.625 -14.109 -24.281 1 80.94 152 PRO B N 1
ATOM 3102 C CA . PRO B 1 152 ? 16.219 -13.859 -22.953 1 80.94 152 PRO B CA 1
ATOM 3103 C C . PRO B 1 152 ? 15.164 -13.578 -21.891 1 80.94 152 PRO B C 1
ATOM 3105 O O . PRO B 1 152 ? 14.109 -13.016 -22.188 1 80.94 152 PRO B O 1
ATOM 3108 N N . TRP B 1 153 ? 15.492 -14.039 -20.719 1 83.19 153 TRP B N 1
ATOM 3109 C CA . TRP B 1 153 ? 14.609 -13.766 -19.594 1 83.19 153 TRP B CA 1
ATOM 3110 C C . TRP B 1 153 ? 14.758 -12.32 -19.125 1 83.19 153 TRP B C 1
ATOM 3112 O O . TRP B 1 153 ? 15.797 -11.688 -19.359 1 83.19 153 TRP B O 1
ATOM 3122 N N . GLN B 1 154 ? 13.672 -11.781 -18.562 1 89.25 154 GLN B N 1
ATOM 3123 C CA . GLN B 1 154 ? 13.672 -10.43 -18.016 1 89.25 154 GLN B CA 1
ATOM 3124 C C . GLN B 1 154 ? 13.227 -10.422 -16.547 1 89.25 154 GLN B C 1
ATOM 3126 O O . GLN B 1 154 ? 12.258 -11.094 -16.188 1 89.25 154 GLN B O 1
ATOM 3131 N N . LEU B 1 155 ? 14.008 -9.758 -15.766 1 93 155 LEU B N 1
ATOM 3132 C CA . LEU B 1 155 ? 13.617 -9.516 -14.383 1 93 155 LEU B CA 1
ATOM 3133 C C . LEU B 1 155 ? 12.891 -8.18 -14.25 1 93 155 LEU B C 1
ATOM 3135 O O . LEU B 1 155 ? 13.469 -7.125 -14.539 1 93 155 LEU B O 1
ATOM 3139 N N . LYS B 1 156 ? 11.609 -8.234 -13.836 1 96.06 156 LYS B N 1
ATOM 3140 C CA . LYS B 1 156 ? 10.797 -7.02 -13.789 1 96.06 156 LYS B CA 1
ATOM 3141 C C . LYS B 1 156 ? 10.195 -6.809 -12.398 1 96.06 156 LYS B C 1
ATOM 3143 O O . LYS B 1 156 ? 9.812 -7.773 -11.734 1 96.06 156 LYS B O 1
ATOM 3148 N N . GLN B 1 157 ? 10.125 -5.578 -12.039 1 97.56 157 GLN B N 1
ATOM 3149 C CA . GLN B 1 157 ? 9.453 -5.215 -10.797 1 97.56 157 GLN B CA 1
ATOM 3150 C C . GLN B 1 157 ? 7.938 -5.324 -10.938 1 97.56 157 GLN B C 1
ATOM 3152 O O . GLN B 1 157 ? 7.375 -4.945 -11.969 1 97.56 157 GLN B O 1
ATOM 3157 N N . ILE B 1 158 ? 7.316 -5.887 -9.945 1 98.44 158 ILE B N 1
ATOM 3158 C CA . ILE B 1 158 ? 5.859 -5.902 -9.891 1 98.44 158 ILE B CA 1
ATOM 3159 C C . ILE B 1 158 ? 5.352 -4.637 -9.203 1 98.44 158 ILE B C 1
ATOM 3161 O O . ILE B 1 158 ? 5.809 -4.289 -8.109 1 98.44 158 ILE B O 1
ATOM 3165 N N . PHE B 1 159 ? 4.324 -3.961 -9.828 1 98.56 159 PHE B N 1
ATOM 3166 C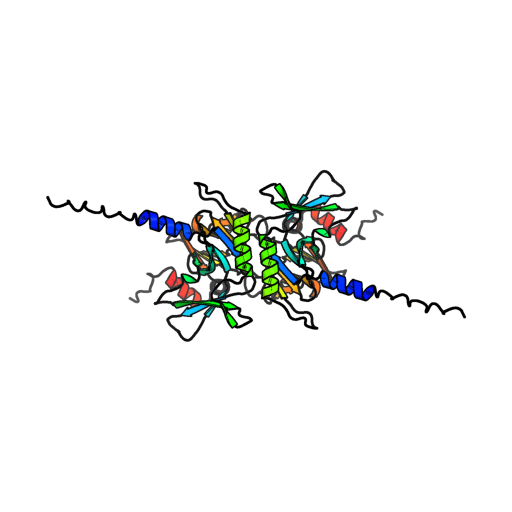 CA . PHE B 1 159 ? 3.863 -2.682 -9.305 1 98.56 159 PHE B CA 1
ATOM 3167 C C . PHE B 1 159 ? 2.518 -2.836 -8.602 1 98.56 159 PHE B C 1
ATOM 3169 O O . PHE B 1 159 ? 2.102 -1.958 -7.844 1 98.56 159 PHE B O 1
ATOM 3176 N N . GLY B 1 160 ? 1.871 -3.918 -8.883 1 98.5 160 GLY B N 1
ATOM 3177 C CA . GLY B 1 160 ? 0.562 -4.152 -8.297 1 98.5 160 GLY B CA 1
ATOM 3178 C C . GLY B 1 160 ? -0.024 -5.504 -8.672 1 98.5 160 GLY B C 1
ATOM 3179 O O . GLY B 1 160 ? 0.632 -6.309 -9.336 1 98.5 160 GLY B O 1
ATOM 3180 N N . TRP B 1 161 ? -1.199 -5.715 -8.141 1 98.56 161 TRP B N 1
ATOM 3181 C CA . TRP B 1 161 ? -1.96 -6.945 -8.344 1 98.56 161 TRP B CA 1
ATOM 3182 C C . TRP B 1 161 ? -3.408 -6.633 -8.711 1 98.56 161 TRP B C 1
ATOM 3184 O O . TRP B 1 161 ? -4.023 -5.738 -8.125 1 98.56 161 TRP B O 1
ATOM 3194 N N . ARG B 1 162 ? -3.898 -7.395 -9.664 1 97.94 162 ARG B N 1
ATOM 3195 C CA . ARG B 1 162 ? -5.293 -7.242 -10.07 1 97.94 162 ARG B CA 1
ATOM 3196 C C . ARG B 1 162 ? -6.094 -8.5 -9.766 1 97.94 162 ARG B C 1
ATOM 3198 O O . ARG B 1 162 ? -5.664 -9.609 -10.094 1 97.94 162 ARG B O 1
ATOM 3205 N N . LEU B 1 163 ? -7.152 -8.266 -9.109 1 97 163 LEU B N 1
ATOM 3206 C CA . LEU B 1 163 ? -8.125 -9.328 -8.898 1 97 163 LEU B CA 1
ATOM 3207 C C . LEU B 1 163 ? -9.273 -9.227 -9.898 1 97 163 LEU B C 1
ATOM 3209 O O . LEU B 1 163 ? -9.898 -8.172 -10.023 1 97 163 LEU B O 1
ATOM 3213 N N . TYR B 1 164 ? -9.508 -10.359 -10.562 1 95.12 164 TYR B N 1
ATOM 3214 C CA . TYR B 1 164 ? -10.586 -10.414 -11.539 1 95.12 164 TYR B CA 1
ATOM 3215 C C . TYR B 1 164 ? -11.789 -11.172 -10.984 1 95.12 164 TYR B C 1
ATOM 3217 O O . TYR B 1 164 ? -11.672 -11.898 -10 1 95.12 164 TYR B O 1
ATOM 3225 N N . SER B 1 165 ? -12.945 -10.953 -11.633 1 92.69 165 SER B N 1
ATOM 3226 C CA . SER B 1 165 ? -14.219 -11.484 -11.148 1 92.69 165 SER B CA 1
ATOM 3227 C C . SER B 1 165 ? -14.219 -13.008 -11.148 1 92.69 165 SER B C 1
ATOM 3229 O O . SER B 1 165 ? -15.023 -13.633 -10.461 1 92.69 165 SER B O 1
ATOM 3231 N N . ASP B 1 166 ? -13.398 -13.617 -11.922 1 91.75 166 ASP B N 1
ATOM 3232 C CA . ASP B 1 166 ? -13.32 -15.078 -11.945 1 91.75 166 ASP B CA 1
ATOM 3233 C C . ASP B 1 166 ? -12.406 -15.594 -10.836 1 91.75 166 ASP B C 1
ATOM 3235 O O . ASP B 1 166 ? -12.195 -16.797 -10.711 1 91.75 166 ASP B O 1
ATOM 3239 N N . GLY B 1 167 ? -11.82 -14.672 -10.109 1 93.38 167 GLY B N 1
ATOM 3240 C CA . GLY B 1 167 ? -11.016 -15.055 -8.969 1 93.38 167 GLY B CA 1
ATOM 3241 C C . GLY B 1 167 ? -9.523 -15.055 -9.266 1 93.38 167 GLY B C 1
ATOM 3242 O O . GLY B 1 167 ? -8.711 -15.219 -8.352 1 93.38 167 GLY B O 1
ATOM 3243 N N . ASN B 1 168 ? -9.219 -14.875 -10.484 1 93.88 168 ASN B N 1
ATOM 3244 C CA . ASN B 1 168 ? -7.812 -14.852 -10.852 1 93.88 168 ASN B CA 1
ATOM 3245 C C . ASN B 1 168 ? -7.133 -13.562 -10.391 1 93.88 168 ASN B C 1
ATOM 3247 O O . ASN B 1 168 ? -7.73 -12.492 -10.43 1 93.88 168 ASN B O 1
ATOM 3251 N N . ILE B 1 169 ? -5.859 -13.766 -9.984 1 97.25 169 ILE B N 1
ATOM 3252 C CA . ILE B 1 169 ? -5.027 -12.633 -9.578 1 97.25 169 ILE B CA 1
ATOM 3253 C C . ILE B 1 169 ? -3.812 -12.539 -10.5 1 97.25 169 ILE B C 1
ATOM 3255 O O . ILE B 1 169 ? -3.094 -13.516 -10.695 1 97.25 169 ILE B O 1
ATOM 3259 N N . GLU B 1 170 ? -3.58 -11.344 -11.031 1 97.5 170 GLU B N 1
ATOM 3260 C CA . GLU B 1 170 ? -2.471 -11.133 -11.961 1 97.5 170 GLU B CA 1
ATOM 3261 C C . GLU B 1 170 ? -1.517 -10.062 -11.438 1 97.5 170 GLU B C 1
ATOM 3263 O O . GLU B 1 170 ? -1.954 -9.055 -10.891 1 97.5 170 GLU B O 1
ATOM 3268 N N . ALA B 1 171 ? -0.255 -10.32 -11.641 1 98.31 171 ALA B N 1
ATOM 3269 C CA . ALA B 1 171 ? 0.76 -9.312 -11.352 1 98.31 171 ALA B CA 1
ATOM 3270 C C . ALA B 1 171 ? 0.79 -8.242 -12.438 1 98.31 171 ALA B C 1
ATOM 3272 O O . ALA B 1 171 ? 0.644 -8.547 -13.625 1 98.31 171 ALA B O 1
ATOM 3273 N N . LEU B 1 172 ? 1.027 -7.008 -12 1 98.69 172 LEU B N 1
ATOM 3274 C CA . LEU B 1 172 ? 1.104 -5.891 -12.938 1 98.69 172 LEU B CA 1
ATOM 3275 C C . LEU B 1 172 ? 2.555 -5.496 -13.195 1 98.69 172 LEU B C 1
ATOM 3277 O O . LEU B 1 172 ? 3.287 -5.164 -12.258 1 98.69 172 LEU B O 1
ATOM 3281 N N . LEU B 1 173 ? 2.898 -5.562 -14.406 1 98.38 173 LEU B N 1
ATOM 3282 C CA . LEU B 1 173 ? 4.219 -5.16 -14.875 1 98.38 173 LEU B CA 1
ATOM 3283 C C . LEU B 1 173 ? 4.133 -3.887 -15.711 1 98.38 173 LEU B C 1
ATOM 3285 O O . LEU B 1 173 ? 3.062 -3.539 -16.203 1 98.38 173 LEU B O 1
ATOM 3289 N N . ALA B 1 174 ? 5.277 -3.254 -15.852 1 98.25 174 ALA B N 1
ATOM 3290 C CA . ALA B 1 174 ? 5.266 -1.971 -16.547 1 98.25 174 ALA B CA 1
ATOM 3291 C C . ALA B 1 174 ? 5.855 -2.104 -17.953 1 98.25 174 ALA B C 1
ATOM 3293 O O . ALA B 1 174 ? 6.859 -2.793 -18.141 1 98.25 174 ALA B O 1
ATOM 3294 N N . ASP B 1 175 ? 5.16 -1.483 -18.891 1 97.31 175 ASP B N 1
ATOM 3295 C CA . ASP B 1 175 ? 5.773 -1.174 -20.172 1 97.31 175 ASP B CA 1
ATOM 3296 C C . ASP B 1 175 ? 6.645 0.077 -20.078 1 97.31 175 ASP B C 1
ATOM 3298 O O . ASP B 1 175 ? 6.129 1.197 -20.062 1 97.31 175 ASP B O 1
ATOM 3302 N N . GLU B 1 176 ? 7.871 -0.101 -20.141 1 95 176 GLU B N 1
ATOM 3303 C CA . GLU B 1 176 ? 8.828 0.974 -19.891 1 95 176 GLU B CA 1
ATOM 3304 C C . GLU B 1 176 ? 8.68 2.096 -20.906 1 95 176 GLU B C 1
ATOM 3306 O O . GLU B 1 176 ? 8.906 3.266 -20.594 1 95 176 GLU B O 1
ATOM 3311 N N . GLU B 1 177 ? 8.289 1.803 -22.031 1 96.12 177 GLU B N 1
ATOM 3312 C CA . GLU B 1 177 ? 8.172 2.787 -23.109 1 96.12 177 GLU B CA 1
ATOM 3313 C C . GLU B 1 177 ? 6.926 3.65 -22.922 1 96.12 177 GLU B C 1
ATOM 3315 O O . GLU B 1 177 ? 6.797 4.703 -23.547 1 96.12 177 GLU B O 1
ATOM 3320 N N . GLN B 1 178 ? 6.113 3.236 -22.031 1 97.31 178 GLN B N 1
ATOM 3321 C CA . GLN B 1 178 ? 4.844 3.934 -21.891 1 97.31 178 GLN B CA 1
ATOM 3322 C C . GLN B 1 178 ? 4.785 4.695 -20.562 1 97.31 178 GLN B C 1
ATOM 3324 O O . GLN B 1 178 ? 3.744 5.258 -20.203 1 97.31 178 GLN B O 1
ATOM 3329 N N . ILE B 1 179 ? 5.84 4.699 -19.859 1 96.12 179 ILE B N 1
ATOM 3330 C CA . ILE B 1 179 ? 5.863 5.395 -18.578 1 96.12 179 ILE B CA 1
ATOM 3331 C C . ILE B 1 179 ? 5.832 6.902 -18.812 1 96.12 179 ILE B C 1
ATOM 3333 O O . ILE B 1 179 ? 6.711 7.453 -19.484 1 96.12 179 ILE B O 1
ATOM 3337 N N . GLN B 1 180 ? 4.824 7.562 -18.203 1 93.25 180 GLN B N 1
ATOM 3338 C CA . GLN B 1 180 ? 4.664 9 -18.375 1 93.25 180 GLN B CA 1
ATOM 3339 C C . GLN B 1 180 ? 4.953 9.75 -17.078 1 93.25 180 GLN B C 1
ATOM 3341 O O . GLN B 1 180 ? 5.262 10.945 -17.094 1 93.25 180 GLN B O 1
ATOM 3346 N N . SER B 1 181 ? 4.75 9.023 -16 1 94 181 SER B N 1
ATOM 3347 C CA . SER B 1 181 ? 4.934 9.641 -14.688 1 94 181 SER B CA 1
ATOM 3348 C C . SER B 1 181 ? 5.723 8.727 -13.75 1 94 181 SER B C 1
ATOM 3350 O O . SER B 1 181 ? 5.672 7.504 -13.883 1 94 181 SER B O 1
ATOM 3352 N N . VAL B 1 182 ? 6.449 9.383 -12.922 1 93.69 182 VAL B N 1
ATOM 3353 C CA . VAL B 1 182 ? 7.195 8.648 -11.898 1 93.69 182 VAL B CA 1
ATOM 3354 C C . VAL B 1 182 ? 6.891 9.234 -10.523 1 93.69 182 VAL B C 1
ATOM 3356 O O . VAL B 1 182 ? 6.688 10.438 -10.383 1 93.69 182 VAL B O 1
ATOM 3359 N N . PRO B 1 183 ? 6.82 8.359 -9.453 1 96.88 183 PRO B N 1
ATOM 3360 C CA . PRO B 1 183 ? 6.926 6.902 -9.531 1 96.88 183 PRO B CA 1
ATOM 3361 C C . PRO B 1 183 ? 5.711 6.254 -10.188 1 96.88 183 PRO B C 1
ATOM 3363 O O . PRO B 1 183 ? 4.645 6.871 -10.258 1 96.88 183 PRO B O 1
ATOM 3366 N N . VAL B 1 184 ? 5.938 5.051 -10.734 1 97.81 184 VAL B N 1
ATOM 3367 C CA . VAL B 1 184 ? 4.824 4.273 -11.258 1 97.81 184 VAL B CA 1
ATOM 3368 C C . VAL B 1 184 ? 3.938 3.791 -10.109 1 97.81 184 VAL B C 1
ATOM 3370 O O . VAL B 1 184 ? 4.441 3.311 -9.094 1 97.81 184 VAL B O 1
ATOM 3373 N N . VAL B 1 185 ? 2.637 3.986 -10.289 1 97.44 185 VAL B N 1
ATOM 3374 C CA . VAL B 1 185 ? 1.698 3.508 -9.281 1 97.44 185 VAL B CA 1
ATOM 3375 C C . VAL B 1 185 ? 0.768 2.465 -9.891 1 97.44 185 VAL B C 1
ATOM 3377 O O . VAL B 1 185 ? 0.697 2.33 -11.117 1 97.44 185 VAL B O 1
ATOM 3380 N N . ALA B 1 186 ? -0.011 1.795 -9.086 1 97.12 186 ALA B N 1
ATOM 3381 C CA . ALA B 1 186 ? -0.731 0.586 -9.477 1 97.12 186 ALA B CA 1
ATOM 3382 C C . ALA B 1 186 ? -1.859 0.911 -10.445 1 97.12 186 ALA B C 1
ATOM 3384 O O . ALA B 1 186 ? -2.402 0.016 -11.102 1 97.12 186 ALA B O 1
ATOM 3385 N N . THR B 1 187 ? -2.227 2.143 -10.602 1 94.81 187 THR B N 1
ATOM 3386 C CA . THR B 1 187 ? -3.355 2.512 -11.445 1 94.81 187 THR B CA 1
ATOM 3387 C C . THR B 1 187 ? -2.871 3.068 -12.781 1 94.81 187 THR B C 1
ATOM 3389 O O . THR B 1 187 ? -3.676 3.484 -13.617 1 94.81 187 THR B O 1
ATOM 3392 N N . ASP B 1 188 ? -1.621 3.066 -13.023 1 97.56 188 ASP B N 1
ATOM 3393 C CA . ASP B 1 188 ? -1.07 3.678 -14.234 1 97.56 188 ASP B CA 1
ATOM 3394 C C . ASP B 1 188 ? -1.438 2.871 -15.477 1 97.56 188 ASP B C 1
ATOM 3396 O O . ASP B 1 188 ? -1.417 1.639 -15.453 1 97.56 188 ASP B O 1
ATOM 3400 N N . PRO B 1 189 ? -1.637 3.584 -16.531 1 97.19 189 PRO B N 1
ATOM 3401 C CA . PRO B 1 189 ? -2.029 2.893 -17.766 1 97.19 189 PRO B CA 1
ATOM 3402 C C . PRO B 1 189 ? -0.881 2.105 -18.391 1 97.19 189 PRO B C 1
ATOM 3404 O O . PRO B 1 189 ? -1.11 1.252 -19.25 1 97.19 189 PRO B O 1
ATOM 3407 N N . CYS B 1 190 ? 0.288 2.367 -18.031 1 98.25 190 CYS B N 1
ATOM 3408 C CA . CYS B 1 190 ? 1.437 1.67 -18.594 1 98.25 190 CYS B CA 1
ATOM 3409 C C . CYS B 1 190 ? 1.531 0.247 -18.062 1 98.25 190 CYS B C 1
ATOM 3411 O O . CYS B 1 190 ? 2.328 -0.555 -18.547 1 98.25 190 CYS B O 1
ATOM 3413 N N . LEU B 1 191 ? 0.771 -0.064 -17.078 1 98.5 191 LEU B N 1
ATOM 3414 C CA . LEU B 1 191 ? 0.86 -1.381 -16.453 1 98.5 191 LEU B CA 1
ATOM 3415 C C . LEU B 1 191 ? 0.022 -2.4 -17.219 1 98.5 191 LEU B C 1
ATOM 3417 O O . LEU B 1 191 ? -1.028 -2.061 -17.766 1 98.5 191 LEU B O 1
ATOM 3421 N N . TYR B 1 192 ? 0.482 -3.592 -17.25 1 98.12 192 TYR B N 1
ATOM 3422 C CA . TYR B 1 192 ? -0.214 -4.695 -17.906 1 98.12 192 TYR B CA 1
ATOM 3423 C C . TYR B 1 192 ? -0.085 -5.977 -17.094 1 98.12 192 TYR B C 1
ATOM 3425 O O . TYR B 1 192 ? 0.903 -6.172 -16.375 1 98.12 192 TYR B O 1
ATOM 3433 N N . PRO B 1 193 ? -1.106 -6.867 -17.203 1 97.38 193 PRO B N 1
ATOM 3434 C CA . PRO B 1 193 ? -0.987 -8.172 -16.531 1 97.38 193 PRO B CA 1
ATOM 3435 C C . PRO B 1 193 ? 0.153 -9.016 -17.094 1 97.38 193 PRO B C 1
ATOM 3437 O O . PRO B 1 193 ? 0.299 -9.125 -18.312 1 97.38 193 PRO B O 1
ATOM 3440 N N . GLY B 1 194 ? 0.921 -9.578 -16.234 1 96.44 194 GLY B N 1
ATOM 3441 C CA . GLY B 1 194 ? 2.111 -10.312 -16.625 1 96.44 194 GLY B CA 1
ATOM 3442 C C . GLY B 1 194 ? 1.837 -11.383 -17.672 1 96.44 194 GLY B C 1
ATOM 3443 O O . GLY B 1 194 ? 2.502 -11.43 -18.703 1 96.44 194 GLY B O 1
ATOM 3444 N N . HIS B 1 195 ? 0.818 -12.109 -17.5 1 94.31 195 HIS B N 1
ATOM 3445 C CA . HIS B 1 195 ? 0.557 -13.266 -18.344 1 94.31 195 HIS B CA 1
ATOM 3446 C C . HIS B 1 195 ? -0.066 -12.836 -19.672 1 94.31 195 HIS B C 1
ATOM 3448 O O . HIS B 1 195 ? -0.251 -13.656 -20.578 1 94.31 195 HIS B O 1
ATOM 3454 N N . SER B 1 196 ? -0.394 -11.625 -19.797 1 94 196 SER B N 1
ATOM 3455 C CA . SER B 1 196 ? -0.891 -11.133 -21.078 1 94 196 SER B CA 1
ATOM 3456 C C . SER B 1 196 ? 0.235 -11.016 -22.094 1 94 196 SER B C 1
ATOM 3458 O O . SER B 1 196 ? -0.011 -11.031 -23.312 1 94 196 SER B O 1
ATOM 3460 N N . ARG B 1 197 ? 1.44 -10.93 -21.625 1 93.44 197 ARG B N 1
ATOM 3461 C CA . ARG B 1 197 ? 2.545 -10.703 -22.547 1 93.44 197 ARG B CA 1
ATOM 3462 C C . ARG B 1 197 ? 3.629 -11.758 -22.375 1 93.44 197 ARG B C 1
ATOM 3464 O O . ARG B 1 197 ? 4.488 -11.914 -23.25 1 93.44 197 ARG B O 1
ATOM 3471 N N . HIS B 1 198 ? 3.627 -12.391 -21.25 1 92.94 198 HIS B N 1
ATOM 3472 C CA . HIS B 1 198 ? 4.684 -13.359 -20.969 1 92.94 198 HIS B CA 1
ATOM 3473 C C . HIS B 1 198 ? 4.109 -14.75 -20.719 1 92.94 198 HIS B C 1
ATOM 3475 O O . HIS B 1 198 ? 3.131 -14.898 -19.984 1 92.94 198 HIS B O 1
ATOM 3481 N N . ARG B 1 199 ? 4.773 -15.688 -21.25 1 90.12 199 ARG B N 1
ATOM 3482 C CA . ARG B 1 199 ? 4.324 -17.062 -21.094 1 90.12 199 ARG B CA 1
ATOM 3483 C C . ARG B 1 199 ? 4.535 -17.562 -19.672 1 90.12 199 ARG B C 1
ATOM 3485 O O . ARG B 1 199 ? 3.68 -18.25 -19.109 1 90.12 199 ARG B O 1
ATOM 3492 N N . VAL B 1 200 ? 5.715 -17.188 -19.203 1 89.25 200 VAL B N 1
ATOM 3493 C CA . VAL B 1 200 ? 6.066 -17.594 -17.859 1 89.25 200 VAL B CA 1
ATOM 3494 C C . VAL B 1 200 ? 6.363 -16.359 -17 1 89.25 200 VAL B C 1
ATOM 3496 O O . VAL B 1 200 ? 7.059 -15.445 -17.453 1 89.25 200 VAL B O 1
ATOM 3499 N N . VAL B 1 201 ? 5.777 -16.344 -15.883 1 93.56 201 VAL B N 1
ATOM 3500 C CA . VAL B 1 201 ? 6.023 -15.305 -14.898 1 93.56 201 VAL B CA 1
ATOM 3501 C C . VAL B 1 201 ? 6.309 -15.945 -13.539 1 93.56 201 VAL B C 1
ATOM 3503 O O . VAL B 1 201 ? 5.395 -16.438 -12.875 1 93.56 201 VAL B O 1
ATOM 3506 N N . TYR B 1 202 ? 7.609 -15.898 -13.141 1 92.62 202 TYR B N 1
ATOM 3507 C CA . TYR B 1 202 ? 8.023 -16.469 -11.867 1 92.62 202 TYR B CA 1
ATOM 3508 C C . TYR B 1 202 ? 8.312 -15.375 -10.852 1 92.62 202 TYR B C 1
ATOM 3510 O O . TYR B 1 202 ? 9.094 -14.461 -11.117 1 92.62 202 TYR B O 1
ATOM 3518 N N . PHE B 1 203 ? 7.805 -15.539 -9.695 1 94.94 203 PHE B N 1
ATOM 3519 C CA . PHE B 1 203 ? 7.918 -14.477 -8.703 1 94.94 203 PHE B CA 1
ATOM 3520 C C . PHE B 1 203 ? 9.102 -14.734 -7.773 1 94.94 203 PHE B C 1
ATOM 3522 O O . PHE B 1 203 ? 9.352 -15.867 -7.371 1 94.94 203 PHE B O 1
ATOM 3529 N N . PHE B 1 204 ? 9.742 -13.617 -7.457 1 92.44 204 PHE B N 1
ATOM 3530 C CA . PHE B 1 204 ? 10.852 -13.625 -6.512 1 92.44 204 PHE B CA 1
ATOM 3531 C C . PHE B 1 204 ? 10.68 -12.523 -5.473 1 92.44 204 PHE B C 1
ATOM 3533 O O . PHE B 1 204 ? 10.211 -11.43 -5.789 1 92.44 204 PHE B O 1
ATOM 3540 N N . GLN B 1 205 ? 11.086 -12.852 -4.301 1 93.06 205 GLN B N 1
ATOM 3541 C CA . GLN B 1 205 ? 11.172 -11.82 -3.27 1 93.06 205 GLN B CA 1
ATOM 3542 C C . GLN B 1 205 ? 12.219 -10.773 -3.637 1 93.06 205 GLN B C 1
ATOM 3544 O O . GLN B 1 205 ? 13.125 -11.031 -4.434 1 93.06 205 GLN B O 1
ATOM 3549 N N . ARG B 1 206 ? 12.062 -9.703 -3.021 1 95.62 206 ARG B N 1
ATOM 3550 C CA . ARG B 1 206 ? 12.93 -8.562 -3.289 1 95.62 206 ARG B CA 1
ATOM 3551 C C . ARG B 1 206 ? 14.391 -8.914 -3.068 1 95.62 206 ARG B C 1
ATOM 3553 O O . ARG B 1 206 ? 15.25 -8.562 -3.877 1 95.62 206 ARG B O 1
ATOM 3560 N N . GLN B 1 207 ? 14.672 -9.648 -2.045 1 92.44 207 GLN B N 1
ATOM 3561 C CA . GLN B 1 207 ? 16.047 -10.008 -1.722 1 92.44 207 GLN B CA 1
ATOM 3562 C C . GLN B 1 207 ? 16.672 -10.859 -2.826 1 92.44 207 GLN B C 1
ATOM 3564 O O . GLN B 1 207 ? 17.812 -10.617 -3.234 1 92.44 207 GLN B O 1
ATOM 3569 N N . ILE B 1 208 ? 15.984 -11.789 -3.252 1 91.38 208 ILE B N 1
ATOM 3570 C CA . ILE B 1 208 ? 16.469 -12.68 -4.305 1 91.38 208 ILE B CA 1
ATOM 3571 C C . ILE B 1 208 ? 16.625 -11.891 -5.605 1 91.38 208 ILE B C 1
ATOM 3573 O O . ILE B 1 208 ? 17.625 -12.055 -6.32 1 91.38 208 ILE B O 1
ATOM 3577 N N . ALA B 1 209 ? 15.672 -11.07 -5.879 1 93.12 209 ALA B N 1
ATOM 3578 C CA . ALA B 1 209 ? 15.742 -10.242 -7.082 1 93.12 209 ALA B CA 1
ATOM 3579 C C . ALA B 1 209 ? 17 -9.375 -7.074 1 93.12 209 ALA B C 1
ATOM 3581 O O . ALA B 1 209 ? 17.656 -9.219 -8.102 1 93.12 209 ALA B O 1
ATOM 3582 N N . ASN B 1 210 ? 17.297 -8.875 -5.934 1 93.69 210 ASN B N 1
ATOM 3583 C CA . ASN B 1 210 ? 18.5 -8.039 -5.824 1 93.69 210 ASN B CA 1
ATOM 3584 C C . ASN B 1 210 ? 19.766 -8.867 -5.973 1 93.69 210 ASN B C 1
ATOM 3586 O O . ASN B 1 210 ? 20.766 -8.398 -6.531 1 93.69 210 ASN B O 1
ATOM 3590 N N . LEU B 1 211 ? 19.75 -10.062 -5.543 1 92.56 211 LEU B N 1
ATOM 3591 C CA . LEU B 1 211 ? 20.875 -10.961 -5.742 1 92.56 211 LEU B CA 1
ATOM 3592 C C . LEU B 1 211 ? 21.078 -11.266 -7.223 1 92.56 211 LEU B C 1
ATOM 3594 O O . LEU B 1 211 ? 22.203 -11.312 -7.711 1 92.56 211 LEU B O 1
ATOM 3598 N N . ILE B 1 212 ? 20.016 -11.461 -7.859 1 89.19 212 ILE B N 1
ATOM 3599 C CA . ILE B 1 212 ? 20.062 -11.719 -9.297 1 89.19 212 ILE B CA 1
ATOM 3600 C C . ILE B 1 212 ? 20.625 -10.492 -10.016 1 89.19 212 ILE B C 1
ATOM 3602 O O . ILE B 1 212 ? 21.516 -10.609 -10.852 1 89.19 212 ILE B O 1
ATOM 3606 N N . ARG B 1 213 ? 20.078 -9.367 -9.625 1 88.88 213 ARG B N 1
ATOM 3607 C CA . ARG B 1 213 ? 20.5 -8.109 -10.234 1 88.88 213 ARG B CA 1
ATOM 3608 C C . ARG B 1 213 ? 22 -7.875 -10.023 1 88.88 213 ARG B C 1
ATOM 3610 O O . ARG B 1 213 ? 22.688 -7.352 -10.898 1 88.88 213 ARG B O 1
ATOM 3617 N N . ASN B 1 214 ? 22.453 -8.273 -8.906 1 91 214 ASN B N 1
ATOM 3618 C CA . ASN B 1 214 ? 23.859 -8.078 -8.547 1 91 214 ASN B CA 1
ATOM 3619 C C . ASN B 1 214 ? 24.719 -9.242 -9.031 1 91 214 ASN B C 1
ATOM 3621 O O . ASN B 1 214 ? 25.891 -9.344 -8.664 1 91 214 ASN B O 1
ATOM 3625 N N . GLU B 1 215 ? 24.125 -10.172 -9.742 1 91.12 215 GLU B N 1
ATOM 3626 C CA . GLU B 1 215 ? 24.797 -11.289 -10.391 1 91.12 215 GLU B CA 1
ATOM 3627 C C . GLU B 1 215 ? 25.453 -12.211 -9.367 1 91.12 215 GLU B C 1
ATOM 3629 O O . GLU B 1 215 ? 26.594 -12.648 -9.555 1 91.12 215 GLU B O 1
ATOM 3634 N N . ASP B 1 216 ? 24.734 -12.375 -8.336 1 91.44 216 ASP B N 1
ATOM 3635 C CA . ASP B 1 216 ? 25.203 -13.352 -7.359 1 91.44 216 ASP B CA 1
ATOM 3636 C C . ASP B 1 216 ? 25.344 -14.742 -7.988 1 91.44 216 ASP B C 1
ATOM 3638 O O . ASP B 1 216 ? 24.359 -15.289 -8.5 1 91.44 216 ASP B O 1
ATOM 3642 N N . ALA B 1 217 ? 26.406 -15.375 -7.863 1 90.75 217 ALA B N 1
ATOM 3643 C CA . ALA B 1 217 ? 26.734 -16.594 -8.602 1 90.75 217 ALA B CA 1
ATOM 3644 C C . ALA B 1 217 ? 25.828 -17.75 -8.172 1 90.75 217 ALA B C 1
ATOM 3646 O O . ALA B 1 217 ? 25.281 -18.469 -9.016 1 90.75 217 ALA B O 1
ATOM 3647 N N . ALA B 1 218 ? 25.719 -17.859 -6.941 1 89.06 218 ALA B N 1
ATOM 3648 C CA . ALA B 1 218 ? 24.906 -18.969 -6.426 1 89.06 218 ALA B CA 1
ATOM 3649 C C . ALA B 1 218 ? 23.453 -18.844 -6.887 1 89.06 218 ALA B C 1
ATOM 3651 O O . ALA B 1 218 ? 22.828 -19.828 -7.293 1 89.06 218 ALA B O 1
ATOM 3652 N N . THR B 1 219 ? 22.969 -17.672 -6.859 1 87.12 219 THR B N 1
ATOM 3653 C CA . THR B 1 219 ? 21.578 -17.422 -7.238 1 87.12 219 THR B CA 1
ATOM 3654 C C . THR B 1 219 ? 21.391 -17.625 -8.742 1 87.12 219 THR B C 1
ATOM 3656 O O . THR B 1 219 ? 20.406 -18.234 -9.164 1 87.12 219 THR B O 1
ATOM 3659 N N . LEU B 1 220 ? 22.312 -17.25 -9.5 1 86.5 220 LEU B N 1
ATOM 3660 C CA . LEU B 1 220 ? 22.219 -17.391 -10.953 1 86.5 220 LEU B CA 1
ATOM 3661 C C . LEU B 1 220 ? 22.281 -18.859 -11.359 1 86.5 220 LEU B C 1
ATOM 3663 O O . LEU B 1 220 ? 21.594 -19.281 -12.297 1 86.5 220 LEU B O 1
ATOM 3667 N N . GLU B 1 221 ? 23.031 -19.531 -10.68 1 83.75 221 GLU B N 1
ATOM 3668 C CA . GLU B 1 221 ? 23.125 -20.969 -10.945 1 83.75 221 GLU B CA 1
ATOM 3669 C C . GLU B 1 221 ? 21.797 -21.656 -10.656 1 83.75 221 GLU B C 1
ATOM 3671 O O . GLU B 1 221 ? 21.328 -22.484 -11.445 1 83.75 221 GLU B O 1
ATOM 3676 N N . ALA B 1 222 ? 21.219 -21.281 -9.578 1 80.81 222 ALA B N 1
ATOM 3677 C CA . ALA B 1 222 ? 19.922 -21.844 -9.211 1 80.81 222 ALA B CA 1
ATOM 3678 C C . ALA B 1 222 ? 18.859 -21.5 -10.25 1 80.81 222 ALA B C 1
ATOM 3680 O O . ALA B 1 222 ? 18.031 -22.344 -10.617 1 80.81 222 ALA B O 1
ATOM 3681 N N . LEU B 1 223 ? 18.953 -20.344 -10.695 1 82 223 LEU B N 1
ATOM 3682 C CA . LEU B 1 223 ? 18 -19.859 -11.688 1 82 223 LEU B CA 1
ATOM 3683 C C . LEU B 1 223 ? 18.156 -20.625 -13 1 82 223 LEU B C 1
ATOM 3685 O O . LEU B 1 223 ? 17.172 -20.969 -13.648 1 82 223 LEU B O 1
ATOM 3689 N N . ALA B 1 224 ? 19.344 -20.859 -13.344 1 78.31 224 ALA B N 1
ATOM 3690 C CA . ALA B 1 224 ? 19.641 -21.578 -14.57 1 78.31 224 ALA B CA 1
ATOM 3691 C C . ALA B 1 224 ? 19.047 -22.984 -14.531 1 78.31 224 ALA B C 1
ATOM 3693 O O . ALA B 1 224 ? 18.547 -23.484 -15.539 1 78.31 224 ALA B O 1
ATOM 3694 N N . MET B 1 225 ? 19.078 -23.5 -13.43 1 75.75 225 MET B N 1
ATOM 3695 C CA . MET B 1 225 ? 18.531 -24.844 -13.25 1 75.75 225 MET B CA 1
ATOM 3696 C C . MET B 1 225 ? 17.016 -24.828 -13.383 1 75.75 225 MET B C 1
ATOM 3698 O O . MET B 1 225 ? 16.422 -25.812 -13.852 1 75.75 225 MET B O 1
ATOM 3702 N N . MET B 1 226 ? 16.531 -23.75 -12.953 1 71.31 226 MET B N 1
ATOM 3703 C CA . MET B 1 226 ? 15.07 -23.625 -12.961 1 71.31 226 MET B CA 1
ATOM 3704 C C . MET B 1 226 ? 14.562 -23.359 -14.375 1 71.31 226 MET B C 1
ATOM 3706 O O . MET B 1 226 ? 13.547 -23.922 -14.789 1 71.31 226 MET B O 1
ATOM 3710 N N . VAL B 1 227 ? 15.25 -22.5 -15.055 1 67.88 227 VAL B N 1
ATOM 3711 C CA . VAL B 1 227 ? 14.75 -22.031 -16.344 1 67.88 227 VAL B CA 1
ATOM 3712 C C . VAL B 1 227 ? 15.203 -22.969 -17.453 1 67.88 227 VAL B C 1
ATOM 3714 O O . VAL B 1 227 ? 14.5 -23.141 -18.453 1 67.88 227 VAL B O 1
ATOM 3717 N N . MET B 1 228 ? 16.469 -23.469 -17.453 1 61.72 228 MET B N 1
ATOM 3718 C CA . MET B 1 228 ? 17.016 -24.328 -18.5 1 61.72 228 MET B CA 1
ATOM 3719 C C . MET B 1 228 ? 17.312 -25.719 -17.938 1 61.72 228 MET B C 1
ATOM 3721 O O . MET B 1 228 ? 18.484 -26.125 -17.859 1 61.72 228 MET B O 1
ATOM 3725 N N . PRO B 1 229 ? 16.359 -26.391 -17.547 1 55.69 229 PRO B N 1
ATOM 3726 C CA . PRO B 1 229 ? 16.719 -27.688 -16.953 1 55.69 229 PRO B CA 1
ATOM 3727 C C . PRO B 1 229 ? 17.609 -28.531 -17.859 1 55.69 229 PRO B C 1
ATOM 3729 O O . PRO B 1 229 ? 18.438 -29.297 -17.375 1 55.69 229 PRO B O 1
ATOM 3732 N N . ASP B 1 230 ? 17.312 -28.625 -19.109 1 53.66 230 ASP B N 1
ATOM 3733 C CA . ASP B 1 230 ? 18.016 -29.562 -19.984 1 53.66 230 ASP B CA 1
ATOM 3734 C C . ASP B 1 230 ? 19.453 -29.109 -20.219 1 53.66 230 ASP B C 1
ATOM 3736 O O . ASP B 1 230 ? 20.234 -29.828 -20.859 1 53.66 230 ASP B O 1
ATOM 3740 N N . SER B 1 231 ? 19.828 -27.984 -20.031 1 45.47 231 SER B N 1
ATOM 3741 C CA . SER B 1 231 ? 21.172 -27.641 -20.469 1 45.47 231 SER B CA 1
ATOM 3742 C C . SER B 1 231 ? 22.203 -28.109 -19.438 1 45.47 231 SER B C 1
ATOM 3744 O O . SER B 1 231 ? 22.828 -27.281 -18.766 1 45.47 231 SER B O 1
ATOM 3746 N N . SER B 1 232 ? 21.984 -29.031 -18.672 1 43.41 232 SER B N 1
ATOM 3747 C CA . SER B 1 232 ? 23.078 -29.641 -17.906 1 43.41 232 SER B CA 1
ATOM 3748 C C . SER B 1 232 ? 24.25 -29.984 -18.812 1 43.41 232 SER B C 1
ATOM 3750 O O . SER B 1 232 ? 24.062 -30.547 -19.891 1 43.41 232 SER B O 1
ATOM 3752 N N . PRO B 1 233 ? 25.422 -29.344 -18.672 1 42.72 233 PRO B N 1
ATOM 3753 C CA . PRO B 1 233 ? 26.562 -29.797 -19.469 1 42.72 233 PRO B CA 1
ATOM 3754 C C . PRO B 1 233 ? 26.734 -3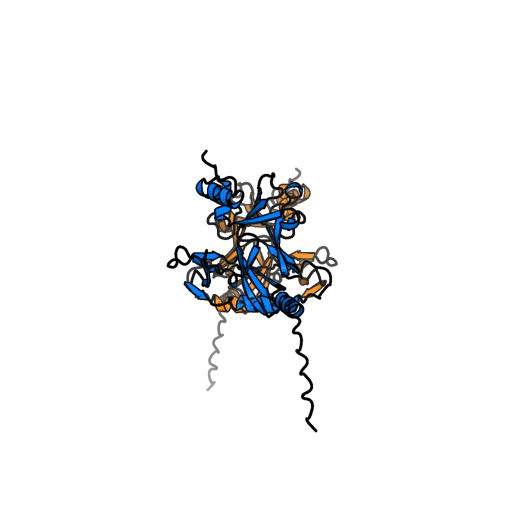1.312 -19.438 1 42.72 233 PRO B C 1
ATOM 3756 O O . PRO B 1 233 ? 26.75 -31.922 -18.359 1 42.72 233 PRO B O 1
ATOM 3759 N N . GLU B 1 234 ? 26.094 -32.062 -20.297 1 37.91 234 GLU B N 1
ATOM 3760 C CA . GLU B 1 234 ? 26.688 -33.406 -20.547 1 37.91 234 GLU B CA 1
ATOM 3761 C C . GLU B 1 234 ? 28.203 -33.312 -20.656 1 37.91 234 GLU B C 1
ATOM 3763 O O . GLU B 1 234 ? 28.734 -32.562 -21.484 1 37.91 234 GLU B O 1
ATOM 3768 N N . THR B 1 235 ? 28.969 -33.312 -19.562 1 35.59 235 THR B N 1
ATOM 3769 C CA . THR B 1 235 ? 30.375 -33.688 -19.641 1 35.59 235 THR B CA 1
ATOM 3770 C C . THR B 1 235 ? 30.578 -34.844 -20.609 1 35.59 235 THR B C 1
ATOM 3772 O O . THR B 1 235 ? 30.172 -35.969 -20.328 1 35.59 235 THR B O 1
ATOM 3775 N N . SER B 1 236 ? 30.469 -34.562 -21.922 1 28.09 236 SER B N 1
ATOM 3776 C CA . SER B 1 236 ? 31.266 -35.469 -22.734 1 28.09 236 SER B CA 1
ATOM 3777 C C . SER B 1 236 ? 32.75 -35.344 -22.422 1 28.09 236 SER B C 1
ATOM 3779 O O . SER B 1 236 ? 33.25 -34.25 -22.219 1 28.09 236 SER B O 1
#

Secondary structure (DSSP, 8-state):
--------------HHHHHHHHHHHT-EEEEEE--S--EEEEEETTEEEEEEEEE--EEEEETTS-EEEEEEETTEEEEGGG-EETTTEEEEEEEETTTTEEESS--HHHHHHHHHHHHHH-----SS--EEEEEE--S--EEEEE-STTSPPEEEE--EEEEETTS-EEEEEE-GGG--SSS--TT-TTEEEHHHH-SEEEEE-HHHHHHHHTT-HHHHHHHHHHH-TT------/--------------HHHHHHHHHHHT-EEEEEE--S--EEEEEETTEEEEEEEEE--EEEEETTS-EEEEEEETTEEEEGGG-EETTTEEEEEEEETTTTEEESS--HHHHHHHHHHHHHH-----SS--EEEEEE--S--EEEEE-STTSPPEEEE--EEEEETTS-EEEEEE-GGG--SSS--TT-TTEEEHHHH-SEEEEE-HHHHHHHHTT-HHHHHHHHHHH-TT------

Nearest PDB structures (foldseek):
  7lmm-assembly1_A  TM=3.463E-01  e=3.700E-01  Bos taurus
  6vil-assembly4_D  TM=3.872E-01  e=2.783E+00  Mus musculus
  6vil-assembly1_A  TM=3.728E-01  e=3.277E+00  Mus musculus
  6vil-assembly2_B  TM=3.547E-01  e=3.860E+00  Mus musculus
  7lmm-assembly1_A  TM=3.461E-01  e=3.861E-01  Bos taurus

Radius of gyration: 27.42 Å; Cα contacts (8 Å, |Δi|>4): 882; chains: 2; bounding box: 79×110×90 Å

Sequence (472 aa):
MGIPLSPRSARVIDLESMRQRQQARRRFVRLSPELDSLEMVYCLASDPDTLYGMPILAWGLRENGDIVGLVPWMESLTPCEQLNDPDYGHFVGYRDPETEELLDGPPEHKEMELHHAAAYFEYEDTAETTLIQTLPEHQGTHALCLDEEQSPWQLKQIFGWRLYSDGNIEALLADEEQIQSVPVVATDPCLYPGHSRHRVVYFFQRQIANLIRNEDAATLEALAMMVMPDSSPETSMGIPLSPRSARVIDLESMRQRQQARRRFVRLSPELDSLEMVYCLASDPDTLYGMPILAWGLRENGDIVGLVPWMESLTPCEQLNDPDYGHFVGYRDPETEELLDGPPEHKEMELHHAAAYFEYEDTAETTLIQTLPEHQGTHALCLDEEQSPWQLKQIFGWRLYSDGNIEALLADEEQIQSVPVVATDPCLYPGHSRHRVVYFFQRQIANLIRNEDAATLEALAMMVMPDSSPETS

Foldseek 3Di:
DDPPPPPPPPPPPPVVVVVVVVLQQFFFQDKAADDQFKWWWKAFLVHRPDIDTDGFGIWTAGNNGAIFTFDQAWFAGDGQQPADDNHTIHTDAMADPVVRDGDNGDDPVRSVCGVVVCVVQVDDDDPDKDWRDKAFGDQFKWKFFAADPPDDIDIFTFGIWIAIPSRGIFTWTFDPVPDDDPPDHRPDPRIDGRVVGGVGITMDGNVLSVCVVVVPPVSVVVVCCVSPVPPPPPPD/DDPPPPPPPPPPPPVVVVVVVVLQQFFFQDKAADDQFKWWWKAFLVHRPDIDTDGFGIWTAGNNGAIFTWDQAWFAGDGQQPADDNHTIHTDAMADPVVRDGDRGDDPVRSVVGVVVCVVQPDDDDPDKDWRDKAFGDQFKWKFFAADPPDDIDIFTFGIWIAIPSRGIFTWTFDPVPDDDPPDHRPDPRIDGRVVGGVGITMDGNVLSVCVVVVPPVSVVVVCCVSPVPPPPPPD

pLDDT: mean 86.6, std 16.13, range [27.75, 98.75]

Solvent-accessible surface area (backbone atoms only — not comparable to full-atom values): 26544 Å² total; per-residue (Å²): 136,80,79,74,74,72,77,76,74,76,76,77,74,60,57,64,62,49,48,50,50,51,50,56,33,61,19,37,71,41,75,43,76,49,69,82,66,39,21,38,30,34,31,34,48,90,40,74,89,45,78,42,77,41,70,33,52,26,36,33,29,22,63,70,65,52,62,43,46,25,30,77,49,52,70,40,75,35,50,42,86,70,44,64,36,87,82,57,20,31,54,75,38,29,31,37,75,89,75,68,43,78,32,93,58,73,56,64,21,57,52,42,20,47,55,38,38,46,66,71,60,60,75,77,90,56,95,63,81,40,84,72,46,63,39,68,52,71,74,38,39,25,29,43,33,34,58,50,97,87,44,76,71,43,82,39,62,42,44,17,36,36,35,27,66,76,29,49,70,38,48,23,30,70,42,75,90,54,63,86,61,68,66,80,44,56,82,43,82,36,47,41,52,45,72,80,75,23,75,37,50,34,44,35,52,2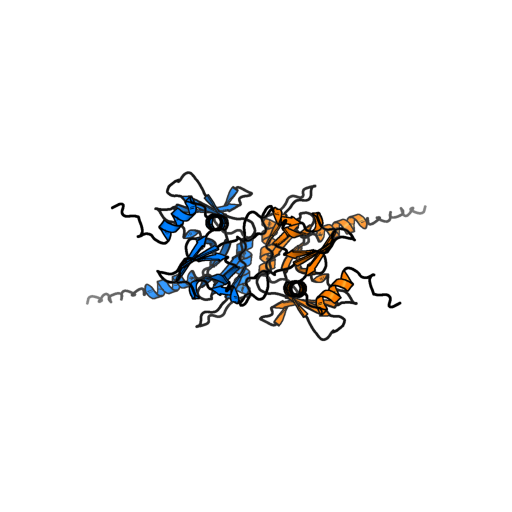9,68,57,46,44,36,49,75,67,61,34,62,72,55,48,52,54,46,44,52,68,74,45,62,79,71,57,80,72,83,120,136,79,76,75,74,71,76,78,74,75,77,77,74,57,57,63,61,49,47,51,52,51,52,56,34,61,20,37,70,41,73,43,76,50,70,81,66,40,22,38,32,34,29,34,49,90,41,75,89,44,77,42,77,40,71,33,53,25,37,35,29,22,63,69,66,51,63,42,46,24,29,75,49,52,71,38,75,35,52,44,87,68,45,64,35,85,83,57,22,32,55,76,38,29,30,37,76,89,76,68,43,79,32,93,58,71,57,65,20,57,53,42,20,48,57,39,39,45,64,72,61,62,73,75,90,55,92,62,82,40,83,72,45,62,40,69,53,71,73,37,39,25,30,42,32,33,59,52,97,85,44,75,72,42,83,40,64,40,44,17,38,35,35,28,66,76,30,50,69,38,49,23,29,70,43,78,90,54,62,85,59,67,65,82,45,58,82,45,83,35,47,41,51,45,72,80,75,23,76,36,51,35,43,35,53,31,69,57,46,44,36,50,74,69,60,34,64,72,56,48,54,53,46,44,52,69,75,45,60,80,70,56,81,73,83,120